Protein AF-A0A8W8JG01-F1 (afdb_monomer_lite)

Foldseek 3Di:
DVVVVVVLVVLLVVLVVVLVVLVVLVLCLFLVLKDWDQDDALDPVVLVVVFVVSVQLVSCVVSVRPPSVQWTWAWFAELLLATIIITTDGKDKAAQAGWHQYNLVSDTYGRPVGGDDPPAQDDDRIDIRSNSSNRCRRNVSNPVNPDDDDDDDDDDDDDVVVVVVVVVLVVLVVVVVVVLVCCVPPPVPPPPPPDDDDDDDDDDDPVVLSVSVVSDPDDRPCSPVVNDDDPQDDALVNLLVLLVVLQVCCCPVVVQHDDPDDVVLSSLLSVAPANDDSSVLSNLCRNDPQNVVVGSVCSNDVLVSLLVVLVVVCVVDPQNLSVLLLVLQLLVVVCVVVVDDDDDALQDPVVSLVSLCVQPVCVPVLVDDHDSHPSLVVLVVCDPPFWHADDDSDIHGPDVSNSLSSLQNCCQVRVLCCLATPDVVSVVSYDPPDDDPVSVVSNLQHVHHGPPCVVVSLVCQLPDADPQRDHSLLVLLQDPDAQVSSLSSLQVNLVVPRDQQGATPQRDGSLLSQLQHPHHNPSNNVSSVVRDPAQQGAGNQQDGSLLSNLPHPDFQVSSLSSLVVQLVDPRSLVNQCRATNQQAGSLLSQLQDAFFQNLSVNLSSLLSVDPQLAGATNQQDGSLLNNQQRLQDPDLLSLLSSLSSNLSSLLSPRQQCRAGPVRDGSLNSHHPPNPLSNVCSVPVPDVVSSLVSLVVSLVVLVVPDDDDDFDQDQDDDPRDDPSSRVSSRSSVRRRDRTD

Radius of gyration: 33.81 Å; chains: 1; bounding box: 79×60×102 Å

pLDDT: mean 76.89, std 18.15, range [22.67, 97.44]

Organism: Magallana gigas (NCBI:txid29159)

Secondary structure (DSSP, 8-state):
-HHHHHHHHHHHHHHHHHHHHHHHHHHHHHHHH-EEES----SHHHHHHHHHHH-HHHHHHTTT-TTGGGEEEEEEEETTSS-EEEEEEE--EEESEEEEEETTTTEEEEEEEEE--SSSS---SEEEGGGGGG-HHHHHGGGSTTS------------HHHHHHHHHHHHHHHHHHHHHHHHHHHTTT-SS-------------HHHHHHHHTT-SS--GGGSGGG----SS--HHHHHHHHHHHHHHHHHHS--------HHHHHHHHT---SS-HHHHHHHHHH-HHHHTT-THHHH-HHHHHHHHHHHHHHH-TTSHHHHHHHHHHHHHHHHHTT------TT-HHHHHHHHHHH-TTHHHHH-----TTHHHHHHHTBTTTEEEEETTEEEESSHHHHHHHHHHHHHHTHHHHHHHS-HHHHTTS---S--HHHHHHHH-GGG--TT-HHHHHHHHHT---TT---HHHHHHTSSS-HHHHHHHHHHHHHTT--TT---TT---HHHHHHH-SS--HHHHHHHHHH-S-S----TTS--HHHHHHHSSS-HHHHHHHHHHHHTSHHHHTTTT---TT---HHHHHHH--SB--HHHHHHHHHT----TT---TTS--HHHHHHHH---S-HHHHHHHHHHHHHHHHHT--TT---TTS--TTTTS-TT-HHHHHHHHSTT-HHHHHHHHHHHHHHHHTT----PPPPP----SSS-HHHHHHHHHHHHHS-SB-

Structure (mmCIF, N/CA/C/O backbone):
data_AF-A0A8W8JG01-F1
#
_entry.id   AF-A0A8W8JG01-F1
#
loop_
_atom_site.group_PDB
_atom_site.id
_atom_site.type_symbol
_atom_site.label_atom_id
_atom_site.label_alt_id
_atom_site.label_comp_id
_atom_site.label_asym_id
_atom_site.label_entity_id
_atom_site.label_seq_id
_atom_site.pdbx_PDB_ins_code
_atom_site.Cartn_x
_atom_site.Cartn_y
_atom_site.Cartn_z
_atom_site.occupancy
_atom_site.B_iso_or_equiv
_atom_site.auth_seq_id
_atom_site.auth_comp_id
_atom_site.auth_asym_id
_atom_site.auth_atom_id
_atom_site.pdbx_PDB_model_num
ATOM 1 N N . MET A 1 1 ? -24.648 -6.468 -6.083 1.00 28.36 1 MET A N 1
ATOM 2 C CA . MET A 1 1 ? -23.222 -6.233 -6.414 1.00 28.36 1 MET A CA 1
ATOM 3 C C . MET A 1 1 ? -22.451 -5.662 -5.222 1.00 28.36 1 MET A C 1
ATOM 5 O O . MET A 1 1 ? -21.633 -6.388 -4.678 1.00 28.36 1 MET A O 1
ATOM 9 N N . ILE A 1 2 ? -22.776 -4.449 -4.747 1.00 25.81 2 ILE A N 1
ATOM 10 C CA . ILE A 1 2 ? -22.109 -3.754 -3.616 1.00 25.81 2 ILE A CA 1
ATOM 11 C C . ILE A 1 2 ? -21.921 -4.642 -2.365 1.00 25.81 2 ILE A C 1
ATOM 13 O O . ILE A 1 2 ? -20.838 -4.673 -1.793 1.00 25.81 2 ILE A O 1
ATOM 17 N N . ILE A 1 3 ? -22.929 -5.446 -2.005 1.00 26.16 3 ILE A N 1
ATOM 18 C CA . ILE A 1 3 ? -22.902 -6.361 -0.844 1.00 26.16 3 ILE A CA 1
ATOM 19 C C . ILE A 1 3 ? -21.691 -7.323 -0.856 1.00 26.16 3 ILE A C 1
ATOM 21 O O . ILE A 1 3 ? -21.111 -7.571 0.196 1.00 26.16 3 ILE A O 1
ATOM 25 N N . ARG A 1 4 ? -21.244 -7.816 -2.026 1.00 28.05 4 ARG A N 1
ATOM 26 C CA . ARG A 1 4 ? -20.038 -8.669 -2.122 1.00 28.05 4 ARG A CA 1
ATOM 27 C C . ARG A 1 4 ? -18.738 -7.883 -1.917 1.00 28.05 4 ARG A C 1
ATOM 29 O O . ARG A 1 4 ? -17.809 -8.408 -1.324 1.00 28.05 4 ARG A O 1
ATOM 36 N N . VAL A 1 5 ? -18.680 -6.620 -2.342 1.00 30.48 5 VAL A N 1
ATOM 37 C CA . VAL A 1 5 ? -17.496 -5.765 -2.134 1.00 30.48 5 VAL A CA 1
ATOM 38 C C . VAL A 1 5 ? -17.319 -5.448 -0.647 1.00 30.48 5 VAL A C 1
ATOM 40 O O . VAL A 1 5 ? -16.207 -5.520 -0.132 1.00 30.48 5 VAL A O 1
ATOM 43 N N . HIS A 1 6 ? -18.415 -5.181 0.073 1.00 33.25 6 HIS A N 1
ATOM 44 C CA . HIS A 1 6 ? -18.365 -5.035 1.529 1.00 33.25 6 HIS A CA 1
ATOM 45 C C . HIS A 1 6 ? -18.040 -6.349 2.249 1.00 33.25 6 HIS A C 1
ATOM 47 O O . HIS A 1 6 ? -17.292 -6.304 3.217 1.00 33.25 6 HIS A O 1
ATOM 53 N N . PHE A 1 7 ? -18.513 -7.507 1.771 1.00 36.62 7 PHE A N 1
ATOM 54 C CA . PHE A 1 7 ? -18.133 -8.810 2.335 1.00 36.62 7 PHE A CA 1
ATOM 55 C C . PHE A 1 7 ? -16.622 -9.073 2.218 1.00 36.62 7 PHE A C 1
ATOM 57 O O . PHE A 1 7 ? -15.984 -9.414 3.209 1.00 36.62 7 PHE A O 1
ATOM 64 N N . ASN A 1 8 ? -16.024 -8.819 1.050 1.00 38.84 8 ASN A N 1
ATOM 65 C CA . ASN A 1 8 ? -14.583 -8.997 0.842 1.00 38.84 8 ASN A CA 1
ATOM 66 C C . ASN A 1 8 ? -13.755 -8.011 1.691 1.00 38.84 8 ASN A C 1
ATOM 68 O O . ASN A 1 8 ? -12.728 -8.389 2.253 1.00 38.84 8 ASN A O 1
ATOM 72 N N . LEU A 1 9 ? -14.222 -6.764 1.844 1.00 37.19 9 LEU A N 1
ATOM 73 C CA . LEU A 1 9 ? -13.595 -5.784 2.737 1.00 37.19 9 LEU A CA 1
ATOM 74 C C . LEU A 1 9 ? -13.734 -6.187 4.217 1.00 37.19 9 LEU A C 1
ATOM 76 O O . LEU A 1 9 ? -12.800 -5.993 4.988 1.00 37.19 9 LEU A O 1
ATOM 80 N N . LEU A 1 10 ? -14.866 -6.780 4.613 1.00 40.38 10 LEU A N 1
ATOM 81 C CA . LEU A 1 10 ? -15.092 -7.301 5.963 1.00 40.38 10 LEU A CA 1
ATOM 82 C C . LEU A 1 10 ? -14.171 -8.491 6.263 1.00 40.38 10 LEU A C 1
ATOM 84 O O . LEU A 1 10 ? -13.594 -8.550 7.343 1.00 40.38 10 LEU A O 1
ATOM 88 N N . LEU A 1 11 ? -13.991 -9.401 5.302 1.00 39.12 11 LEU A N 1
ATOM 89 C CA . LEU A 1 11 ? -13.117 -10.569 5.427 1.00 39.12 11 LEU A CA 1
ATOM 90 C C . LEU A 1 11 ? -11.643 -10.154 5.559 1.00 39.12 11 LEU A C 1
ATOM 92 O O . LEU A 1 11 ? -10.944 -10.642 6.446 1.00 39.12 11 LEU A O 1
ATOM 96 N N . ALA A 1 12 ? -11.205 -9.164 4.772 1.00 38.66 12 ALA A N 1
ATOM 97 C CA . ALA A 1 12 ? -9.918 -8.507 4.982 1.00 38.66 12 ALA A CA 1
ATOM 98 C C . ALA A 1 12 ? -9.841 -7.868 6.382 1.00 38.66 12 ALA A C 1
ATOM 100 O O . ALA A 1 12 ? -8.902 -8.135 7.121 1.00 38.66 12 ALA A O 1
ATOM 101 N N . VAL A 1 13 ? -10.844 -7.094 6.810 1.00 44.09 13 VAL A N 1
ATOM 102 C CA . VAL A 1 13 ? -10.876 -6.469 8.149 1.00 44.09 13 VAL A CA 1
ATOM 103 C C . VAL A 1 13 ? -10.849 -7.486 9.299 1.00 44.09 13 VAL A C 1
ATOM 105 O O . VAL A 1 13 ? -10.258 -7.192 10.337 1.00 44.09 13 VAL A O 1
ATOM 108 N N . LEU A 1 14 ? -11.408 -8.684 9.129 1.00 38.94 14 LEU A N 1
ATOM 109 C CA . LEU A 1 14 ? -11.319 -9.766 10.114 1.00 38.94 14 LEU A CA 1
ATOM 110 C C . LEU A 1 14 ? -9.897 -10.343 10.200 1.00 38.94 14 LEU A C 1
ATOM 112 O O . LEU A 1 14 ? -9.389 -10.511 11.307 1.00 38.94 14 LEU A O 1
ATOM 116 N N . LEU A 1 15 ? -9.213 -10.532 9.067 1.00 38.94 15 LEU A N 1
ATOM 117 C CA . LEU A 1 15 ? -7.792 -10.903 9.042 1.00 38.94 15 LEU A CA 1
ATOM 118 C C . LEU A 1 15 ? -6.915 -9.836 9.706 1.00 38.94 15 LEU A C 1
ATOM 120 O O . LEU A 1 15 ? -6.138 -10.153 10.599 1.00 38.94 15 LEU A O 1
ATOM 124 N N . ILE A 1 16 ? -7.131 -8.556 9.379 1.00 40.62 16 ILE A N 1
ATOM 125 C CA . ILE A 1 16 ? -6.461 -7.413 10.028 1.00 40.62 16 ILE A CA 1
ATOM 126 C C . ILE A 1 16 ? -6.646 -7.447 11.547 1.00 40.62 16 ILE A C 1
ATOM 128 O O . ILE A 1 16 ? -5.743 -7.078 12.295 1.00 40.62 16 ILE A O 1
ATOM 132 N N . GLN A 1 17 ? -7.827 -7.843 12.018 1.00 36.56 17 GLN A N 1
ATOM 133 C CA . GLN A 1 17 ? -8.135 -7.910 13.443 1.00 36.56 17 GLN A CA 1
ATOM 134 C C . GLN A 1 17 ? -7.482 -9.115 14.129 1.00 36.56 17 GLN A C 1
ATOM 136 O O . GLN A 1 17 ? -7.111 -8.987 15.295 1.00 36.56 17 GLN A O 1
ATOM 141 N N . TRP A 1 18 ? -7.263 -10.226 13.420 1.00 33.41 18 TRP A N 1
ATOM 142 C CA . TRP A 1 18 ? -6.470 -11.346 13.930 1.00 33.41 18 TRP A CA 1
ATOM 143 C C . TRP A 1 18 ? -4.976 -10.979 13.980 1.00 33.41 18 TRP A C 1
ATOM 145 O O . TRP A 1 18 ? -4.393 -11.039 15.065 1.00 33.41 18 TRP A O 1
ATOM 155 N N . CYS A 1 19 ? -4.413 -10.438 12.885 1.00 34.66 19 CYS A N 1
ATOM 156 C CA . CYS A 1 19 ? -3.054 -9.871 12.838 1.00 34.66 19 CYS A CA 1
ATOM 157 C C . CYS A 1 19 ? -2.821 -8.888 13.995 1.00 34.66 19 CYS A C 1
ATOM 159 O O . CYS A 1 19 ? -1.810 -8.961 14.684 1.00 34.66 19 CYS A O 1
ATOM 161 N N . LYS A 1 20 ? -3.775 -7.980 14.252 1.00 36.38 20 LYS A N 1
ATOM 162 C CA . LYS A 1 20 ? -3.702 -7.003 15.353 1.00 36.38 20 LYS A CA 1
ATOM 163 C C . LYS A 1 20 ? -3.761 -7.624 16.744 1.00 36.38 20 LYS A C 1
ATOM 165 O O . LYS A 1 20 ? -3.243 -7.008 17.669 1.00 36.38 20 LYS A O 1
ATOM 170 N N . ASN A 1 21 ? -4.387 -8.784 16.929 1.00 34.59 21 ASN A N 1
ATOM 171 C CA . ASN A 1 21 ? -4.484 -9.404 18.249 1.00 34.59 21 ASN A CA 1
ATOM 172 C C . ASN A 1 21 ? -3.168 -10.104 18.624 1.00 34.59 21 ASN A C 1
ATOM 174 O O . ASN A 1 21 ? -2.643 -9.878 19.711 1.00 34.59 21 ASN A O 1
ATOM 178 N N . GLU A 1 22 ? -2.586 -10.857 17.689 1.00 35.44 22 GLU A N 1
ATOM 179 C CA . GLU A 1 22 ? -1.250 -11.448 17.838 1.00 35.44 22 GLU A CA 1
ATOM 180 C C . GLU A 1 22 ? -0.160 -10.367 17.897 1.00 35.44 22 GLU A C 1
ATOM 182 O O . GLU A 1 22 ? 0.649 -10.344 18.826 1.00 35.44 22 GLU A O 1
ATOM 187 N N . SER A 1 23 ? -0.210 -9.389 16.984 1.00 43.53 23 SER A N 1
ATOM 188 C CA . SER A 1 23 ? 0.669 -8.217 17.010 1.00 43.53 23 SER A CA 1
ATOM 189 C C . SER A 1 23 ? 0.575 -7.469 18.337 1.00 43.53 23 SER A C 1
ATOM 191 O O . SER A 1 23 ? 1.620 -7.113 18.864 1.00 43.53 23 SER A O 1
ATOM 193 N N . LYS A 1 24 ? -0.613 -7.277 18.929 1.00 46.78 24 LYS A N 1
ATOM 194 C CA . LYS A 1 24 ? -0.744 -6.631 20.246 1.00 46.78 24 LYS A CA 1
ATOM 195 C C . LYS A 1 24 ? -0.094 -7.457 21.354 1.00 46.78 24 LYS A C 1
ATOM 197 O O . LYS A 1 24 ? 0.647 -6.898 22.154 1.00 46.78 24 LYS A O 1
ATOM 202 N N . ILE A 1 25 ? -0.337 -8.766 21.396 1.00 47.97 25 ILE A N 1
ATOM 203 C CA . ILE A 1 25 ? 0.234 -9.665 22.412 1.00 47.97 25 ILE A CA 1
ATOM 204 C C . ILE A 1 25 ? 1.772 -9.678 22.333 1.00 47.97 25 ILE A C 1
ATOM 206 O O . ILE A 1 25 ? 2.453 -9.561 23.356 1.00 47.97 25 ILE A O 1
ATOM 210 N N . CYS A 1 26 ? 2.335 -9.720 21.125 1.00 59.00 26 CYS A N 1
ATOM 211 C CA . CYS A 1 26 ? 3.783 -9.714 20.928 1.00 59.00 26 CYS A CA 1
ATOM 212 C C . CYS A 1 26 ? 4.412 -8.311 20.985 1.00 59.00 26 CYS A C 1
ATOM 214 O O . CYS A 1 26 ? 5.558 -8.185 21.405 1.00 59.00 26 CYS A O 1
ATOM 216 N N . GLN A 1 27 ? 3.678 -7.238 20.681 1.00 62.25 27 GLN A N 1
ATOM 217 C CA . GLN A 1 27 ? 4.107 -5.858 20.941 1.00 62.25 27 GLN A CA 1
ATOM 218 C C . GLN A 1 27 ? 4.100 -5.560 22.448 1.00 62.25 27 GLN A C 1
ATOM 220 O O . GLN A 1 27 ? 5.016 -4.907 22.937 1.00 62.25 27 GLN A O 1
ATOM 225 N N . GLU A 1 28 ? 3.158 -6.117 23.219 1.00 68.12 28 GLU A N 1
ATOM 226 C CA . GLU A 1 28 ? 3.231 -6.130 24.686 1.00 68.12 28 GLU A CA 1
ATOM 227 C C . GLU A 1 28 ? 4.463 -6.910 25.179 1.00 68.12 28 GLU A C 1
ATOM 229 O O . GLU A 1 28 ? 5.101 -6.473 26.138 1.00 68.12 28 GLU A O 1
ATOM 234 N N . ALA A 1 29 ? 4.859 -8.010 24.525 1.00 73.81 29 ALA A N 1
ATOM 235 C CA . ALA A 1 29 ? 6.110 -8.720 24.830 1.00 73.81 29 ALA A CA 1
ATOM 236 C C . ALA A 1 29 ? 7.358 -7.860 24.541 1.00 73.81 29 ALA A C 1
ATOM 238 O O . ALA A 1 29 ? 8.246 -7.772 25.389 1.00 73.81 29 ALA A O 1
ATOM 239 N N . ILE A 1 30 ? 7.400 -7.164 23.396 1.00 73.38 30 ILE A N 1
ATOM 240 C CA . ILE A 1 30 ? 8.474 -6.215 23.056 1.00 73.38 30 ILE A CA 1
ATOM 241 C C . ILE A 1 30 ? 8.534 -5.094 24.102 1.00 73.38 30 ILE A C 1
ATOM 243 O O . ILE A 1 30 ? 9.560 -4.932 24.762 1.00 73.38 30 ILE A O 1
ATOM 247 N N . VAL A 1 31 ? 7.436 -4.361 24.311 1.00 71.31 31 VAL A N 1
ATOM 248 C CA . VAL A 1 31 ? 7.378 -3.184 25.197 1.00 71.31 31 VAL A CA 1
ATOM 249 C C . VAL A 1 31 ? 7.659 -3.550 26.659 1.00 71.31 31 VAL A C 1
ATOM 251 O O . VAL A 1 31 ? 8.426 -2.854 27.317 1.00 71.31 31 VAL A O 1
ATOM 254 N N . SER A 1 32 ? 7.130 -4.670 27.168 1.00 81.94 32 SER A N 1
ATOM 255 C CA . SER A 1 32 ? 7.424 -5.117 28.545 1.00 81.94 32 SER A CA 1
ATOM 256 C C . SER A 1 32 ? 8.851 -5.645 28.746 1.00 81.94 32 SER A C 1
ATOM 258 O O . SER A 1 32 ? 9.296 -5.777 29.885 1.00 81.94 32 SER A O 1
ATOM 260 N N . SER A 1 33 ? 9.599 -5.897 27.666 1.00 88.31 33 SER A N 1
ATOM 261 C CA . SER A 1 33 ? 11.020 -6.262 27.730 1.00 88.31 33 SER A CA 1
ATOM 262 C C . SER A 1 33 ? 11.977 -5.061 27.759 1.00 88.31 33 SER A C 1
ATOM 264 O O . SER A 1 33 ? 13.169 -5.241 28.036 1.00 88.31 33 SER A O 1
ATOM 266 N N . VAL A 1 34 ? 11.489 -3.853 27.451 1.00 89.69 34 VAL A N 1
ATOM 267 C CA . VAL A 1 34 ? 12.304 -2.634 27.355 1.00 89.69 34 VAL A CA 1
ATOM 268 C C . VAL A 1 34 ? 12.881 -2.288 28.721 1.00 89.69 34 VAL A C 1
ATOM 270 O O . VAL A 1 34 ? 12.170 -2.221 29.722 1.00 89.69 34 VAL A O 1
ATOM 273 N N . LYS A 1 35 ? 14.191 -2.046 28.768 1.00 90.06 35 LYS A N 1
ATOM 274 C CA . LYS A 1 35 ? 14.876 -1.626 29.987 1.00 90.06 35 LYS A CA 1
ATOM 275 C C . LYS A 1 35 ? 15.989 -0.636 29.674 1.00 90.06 35 LYS A C 1
ATOM 277 O O . LYS A 1 35 ? 16.924 -0.981 28.959 1.00 90.06 35 LYS A O 1
ATOM 282 N N . SER A 1 36 ? 15.922 0.549 30.274 1.00 88.81 36 SER A N 1
ATOM 283 C CA . SER A 1 36 ? 17.027 1.509 30.248 1.00 88.81 36 SER A CA 1
ATOM 284 C C . SER A 1 36 ? 18.265 0.944 30.949 1.00 88.81 36 SER A C 1
ATOM 286 O O . SER A 1 36 ? 18.170 0.334 32.022 1.00 88.81 36 SER A O 1
ATOM 288 N N . VAL A 1 37 ? 19.427 1.110 30.318 1.00 85.31 37 VAL A N 1
ATOM 289 C CA . VAL A 1 37 ? 20.731 0.668 30.822 1.00 85.31 37 VAL A CA 1
ATOM 290 C C . VAL A 1 37 ? 21.772 1.782 30.684 1.00 85.31 37 VAL A C 1
ATOM 292 O O . VAL A 1 37 ? 21.741 2.518 29.698 1.00 85.31 37 VAL A O 1
ATOM 295 N N . PRO A 1 38 ? 22.749 1.894 31.609 1.00 81.88 38 PRO A N 1
ATOM 296 C CA . PRO A 1 38 ? 23.741 2.974 31.566 1.00 81.88 38 PRO A CA 1
ATOM 297 C C . PRO A 1 38 ? 24.638 2.986 30.319 1.00 81.88 38 PRO A C 1
ATOM 299 O O . PRO A 1 38 ? 25.215 4.023 30.003 1.00 81.88 38 PRO A O 1
ATOM 302 N N . LYS A 1 39 ? 24.816 1.834 29.654 1.00 87.94 39 LYS A N 1
ATOM 303 C CA . LYS A 1 39 ? 25.575 1.694 28.403 1.00 87.94 39 LYS A CA 1
ATOM 304 C C . LYS A 1 39 ? 25.302 0.340 27.742 1.00 87.94 39 LYS A C 1
ATOM 306 O O . LYS A 1 39 ? 25.269 -0.674 28.437 1.00 87.94 39 LYS A O 1
ATOM 311 N N . CYS A 1 40 ? 25.217 0.300 26.412 1.00 92.81 40 CYS A N 1
ATOM 312 C CA . CYS A 1 40 ? 25.177 -0.958 25.661 1.00 92.81 40 CYS A CA 1
ATOM 313 C C . CYS A 1 40 ? 26.538 -1.680 25.580 1.00 92.81 40 CYS A C 1
ATOM 315 O O . CYS A 1 40 ? 27.587 -1.024 25.540 1.00 92.81 40 CYS A O 1
ATOM 317 N N . PRO A 1 41 ? 26.554 -3.026 25.489 1.00 92.81 41 PRO A N 1
ATOM 318 C CA . PRO A 1 41 ? 27.764 -3.782 25.181 1.00 92.81 41 PRO A CA 1
ATOM 319 C C . PRO A 1 41 ? 28.330 -3.425 23.798 1.00 92.81 41 PRO A C 1
ATOM 321 O O . PRO A 1 41 ? 27.597 -3.371 22.815 1.00 92.81 41 PRO A O 1
ATOM 324 N N . THR A 1 42 ? 29.650 -3.244 23.711 1.00 91.31 42 THR A N 1
ATOM 325 C CA . THR A 1 42 ? 30.384 -2.962 22.455 1.00 91.31 42 THR A CA 1
ATOM 326 C C . THR A 1 42 ? 31.367 -4.079 22.078 1.00 91.31 42 THR A C 1
ATOM 328 O O . THR A 1 42 ? 32.276 -3.879 21.279 1.00 91.31 42 THR A O 1
ATOM 331 N N . LEU A 1 43 ? 31.238 -5.250 22.708 1.00 90.25 43 LEU A N 1
ATOM 332 C CA . LEU A 1 43 ? 32.047 -6.447 22.469 1.00 90.25 43 LEU A CA 1
ATOM 333 C C . LEU A 1 43 ? 31.112 -7.653 22.401 1.00 90.25 43 LEU A C 1
ATOM 335 O O . LEU A 1 43 ? 30.195 -7.761 23.218 1.00 90.25 43 LEU A O 1
ATOM 339 N N . LYS A 1 44 ? 31.370 -8.567 21.459 1.00 92.88 44 LYS A N 1
ATOM 340 C CA . LYS A 1 44 ? 30.501 -9.720 21.175 1.00 92.88 44 LYS A CA 1
ATOM 341 C C . LYS A 1 44 ? 30.274 -10.610 22.402 1.00 92.88 44 LYS A C 1
ATOM 343 O O . LYS A 1 44 ? 29.141 -10.971 22.684 1.00 92.88 44 LYS A O 1
ATOM 348 N N . GLU A 1 45 ? 31.320 -10.880 23.178 1.00 91.44 45 GLU A N 1
ATOM 349 C CA . GLU A 1 45 ? 31.233 -11.671 24.413 1.00 91.44 45 GLU A CA 1
ATOM 350 C C . GLU A 1 45 ? 30.280 -11.042 25.446 1.00 91.44 45 GLU A C 1
ATOM 352 O O . GLU A 1 45 ? 29.356 -11.699 25.923 1.00 91.44 45 GLU A O 1
ATOM 357 N N . ASN A 1 46 ? 30.424 -9.741 25.719 1.00 88.12 46 ASN A N 1
ATOM 358 C CA . ASN A 1 46 ? 29.543 -9.014 26.640 1.00 88.12 46 ASN A CA 1
ATOM 359 C C . ASN A 1 46 ? 28.100 -8.911 26.116 1.00 88.12 46 ASN A C 1
ATOM 361 O O . ASN A 1 46 ? 27.157 -8.975 26.904 1.00 88.12 46 ASN A O 1
ATOM 365 N N . TRP A 1 47 ? 27.918 -8.779 24.798 1.00 93.88 47 TRP A N 1
ATOM 366 C CA . TRP A 1 47 ? 26.602 -8.808 24.153 1.00 93.88 47 TRP A CA 1
ATOM 367 C C . TRP A 1 47 ? 25.935 -10.181 24.298 1.00 93.88 47 TRP A C 1
ATOM 369 O O . TRP A 1 47 ? 24.769 -10.256 24.669 1.00 93.88 47 TRP A O 1
ATOM 379 N N . ASP A 1 48 ? 26.674 -11.274 24.099 1.00 91.19 48 ASP A N 1
ATOM 380 C CA . ASP A 1 48 ? 26.139 -12.635 24.220 1.00 91.19 48 ASP A CA 1
ATOM 381 C C . ASP A 1 48 ? 25.874 -13.038 25.682 1.00 91.19 48 ASP A C 1
ATOM 383 O O . ASP A 1 48 ? 24.931 -13.787 25.953 1.00 91.19 48 ASP A O 1
ATOM 387 N N . ILE A 1 49 ? 26.639 -12.507 26.643 1.00 88.19 49 ILE A N 1
ATOM 388 C CA . ILE A 1 49 ? 26.337 -12.613 28.081 1.00 88.19 49 ILE A CA 1
ATOM 389 C C . ILE A 1 49 ? 25.032 -11.871 28.413 1.00 88.19 49 ILE A C 1
ATOM 391 O O . ILE A 1 49 ? 24.163 -12.430 29.087 1.00 88.19 49 ILE A O 1
ATOM 395 N N . ALA A 1 50 ? 24.857 -10.641 27.920 1.00 88.12 50 ALA A N 1
ATOM 396 C CA . ALA A 1 50 ? 23.635 -9.868 28.137 1.00 88.12 50 ALA A CA 1
ATOM 397 C C . ALA A 1 50 ? 22.411 -10.511 27.454 1.00 88.12 50 ALA A C 1
ATOM 399 O O . ALA A 1 50 ? 21.350 -10.623 28.070 1.00 88.12 50 ALA A O 1
ATOM 400 N N . ALA A 1 51 ? 22.579 -11.049 26.243 1.00 92.19 51 ALA A N 1
ATOM 401 C CA . ALA A 1 51 ? 21.548 -11.786 25.518 1.00 92.19 51 ALA A CA 1
ATOM 402 C C . ALA A 1 51 ? 21.075 -13.036 26.274 1.00 92.19 51 ALA A C 1
ATOM 404 O O . ALA A 1 51 ? 19.870 -13.219 26.465 1.00 92.19 51 ALA A O 1
ATOM 405 N N . LYS A 1 52 ? 22.013 -13.853 26.777 1.00 92.81 52 LYS A N 1
ATOM 406 C CA . LYS A 1 52 ? 21.706 -15.010 27.639 1.00 92.81 52 LYS A CA 1
ATOM 407 C C . LYS A 1 52 ? 20.981 -14.591 28.921 1.00 92.81 52 LYS A C 1
ATOM 409 O O . LYS A 1 52 ? 20.063 -15.280 29.348 1.00 92.81 52 LYS A O 1
ATOM 414 N N . LYS A 1 53 ? 21.358 -13.453 29.514 1.00 91.12 53 LYS A N 1
ATOM 415 C CA . LYS A 1 53 ? 20.744 -12.924 30.743 1.00 91.12 53 LYS A CA 1
ATOM 416 C C . LYS A 1 53 ? 19.328 -12.371 30.534 1.00 91.12 53 LYS A C 1
ATOM 418 O O . LYS A 1 53 ? 18.509 -12.486 31.440 1.00 91.12 53 LYS A O 1
ATOM 423 N N . LYS A 1 54 ? 19.040 -11.756 29.381 1.00 91.19 54 LYS A N 1
ATOM 424 C CA . LYS A 1 54 ? 17.710 -11.201 29.060 1.00 91.19 54 LYS A CA 1
ATOM 425 C C . LYS A 1 54 ? 16.724 -12.266 28.558 1.00 91.19 54 LYS A C 1
ATOM 427 O O . LYS A 1 54 ? 15.524 -12.050 28.653 1.00 91.19 54 LYS A O 1
ATOM 432 N N . ASN A 1 55 ? 17.241 -13.381 28.030 1.00 92.50 55 ASN A N 1
ATOM 433 C CA . ASN A 1 55 ? 16.514 -14.561 27.549 1.00 92.50 55 ASN A CA 1
ATOM 434 C C . ASN A 1 55 ? 15.210 -14.246 26.784 1.00 92.50 55 ASN A C 1
ATOM 436 O O . ASN A 1 55 ? 14.100 -14.555 27.215 1.00 92.50 55 ASN A O 1
ATOM 440 N N . CYS A 1 56 ? 15.357 -13.619 25.618 1.00 90.88 56 CYS A N 1
ATOM 441 C CA . CYS A 1 56 ? 14.225 -13.137 24.825 1.00 90.88 56 CYS A CA 1
ATOM 442 C C . CYS A 1 56 ? 13.274 -14.233 24.310 1.00 90.88 56 CYS A C 1
ATOM 444 O O . CYS A 1 56 ? 12.124 -13.920 24.005 1.00 90.88 56 CYS A O 1
ATOM 446 N N . PHE A 1 57 ? 13.718 -15.495 24.263 1.00 88.62 57 PHE A N 1
ATOM 447 C CA . PHE A 1 57 ? 12.855 -16.635 23.952 1.00 88.62 57 PHE A CA 1
ATOM 448 C C . PHE A 1 57 ? 11.794 -16.846 25.040 1.00 88.62 57 PHE A C 1
ATOM 450 O O . PHE A 1 57 ? 10.607 -16.931 24.730 1.00 88.62 57 PHE A O 1
ATOM 457 N N . ASP A 1 58 ? 12.195 -16.856 26.315 1.00 88.12 58 ASP A N 1
ATOM 458 C CA . ASP A 1 58 ? 11.263 -17.012 27.438 1.00 88.12 58 ASP A CA 1
ATOM 459 C C . ASP A 1 58 ? 10.304 -15.820 27.532 1.00 88.12 58 ASP A C 1
ATOM 461 O O . ASP A 1 58 ? 9.116 -16.013 27.777 1.00 88.12 58 ASP A O 1
ATOM 465 N N . VAL A 1 59 ? 10.788 -14.596 27.285 1.00 85.81 59 VAL A N 1
ATOM 466 C CA . VAL A 1 59 ? 9.961 -13.372 27.300 1.00 85.81 59 VAL A CA 1
ATOM 467 C C . VAL A 1 59 ? 8.821 -13.450 26.276 1.00 85.81 59 VAL A C 1
ATOM 469 O O . VAL A 1 59 ? 7.681 -13.116 26.598 1.00 85.81 59 VAL A O 1
ATOM 472 N N . ALA A 1 60 ? 9.104 -13.926 25.061 1.00 80.88 60 ALA A N 1
ATOM 473 C CA . ALA A 1 60 ? 8.092 -14.119 24.025 1.00 80.88 60 ALA A CA 1
ATOM 474 C C . ALA A 1 60 ? 7.206 -15.357 24.287 1.00 80.88 60 ALA A C 1
ATOM 476 O O . ALA A 1 60 ? 5.990 -15.301 24.098 1.00 80.88 60 ALA A O 1
ATOM 477 N N . SER A 1 61 ? 7.783 -16.448 24.804 1.00 82.25 61 SER A N 1
ATOM 478 C CA . SER A 1 61 ? 7.061 -17.690 25.129 1.00 82.25 61 SER A CA 1
ATOM 479 C C . SER A 1 61 ? 6.056 -17.506 26.273 1.00 82.25 61 SER A C 1
ATOM 481 O O . SER A 1 61 ? 4.920 -17.968 26.181 1.00 82.25 61 SER A O 1
ATOM 483 N N . GLN A 1 62 ? 6.421 -16.763 27.325 1.00 80.56 62 GLN A N 1
ATOM 484 C CA . GLN A 1 62 ? 5.520 -16.391 28.430 1.00 80.56 62 GLN A CA 1
ATOM 485 C C . GLN A 1 62 ? 4.337 -15.525 27.971 1.00 80.56 62 GLN A C 1
ATOM 487 O O . GLN A 1 62 ? 3.323 -15.439 28.664 1.00 80.56 62 GLN A O 1
ATOM 492 N N . LYS A 1 63 ? 4.460 -14.887 26.803 1.00 75.62 63 LYS A N 1
ATOM 493 C CA . LYS A 1 63 ? 3.411 -14.103 26.145 1.00 75.62 63 LYS A CA 1
ATOM 494 C C . LYS A 1 63 ? 2.701 -14.868 25.025 1.00 75.62 63 LYS A C 1
ATOM 496 O O . LYS A 1 63 ? 1.879 -14.276 24.347 1.00 75.62 63 LYS A O 1
ATOM 501 N N . GLN A 1 64 ? 2.959 -16.170 24.864 1.00 74.31 64 GLN A N 1
ATOM 502 C CA . GLN A 1 64 ? 2.324 -17.030 23.855 1.00 74.31 64 GLN A CA 1
ATOM 503 C C . GLN A 1 64 ? 2.548 -16.560 22.402 1.00 74.31 64 GLN A C 1
ATOM 505 O O . GLN A 1 64 ? 1.720 -16.815 21.531 1.00 74.31 64 GLN A O 1
ATOM 510 N N . CYS A 1 65 ? 3.675 -15.898 22.121 1.00 64.88 65 CYS A N 1
ATOM 511 C CA . CYS A 1 65 ? 4.052 -15.550 20.751 1.00 64.88 65 CYS A CA 1
ATOM 512 C C . CYS A 1 65 ? 4.379 -16.803 19.931 1.00 64.88 65 CYS A C 1
ATOM 514 O O . CYS A 1 65 ? 5.217 -17.610 20.337 1.00 64.88 65 CYS A O 1
ATOM 516 N N . SER A 1 66 ? 3.769 -16.913 18.750 1.00 58.47 66 SER A N 1
ATOM 517 C CA . SER A 1 66 ? 3.936 -18.017 17.788 1.00 58.47 66 SER A CA 1
ATOM 518 C C . SER A 1 66 ? 5.383 -18.261 17.346 1.00 58.47 66 SER A C 1
ATOM 520 O O . SER A 1 66 ? 5.733 -19.383 16.995 1.00 58.47 66 SER A O 1
ATOM 522 N N . MET A 1 67 ? 6.215 -17.215 17.377 1.00 65.25 67 MET A N 1
ATOM 523 C CA . MET A 1 67 ? 7.588 -17.198 16.860 1.00 65.25 67 MET A CA 1
ATOM 524 C C . MET A 1 67 ? 8.592 -16.701 17.906 1.00 65.25 67 MET A C 1
ATOM 526 O O . MET A 1 67 ? 9.436 -15.833 17.650 1.00 65.25 67 MET A O 1
ATOM 530 N N . ALA A 1 68 ? 8.479 -17.217 19.131 1.00 73.56 68 ALA A N 1
ATOM 531 C CA . ALA A 1 68 ? 9.346 -16.846 20.248 1.00 73.56 68 ALA A CA 1
ATOM 532 C C . ALA A 1 68 ? 10.847 -17.045 19.946 1.00 73.56 68 ALA A C 1
ATOM 534 O O . ALA A 1 68 ? 11.692 -16.303 20.446 1.00 73.56 68 ALA A O 1
ATOM 535 N N . GLU A 1 69 ? 11.202 -17.993 19.078 1.00 75.94 69 GLU A N 1
ATOM 536 C CA . GLU A 1 69 ? 12.568 -18.232 18.605 1.00 75.94 69 GLU A CA 1
ATOM 537 C C . GLU A 1 69 ? 13.115 -17.128 17.686 1.00 75.94 69 GLU A C 1
ATOM 539 O O . GLU A 1 69 ? 14.339 -16.966 17.609 1.00 75.94 69 GLU A O 1
ATOM 544 N N . LYS A 1 70 ? 12.261 -16.323 17.033 1.00 76.25 70 LYS A N 1
ATOM 545 C CA . LYS A 1 70 ? 12.693 -15.150 16.250 1.00 76.25 70 LYS A CA 1
ATOM 546 C C . LYS A 1 70 ? 13.052 -13.939 17.130 1.00 76.25 70 LYS A C 1
ATOM 548 O O . LYS A 1 70 ? 13.796 -13.076 16.659 1.00 76.25 70 LYS A O 1
ATOM 553 N N . PHE A 1 71 ? 12.605 -13.868 18.389 1.00 84.44 71 PHE A N 1
ATOM 554 C CA . PHE A 1 71 ? 12.928 -12.761 19.303 1.00 84.44 71 PHE A CA 1
ATOM 555 C C . PHE A 1 71 ? 14.405 -12.788 19.730 1.00 84.44 71 PHE A C 1
ATOM 557 O O . PHE A 1 71 ? 14.873 -13.728 20.375 1.00 84.44 71 PHE A O 1
ATOM 564 N N . LYS A 1 72 ? 15.154 -11.730 19.399 1.00 90.50 72 LYS A N 1
ATOM 565 C CA . LYS A 1 72 ? 16.578 -11.568 19.727 1.00 90.50 72 LYS A CA 1
ATOM 566 C C . LYS A 1 72 ? 16.806 -10.414 20.703 1.00 90.50 72 LYS A C 1
ATOM 568 O O . LYS A 1 72 ? 16.031 -9.458 20.773 1.00 90.50 72 LYS A O 1
ATOM 573 N N . TYR A 1 73 ? 17.905 -10.519 21.448 1.00 95.88 73 TYR A N 1
ATOM 574 C CA . TYR A 1 73 ? 18.420 -9.437 22.282 1.00 95.88 73 TYR A CA 1
ATOM 575 C C . TYR A 1 73 ? 18.960 -8.307 21.412 1.00 95.88 73 TYR A C 1
ATOM 577 O O . TYR A 1 73 ? 19.749 -8.542 20.494 1.00 95.88 73 TYR A O 1
ATOM 585 N N . HIS A 1 74 ? 18.580 -7.090 21.776 1.00 96.38 74 HIS A N 1
ATOM 586 C CA . HIS A 1 74 ? 19.110 -5.853 21.239 1.00 96.38 74 HIS A CA 1
ATOM 587 C C . HIS A 1 74 ? 19.475 -4.921 22.392 1.00 96.38 74 HIS A C 1
ATOM 589 O O . HIS A 1 74 ? 18.778 -4.877 23.407 1.00 96.38 74 HIS A O 1
ATOM 595 N N . CYS A 1 75 ? 20.529 -4.134 22.206 1.00 95.69 75 CYS A N 1
ATOM 596 C CA . CYS A 1 75 ? 20.772 -2.926 22.974 1.00 95.69 75 CYS A CA 1
ATOM 597 C C . CYS A 1 75 ? 21.083 -1.788 22.000 1.00 95.69 75 CYS A C 1
ATOM 599 O O . CYS A 1 75 ? 21.940 -1.944 21.132 1.00 95.69 75 CYS A O 1
ATOM 601 N N . VAL A 1 76 ? 20.338 -0.688 22.102 1.00 94.88 76 VAL A N 1
ATOM 602 C CA . VAL A 1 76 ? 20.271 0.395 21.105 1.00 94.88 76 VAL A CA 1
ATOM 603 C C . VAL A 1 76 ? 20.045 1.752 21.783 1.00 94.88 76 VAL A C 1
ATOM 605 O O . VAL A 1 76 ? 19.800 1.806 22.987 1.00 94.88 76 VAL A O 1
ATOM 608 N N . ILE A 1 77 ? 20.136 2.859 21.040 1.00 87.88 77 ILE A N 1
ATOM 609 C CA . ILE A 1 77 ? 19.736 4.190 21.542 1.00 87.88 77 ILE A CA 1
ATOM 610 C C . ILE A 1 77 ? 18.205 4.350 21.520 1.00 87.88 77 ILE A C 1
ATOM 612 O O . ILE A 1 77 ? 17.517 3.601 20.827 1.00 87.88 77 ILE A O 1
ATOM 616 N N . ASN A 1 78 ? 17.656 5.313 22.264 1.00 72.88 78 ASN A N 1
ATOM 617 C CA . ASN A 1 78 ? 16.253 5.726 22.114 1.00 72.88 78 ASN A CA 1
ATOM 618 C C . ASN A 1 78 ? 16.088 6.848 21.064 1.00 72.88 78 ASN A C 1
ATOM 620 O O . ASN A 1 78 ? 17.065 7.497 20.679 1.00 72.88 78 ASN A O 1
ATOM 624 N N . SER A 1 79 ? 14.849 7.124 20.641 1.00 76.25 79 SER A N 1
ATOM 625 C CA . SER A 1 79 ? 14.552 8.134 19.604 1.00 76.25 79 SER A CA 1
ATOM 626 C C . SER A 1 79 ? 14.890 9.580 19.976 1.00 76.25 79 SER A C 1
ATOM 628 O O . SER A 1 79 ? 14.999 10.430 19.098 1.00 76.25 79 SER A O 1
ATOM 630 N N . TYR A 1 80 ? 15.104 9.870 21.261 1.00 71.50 80 TYR A N 1
ATOM 631 C CA . TYR A 1 80 ? 15.557 11.183 21.729 1.00 71.50 80 TYR A CA 1
ATOM 632 C C . TYR A 1 80 ? 17.081 11.313 21.774 1.00 71.50 80 TYR A C 1
ATOM 634 O O . TYR A 1 80 ? 17.589 12.396 22.066 1.00 71.50 80 TYR A O 1
ATOM 642 N N . ARG A 1 81 ? 17.813 10.220 21.500 1.00 77.19 81 ARG A N 1
ATOM 643 C CA . ARG A 1 81 ? 19.273 10.127 21.623 1.00 77.19 81 ARG A CA 1
ATOM 644 C C . ARG A 1 81 ? 19.734 10.686 22.973 1.00 77.19 81 ARG A C 1
ATOM 646 O O . ARG A 1 81 ? 20.556 11.596 23.022 1.00 77.19 81 ARG A O 1
ATOM 653 N N . ASN A 1 82 ? 19.162 10.170 24.064 1.00 78.12 82 ASN A N 1
ATOM 654 C CA . ASN A 1 82 ? 19.528 10.563 25.431 1.00 78.12 82 ASN A CA 1
ATOM 655 C C . ASN A 1 82 ? 19.763 9.381 26.399 1.00 78.12 82 ASN A C 1
ATOM 657 O O . ASN A 1 82 ? 20.342 9.587 27.463 1.00 78.12 82 ASN A O 1
ATOM 661 N N . GLU A 1 83 ? 19.408 8.146 26.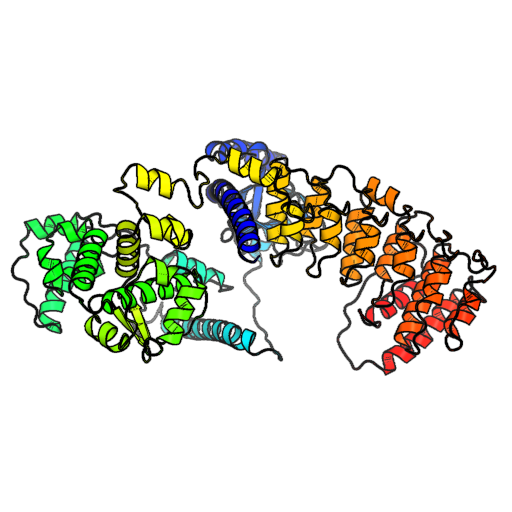024 1.00 84.81 83 GLU A N 1
ATOM 662 C CA . GLU A 1 83 ? 19.707 6.930 26.796 1.00 84.81 83 GLU A CA 1
ATOM 663 C C . GLU A 1 83 ? 19.972 5.711 25.890 1.00 84.81 83 GLU A C 1
ATOM 665 O O . GLU A 1 83 ? 19.685 5.734 24.688 1.00 84.81 83 GLU A O 1
ATOM 670 N N . THR A 1 84 ? 20.477 4.621 26.483 1.00 88.94 84 THR A N 1
ATOM 671 C CA . THR A 1 84 ? 20.522 3.291 25.854 1.00 88.94 84 THR A CA 1
ATOM 672 C C . THR A 1 84 ? 19.503 2.330 26.462 1.00 88.94 84 THR A C 1
ATOM 674 O O . THR A 1 84 ? 19.358 2.256 27.681 1.00 88.94 84 THR A O 1
ATOM 677 N N . LEU A 1 85 ? 18.838 1.546 25.613 1.00 92.81 85 LEU A N 1
ATOM 678 C CA . LEU A 1 85 ? 17.771 0.612 25.963 1.00 92.81 85 LEU A CA 1
ATOM 679 C C . LEU A 1 85 ? 18.142 -0.818 25.554 1.00 92.81 85 LEU A C 1
ATOM 681 O O . LEU A 1 85 ? 18.465 -1.064 24.394 1.00 92.81 85 LEU A O 1
ATOM 685 N N . GLU A 1 86 ? 18.011 -1.776 26.472 1.00 94.88 86 GLU A N 1
ATOM 686 C CA . GLU A 1 86 ? 17.941 -3.199 26.134 1.00 94.88 86 GLU A CA 1
ATOM 687 C C . GLU A 1 86 ? 16.498 -3.611 25.825 1.00 94.88 86 GLU A C 1
ATOM 689 O O . GLU A 1 86 ? 15.611 -3.426 26.663 1.00 94.88 86 GLU A O 1
ATOM 694 N N . VAL A 1 87 ? 16.269 -4.295 24.704 1.00 94.38 87 VAL A N 1
ATOM 695 C CA . VAL A 1 87 ? 14.943 -4.778 24.285 1.00 94.38 87 VAL A CA 1
ATOM 696 C C . VAL A 1 87 ? 15.020 -6.177 23.660 1.00 94.38 87 VAL A C 1
ATOM 698 O O . VAL A 1 87 ? 16.037 -6.571 23.089 1.00 94.38 87 VAL A O 1
ATOM 701 N N . CYS A 1 88 ? 13.952 -6.955 23.809 1.00 91.50 88 CYS A N 1
ATOM 702 C CA . CYS A 1 88 ? 13.718 -8.197 23.084 1.00 91.50 88 CYS A CA 1
ATOM 703 C C . CYS A 1 88 ? 12.784 -7.909 21.908 1.00 91.50 88 CYS A C 1
ATOM 705 O O . CYS A 1 88 ? 11.643 -7.503 22.108 1.00 91.50 88 CYS A O 1
ATOM 707 N N . ALA A 1 89 ? 13.274 -8.102 20.688 1.00 84.12 89 ALA A N 1
ATOM 708 C CA . ALA A 1 89 ? 12.554 -7.763 19.463 1.00 84.12 89 ALA A CA 1
ATOM 709 C C . ALA A 1 89 ? 12.988 -8.672 18.308 1.00 84.12 89 ALA A C 1
ATOM 711 O O . ALA A 1 89 ? 13.996 -9.377 18.400 1.00 84.12 89 ALA A O 1
ATOM 712 N N . HIS A 1 90 ? 12.250 -8.644 17.202 1.00 75.81 90 HIS A N 1
ATOM 713 C CA . HIS A 1 90 ? 12.697 -9.258 15.954 1.00 75.81 90 HIS A CA 1
ATOM 714 C C . HIS A 1 90 ? 13.988 -8.599 15.446 1.00 75.81 90 HIS A C 1
ATOM 716 O O . HIS A 1 90 ? 14.205 -7.405 15.642 1.00 75.81 90 HIS A O 1
ATOM 722 N N . ASN A 1 91 ? 14.856 -9.388 14.810 1.00 73.62 91 ASN A N 1
ATOM 723 C CA . ASN A 1 91 ? 16.040 -8.864 14.132 1.00 73.62 91 ASN A CA 1
ATOM 724 C C . ASN A 1 91 ? 15.644 -8.220 12.794 1.00 73.62 91 ASN A C 1
ATOM 726 O O . ASN A 1 91 ? 14.882 -8.812 12.031 1.00 73.62 91 ASN A O 1
ATOM 730 N N . LEU A 1 92 ? 16.198 -7.044 12.512 1.00 59.56 92 LEU A N 1
ATOM 731 C CA . LEU A 1 92 ? 15.929 -6.229 11.328 1.00 59.56 92 LEU A CA 1
ATOM 732 C C . LEU A 1 92 ? 17.221 -5.966 10.548 1.00 59.56 92 LEU A C 1
ATOM 734 O O . LEU A 1 92 ? 18.318 -6.081 11.095 1.00 59.56 92 LEU A O 1
ATOM 738 N N . LEU A 1 93 ? 17.088 -5.571 9.282 1.00 55.81 93 LEU A N 1
ATOM 739 C CA . LEU A 1 93 ? 18.164 -4.916 8.537 1.00 55.81 93 LEU A CA 1
ATOM 740 C C . LEU A 1 93 ? 17.970 -3.402 8.635 1.00 55.81 93 LEU A C 1
ATOM 742 O O . LEU A 1 93 ? 16.862 -2.904 8.443 1.00 55.81 93 LEU A O 1
ATOM 746 N N . ILE A 1 94 ? 19.045 -2.689 8.957 1.00 70.50 94 ILE A N 1
ATOM 747 C CA . ILE A 1 94 ? 19.066 -1.238 9.153 1.00 70.50 94 ILE A CA 1
ATOM 748 C C . ILE A 1 94 ? 19.921 -0.621 8.045 1.00 70.50 94 ILE A C 1
ATOM 750 O O . ILE A 1 94 ? 21.006 -1.127 7.759 1.00 70.50 94 ILE A O 1
ATOM 754 N N . PHE A 1 95 ? 19.413 0.442 7.417 1.00 62.44 95 PHE A N 1
ATOM 755 C CA . PHE A 1 95 ? 19.949 1.032 6.188 1.00 62.44 95 PHE A CA 1
ATOM 756 C C . PHE A 1 95 ? 20.423 2.470 6.432 1.00 62.44 95 PHE A C 1
ATOM 758 O O . PHE A 1 95 ? 19.634 3.302 6.868 1.00 62.44 95 PHE A O 1
ATOM 765 N N . ASP A 1 96 ? 21.701 2.743 6.159 1.00 70.94 96 ASP A N 1
ATOM 766 C CA . ASP A 1 96 ? 22.392 4.042 6.233 1.00 70.94 96 ASP A CA 1
ATOM 767 C C . ASP A 1 96 ? 22.173 4.860 7.538 1.00 70.94 96 ASP A C 1
ATOM 769 O O . ASP A 1 96 ? 22.498 6.043 7.577 1.00 70.94 96 ASP A O 1
ATOM 773 N N . VAL A 1 97 ? 21.698 4.261 8.644 1.00 79.00 97 VAL A N 1
ATOM 774 C CA . VAL A 1 97 ? 21.475 4.935 9.947 1.00 79.00 97 VAL A CA 1
ATOM 775 C C . VAL A 1 97 ? 21.825 4.069 11.167 1.00 79.00 97 VAL A C 1
ATOM 777 O O . VAL A 1 97 ? 21.872 2.840 11.098 1.00 79.00 97 VAL A O 1
ATOM 780 N N . CYS A 1 98 ? 22.021 4.694 12.330 1.00 83.50 98 CYS A N 1
ATOM 781 C CA . CYS A 1 98 ? 22.097 3.994 13.618 1.00 83.50 98 CYS A CA 1
ATOM 782 C C . CYS A 1 98 ? 20.770 3.308 14.001 1.00 83.50 98 CYS A C 1
ATOM 784 O O . CYS A 1 98 ? 19.691 3.841 13.751 1.00 83.50 98 CYS A O 1
ATOM 786 N N . THR A 1 99 ? 20.840 2.148 14.663 1.00 86.81 99 THR A N 1
ATOM 787 C CA . THR A 1 99 ? 19.655 1.442 15.183 1.00 86.81 99 THR A CA 1
ATOM 788 C C . THR A 1 99 ? 19.158 2.093 16.470 1.00 86.81 99 THR A C 1
ATOM 790 O O . THR A 1 99 ? 19.955 2.380 17.367 1.00 86.81 99 THR A O 1
ATOM 793 N N . GLU A 1 100 ? 17.844 2.229 16.605 1.00 87.00 100 GLU A N 1
ATOM 794 C CA . GLU A 1 100 ? 17.173 2.677 17.822 1.00 87.00 100 GLU A CA 1
ATOM 795 C C . GLU A 1 100 ? 16.030 1.753 18.252 1.00 87.00 100 GLU A C 1
ATOM 797 O O . GLU A 1 100 ? 15.560 0.901 17.492 1.00 87.00 100 GLU A O 1
ATOM 802 N N . PHE A 1 101 ? 15.534 1.981 19.467 1.00 79.25 101 PHE A N 1
ATOM 803 C CA . PHE A 1 101 ? 14.208 1.542 19.878 1.00 79.25 101 PHE A CA 1
ATOM 804 C C . PHE A 1 101 ? 13.316 2.752 20.175 1.00 79.25 101 PHE A C 1
ATOM 806 O O . PHE A 1 101 ? 13.581 3.544 21.084 1.00 79.25 101 PHE A O 1
ATOM 813 N N . ASN A 1 102 ? 12.228 2.859 19.420 1.00 71.31 102 ASN A N 1
ATOM 814 C CA . ASN A 1 102 ? 11.206 3.876 19.583 1.00 71.31 102 ASN A CA 1
ATOM 815 C C . ASN A 1 102 ? 10.206 3.435 20.654 1.00 71.31 102 ASN A C 1
ATOM 817 O O . ASN A 1 102 ? 9.318 2.618 20.405 1.00 71.31 102 ASN A O 1
ATOM 821 N N . VAL A 1 103 ? 10.351 4.004 21.852 1.00 61.41 103 VAL A N 1
ATOM 822 C CA . VAL A 1 103 ? 9.524 3.685 23.027 1.00 61.41 103 VAL A CA 1
ATOM 823 C C . VAL A 1 103 ? 8.048 4.034 22.809 1.00 61.41 103 VAL A C 1
ATOM 825 O O . VAL A 1 103 ? 7.182 3.304 23.281 1.00 61.41 103 VAL A O 1
ATOM 828 N N . ALA A 1 104 ? 7.749 5.101 22.060 1.00 48.03 104 ALA A N 1
ATOM 829 C CA . ALA A 1 104 ? 6.377 5.538 21.795 1.00 48.03 104 ALA A CA 1
ATOM 830 C C . ALA A 1 104 ? 5.661 4.658 20.752 1.00 48.03 104 ALA A C 1
ATOM 832 O O . ALA A 1 104 ? 4.467 4.395 20.885 1.00 48.03 104 ALA A O 1
ATOM 833 N N . GLY A 1 105 ? 6.386 4.175 19.737 1.00 45.78 105 GLY A N 1
ATOM 834 C CA . GLY A 1 105 ? 5.877 3.198 18.766 1.00 45.78 105 GLY A CA 1
ATOM 835 C C . GLY A 1 105 ? 5.926 1.746 19.262 1.00 45.78 105 GLY A C 1
ATOM 836 O O . GLY A 1 105 ? 5.198 0.891 18.758 1.00 45.78 105 GLY A O 1
ATOM 837 N N . GLY A 1 106 ? 6.779 1.448 20.244 1.00 58.44 106 GLY A N 1
ATOM 838 C CA . GLY A 1 106 ? 7.079 0.085 20.684 1.00 58.44 106 GLY A CA 1
ATOM 839 C C . GLY A 1 106 ? 7.867 -0.728 19.648 1.00 58.44 106 GLY A C 1
ATOM 840 O O . GLY A 1 106 ? 7.716 -1.948 19.603 1.00 58.44 106 GLY A O 1
ATOM 841 N N . VAL A 1 107 ? 8.664 -0.068 18.797 1.00 66.81 107 VAL A N 1
ATOM 842 C CA . VAL A 1 107 ? 9.335 -0.679 17.633 1.00 66.81 107 VAL A CA 1
ATOM 843 C C . VAL A 1 107 ? 10.848 -0.475 17.646 1.00 66.81 107 VAL A C 1
ATOM 845 O O . VAL A 1 107 ? 11.353 0.586 18.005 1.00 66.81 107 VAL A O 1
ATOM 848 N N . LEU A 1 108 ? 11.575 -1.502 17.209 1.00 69.62 108 LEU A N 1
ATOM 849 C CA . LEU A 1 108 ? 12.981 -1.398 16.828 1.00 69.62 108 LEU A CA 1
ATOM 850 C C . LEU A 1 108 ? 13.041 -0.827 15.403 1.00 69.62 108 LEU A C 1
ATOM 852 O O . LEU A 1 108 ? 12.299 -1.302 14.546 1.00 69.62 108 LEU A O 1
ATOM 856 N N . GLN A 1 109 ? 13.868 0.188 15.147 1.00 70.44 109 GLN A N 1
ATOM 857 C CA . GLN A 1 109 ? 13.925 0.855 13.839 1.00 70.44 109 GLN A CA 1
ATOM 858 C C . GLN A 1 109 ? 15.276 1.551 13.594 1.00 70.44 109 GLN A C 1
ATOM 860 O O . GLN A 1 109 ? 16.193 1.467 14.412 1.00 70.44 109 GLN A O 1
ATOM 865 N N . GLY A 1 110 ? 15.414 2.223 12.450 1.00 60.44 110 GLY A N 1
ATOM 866 C CA . GLY A 1 110 ? 16.512 3.152 12.189 1.00 60.44 110 GLY A CA 1
ATOM 867 C C . GLY A 1 110 ? 16.226 4.554 12.744 1.00 60.44 110 GLY A C 1
ATOM 868 O O . GLY A 1 110 ? 15.083 5.005 12.724 1.00 60.44 110 GLY A O 1
ATOM 869 N N . GLN A 1 111 ? 17.259 5.244 13.228 1.00 77.69 111 GLN A N 1
ATOM 870 C CA . GLN A 1 111 ? 17.192 6.635 13.687 1.00 77.69 111 GLN A CA 1
ATOM 871 C C . GLN A 1 111 ? 17.584 7.580 12.545 1.00 77.69 111 GLN A C 1
ATOM 873 O O . GLN A 1 111 ? 18.768 7.759 12.261 1.00 77.69 111 GLN A O 1
ATOM 878 N N . ASN A 1 112 ? 16.590 8.198 11.906 1.00 70.75 112 ASN A N 1
ATOM 879 C CA . ASN A 1 112 ? 16.765 9.038 10.715 1.00 70.75 112 ASN A CA 1
ATOM 880 C C . ASN A 1 112 ? 17.774 10.191 10.897 1.00 70.75 112 ASN A C 1
ATOM 882 O O . ASN A 1 112 ? 18.512 10.506 9.967 1.00 70.75 112 ASN A O 1
ATOM 886 N N . ASP A 1 113 ? 17.880 10.774 12.095 1.00 73.81 113 ASP A N 1
ATOM 887 C CA . ASP A 1 113 ? 18.833 11.854 12.386 1.00 73.81 113 ASP A CA 1
ATOM 888 C C . ASP A 1 113 ? 20.275 11.359 12.653 1.00 73.81 113 ASP A C 1
ATOM 890 O O . ASP A 1 113 ? 21.154 12.148 13.021 1.00 73.81 113 ASP A O 1
ATOM 894 N N . ALA A 1 114 ? 20.526 10.051 12.568 1.00 78.88 114 ALA A N 1
ATOM 895 C CA . ALA A 1 114 ? 21.794 9.401 12.902 1.00 78.88 114 ALA A CA 1
ATOM 896 C C . ALA A 1 114 ? 22.390 8.656 11.698 1.00 78.88 114 ALA A C 1
ATOM 898 O O . ALA A 1 114 ? 22.764 7.486 11.799 1.00 78.88 114 ALA A O 1
ATOM 899 N N . VAL A 1 115 ? 22.460 9.350 10.561 1.00 78.75 115 VAL A N 1
ATOM 900 C CA . VAL A 1 115 ? 22.950 8.824 9.279 1.00 78.75 115 VAL A CA 1
ATOM 901 C C . VAL A 1 115 ? 24.400 8.333 9.383 1.00 78.75 115 VAL A C 1
ATOM 903 O O . VAL A 1 115 ? 25.314 9.101 9.705 1.00 78.75 115 VAL A O 1
ATOM 906 N N . CYS A 1 116 ? 24.610 7.054 9.075 1.00 81.00 116 CYS A N 1
ATOM 907 C CA . CYS A 1 116 ? 25.915 6.407 9.015 1.00 81.00 116 CYS A CA 1
ATOM 908 C C . CYS A 1 116 ? 26.810 7.088 7.978 1.00 81.00 116 CYS A C 1
ATOM 910 O O . CYS A 1 116 ? 26.407 7.328 6.841 1.00 81.00 116 CYS A O 1
ATOM 912 N N . ASN A 1 117 ? 28.051 7.385 8.356 1.00 79.62 117 ASN A N 1
ATOM 913 C CA . ASN A 1 117 ? 29.048 7.923 7.434 1.00 79.62 117 ASN A CA 1
ATOM 914 C C . ASN A 1 117 ? 30.474 7.606 7.904 1.00 79.62 117 ASN A C 1
ATOM 916 O O . ASN A 1 117 ? 30.702 7.238 9.055 1.00 79.62 117 ASN A O 1
ATOM 920 N N . ASP A 1 118 ? 31.458 7.799 7.023 1.00 79.44 118 ASP A N 1
ATOM 921 C CA . ASP A 1 118 ? 32.862 7.442 7.282 1.00 79.44 118 ASP A CA 1
ATOM 922 C C . ASP A 1 118 ? 33.523 8.207 8.444 1.00 79.44 118 ASP A C 1
ATOM 924 O O . ASP A 1 118 ? 34.609 7.819 8.887 1.00 79.44 118 ASP A O 1
ATOM 928 N N . LYS A 1 119 ? 32.900 9.296 8.924 1.00 78.31 119 LYS A N 1
ATOM 929 C CA . LYS A 1 119 ? 33.433 10.175 9.974 1.00 78.31 119 LYS A CA 1
ATOM 930 C C . LYS A 1 119 ? 32.751 9.943 11.321 1.00 78.31 119 LYS A C 1
ATOM 932 O O . LYS A 1 119 ? 33.426 9.531 12.259 1.00 78.31 119 LYS A O 1
ATOM 937 N N . PHE A 1 120 ? 31.456 10.253 11.434 1.00 80.75 120 PHE A N 1
ATOM 938 C CA . PHE A 1 120 ? 30.669 10.099 12.664 1.00 80.75 120 PHE A CA 1
ATOM 939 C C . PHE A 1 120 ? 29.158 10.322 12.413 1.00 80.75 120 PHE A C 1
ATOM 941 O O . PHE A 1 120 ? 28.813 11.361 11.845 1.00 80.75 120 PHE A O 1
ATOM 948 N N . PRO A 1 121 ? 28.246 9.445 12.881 1.00 84.62 121 PRO A N 1
ATOM 949 C CA . PRO A 1 121 ? 28.509 8.150 13.505 1.00 84.62 121 PRO A CA 1
ATOM 950 C C . PRO A 1 121 ? 29.013 7.130 12.476 1.00 84.62 121 PRO A C 1
ATOM 952 O O . PRO A 1 121 ? 28.463 7.016 11.380 1.00 84.62 121 PRO A O 1
ATOM 955 N N . LYS A 1 122 ? 30.053 6.366 12.830 1.00 89.81 122 LYS A N 1
ATOM 956 C CA . LYS A 1 122 ? 30.571 5.319 11.949 1.00 89.81 122 LYS A CA 1
ATOM 957 C C . LYS A 1 122 ? 29.782 4.017 12.100 1.00 89.81 122 LYS A C 1
ATOM 959 O O . LYS A 1 122 ? 29.908 3.316 13.106 1.00 89.81 122 LYS A O 1
ATOM 964 N N . CYS A 1 123 ? 29.017 3.687 11.065 1.00 88.38 123 CYS A N 1
ATOM 965 C CA . CYS A 1 123 ? 28.340 2.407 10.887 1.00 88.38 123 CYS A CA 1
ATOM 966 C C . CYS A 1 123 ? 28.330 1.981 9.414 1.00 88.38 123 CYS A C 1
ATOM 968 O O . CYS A 1 123 ? 28.562 2.802 8.527 1.00 88.38 123 CYS A O 1
ATOM 970 N N . ASP A 1 124 ? 28.123 0.686 9.168 1.00 78.38 124 ASP A N 1
ATOM 971 C CA . ASP A 1 124 ? 28.031 0.145 7.810 1.00 78.38 124 ASP A CA 1
ATOM 972 C C . ASP A 1 124 ? 26.706 0.560 7.153 1.00 78.38 124 ASP A C 1
ATOM 974 O O . ASP A 1 124 ? 25.701 0.768 7.832 1.00 78.38 124 ASP A O 1
ATOM 978 N N . LYS A 1 125 ? 26.683 0.640 5.817 1.00 68.75 125 LYS A N 1
ATOM 979 C CA . LYS A 1 125 ? 25.494 1.063 5.058 1.00 68.75 125 LYS A CA 1
ATOM 980 C C . LYS A 1 125 ? 24.281 0.148 5.215 1.00 68.75 125 LYS A C 1
ATOM 982 O O . LYS A 1 125 ? 23.150 0.603 5.099 1.00 68.75 125 LYS A O 1
ATOM 987 N N . ILE A 1 126 ? 24.509 -1.145 5.428 1.00 66.31 126 ILE A N 1
ATOM 988 C CA . ILE A 1 126 ? 23.461 -2.128 5.710 1.00 66.31 126 ILE A CA 1
ATOM 989 C C . ILE A 1 126 ? 24.011 -3.091 6.756 1.00 66.31 126 ILE A C 1
ATOM 991 O O . ILE A 1 126 ? 25.056 -3.704 6.535 1.00 66.31 126 ILE A O 1
ATOM 995 N N . TYR A 1 127 ? 23.316 -3.246 7.882 1.00 68.00 127 TYR A N 1
ATOM 996 C CA . TYR A 1 127 ? 23.706 -4.189 8.932 1.00 68.00 127 TYR A CA 1
ATOM 997 C C . TYR A 1 127 ? 22.497 -4.751 9.687 1.00 68.00 127 TYR A C 1
ATOM 999 O O . TYR A 1 127 ? 21.392 -4.213 9.640 1.00 68.00 127 TYR A O 1
ATOM 1007 N N . SER A 1 128 ? 22.712 -5.870 10.378 1.00 76.50 128 SER A N 1
ATOM 1008 C CA . SER A 1 128 ? 21.695 -6.529 11.202 1.00 76.50 128 SER A CA 1
ATOM 1009 C C . SER A 1 128 ? 21.529 -5.791 12.532 1.00 76.50 128 SER A C 1
ATOM 1011 O O . SER A 1 128 ? 22.526 -5.470 13.173 1.00 76.50 128 SER A O 1
ATOM 1013 N N . SER A 1 129 ? 20.312 -5.584 13.028 1.00 83.44 129 SER A N 1
ATOM 1014 C CA . SER A 1 129 ? 20.103 -4.890 14.309 1.00 83.44 129 SER A CA 1
ATOM 1015 C C . SER A 1 129 ? 20.759 -5.616 15.496 1.00 83.44 129 SER A C 1
ATOM 1017 O O . SER A 1 129 ? 21.247 -4.970 16.424 1.00 83.44 129 SER A O 1
ATOM 1019 N N . THR A 1 130 ? 20.877 -6.951 15.451 1.00 88.38 130 THR A N 1
ATOM 1020 C CA . THR A 1 130 ? 21.653 -7.734 16.438 1.00 88.38 130 THR A CA 1
ATOM 1021 C C . THR A 1 130 ? 23.165 -7.476 16.419 1.00 88.38 130 THR A C 1
ATOM 1023 O O . THR A 1 130 ? 23.866 -7.916 17.329 1.00 88.38 130 THR A O 1
ATOM 1026 N N . ASP A 1 131 ? 23.678 -6.786 15.399 1.00 90.38 131 ASP A N 1
ATOM 1027 C CA . ASP A 1 131 ? 25.083 -6.401 15.254 1.00 90.38 131 ASP A CA 1
ATOM 1028 C C . ASP A 1 131 ? 25.373 -4.963 15.719 1.00 90.38 131 ASP A C 1
ATOM 1030 O O . ASP A 1 131 ? 26.517 -4.520 15.629 1.00 90.38 131 ASP A O 1
ATOM 1034 N N . ALA A 1 132 ? 24.391 -4.239 16.278 1.00 89.56 132 ALA A N 1
ATOM 1035 C CA . ALA A 1 132 ? 24.557 -2.852 16.734 1.00 89.56 132 ALA A CA 1
ATOM 1036 C C . ALA A 1 132 ? 25.756 -2.638 17.691 1.00 89.56 132 ALA A C 1
ATOM 1038 O O . ALA A 1 132 ? 26.339 -1.554 17.739 1.00 89.56 132 ALA A O 1
ATOM 1039 N N . TYR A 1 133 ? 26.196 -3.673 18.422 1.00 93.62 133 TYR A N 1
ATOM 1040 C CA . TYR A 1 133 ? 27.413 -3.643 19.250 1.00 93.62 133 TYR A CA 1
ATOM 1041 C C . TYR A 1 133 ? 28.695 -3.267 18.483 1.00 93.62 133 TYR A C 1
ATOM 1043 O O . TYR A 1 133 ? 29.640 -2.771 19.100 1.00 93.62 133 TYR A O 1
ATOM 1051 N N . LYS A 1 134 ? 28.741 -3.494 17.161 1.00 93.12 134 LYS A N 1
ATOM 1052 C CA . LYS A 1 134 ? 29.879 -3.174 16.282 1.00 93.12 134 LYS A CA 1
ATOM 1053 C C . LYS A 1 134 ? 30.065 -1.668 16.064 1.00 93.12 134 LYS A C 1
ATOM 1055 O O . LYS A 1 134 ? 31.152 -1.257 15.665 1.00 93.12 134 LYS A O 1
ATOM 1060 N N . TYR A 1 135 ? 29.046 -0.852 16.347 1.00 93.50 135 TYR A N 1
ATOM 1061 C CA . TYR A 1 135 ? 28.992 0.570 15.984 1.00 93.50 135 TYR A CA 1
ATOM 1062 C C . TYR A 1 135 ? 28.926 1.472 17.230 1.00 93.50 135 TYR A C 1
ATOM 1064 O O . TYR A 1 135 ? 27.920 2.141 17.480 1.00 93.50 135 TYR A O 1
ATOM 1072 N N . PRO A 1 136 ? 29.997 1.520 18.051 1.00 90.62 136 PRO A N 1
ATOM 1073 C CA . PRO A 1 136 ? 29.991 2.237 19.325 1.00 90.62 136 PRO A CA 1
ATOM 1074 C C . PRO A 1 136 ? 29.794 3.752 19.186 1.00 90.62 136 PRO A C 1
ATOM 1076 O O . PRO A 1 136 ? 29.463 4.409 20.170 1.00 90.62 136 PRO A O 1
ATOM 1079 N N . ASP A 1 137 ? 29.979 4.309 17.987 1.00 90.19 137 ASP A N 1
ATOM 1080 C CA . ASP A 1 137 ? 29.724 5.718 17.688 1.00 90.19 137 ASP A CA 1
ATOM 1081 C C . ASP A 1 137 ? 28.236 6.075 17.734 1.00 90.19 137 ASP A C 1
ATOM 1083 O O . ASP A 1 137 ? 27.899 7.170 18.180 1.00 90.19 137 ASP A O 1
ATOM 1087 N N . CYS A 1 138 ? 27.341 5.139 17.400 1.00 89.81 138 CYS A N 1
ATOM 1088 C CA . CYS A 1 138 ? 25.902 5.330 17.575 1.00 89.81 138 CYS A CA 1
ATOM 1089 C C . CYS A 1 138 ? 25.544 5.602 19.045 1.00 89.81 138 CYS A C 1
ATOM 1091 O O . CYS A 1 138 ? 24.753 6.495 19.337 1.00 89.81 138 CYS A O 1
ATOM 1093 N N . TYR A 1 139 ? 26.197 4.921 19.994 1.00 91.06 139 TYR A N 1
ATOM 1094 C CA . TYR A 1 139 ? 25.998 5.175 21.427 1.00 91.06 139 TYR A CA 1
ATOM 1095 C C . TYR A 1 139 ? 26.629 6.497 21.907 1.00 91.06 139 TYR A C 1
ATOM 1097 O O . TYR A 1 139 ? 26.253 6.996 22.964 1.00 91.06 139 TYR A O 1
ATOM 1105 N N . LYS A 1 140 ? 27.570 7.094 21.156 1.00 86.44 140 LYS A N 1
ATOM 1106 C CA . LYS A 1 140 ? 28.166 8.406 21.492 1.00 86.44 140 LYS A CA 1
ATOM 1107 C C . LYS A 1 140 ? 27.257 9.584 21.132 1.00 86.44 140 LYS A C 1
ATOM 1109 O O . LYS A 1 140 ? 27.446 10.664 21.688 1.00 86.44 140 LYS A O 1
ATOM 1114 N N . LEU A 1 141 ? 26.271 9.389 20.248 1.00 78.62 141 LEU A N 1
ATOM 1115 C CA . LEU A 1 141 ? 25.308 10.426 19.844 1.00 78.62 141 LEU A CA 1
ATOM 1116 C C . LEU A 1 141 ? 24.560 11.047 21.033 1.00 78.62 141 LEU A C 1
ATOM 1118 O O . LEU A 1 141 ? 24.206 12.220 20.974 1.00 78.62 141 LEU A O 1
ATOM 1122 N N . ILE A 1 142 ? 24.407 10.281 22.120 1.00 77.94 142 ILE A N 1
ATOM 1123 C CA . ILE A 1 142 ? 23.763 10.670 23.385 1.00 77.94 142 ILE A CA 1
ATOM 1124 C C . ILE A 1 142 ? 24.339 11.962 24.002 1.00 77.94 142 ILE A C 1
ATOM 1126 O O . ILE A 1 142 ? 23.658 12.640 24.768 1.00 77.94 142 ILE A O 1
ATOM 1130 N N . ASN A 1 143 ? 25.572 12.341 23.653 1.00 54.03 143 ASN A N 1
ATOM 1131 C CA . ASN A 1 143 ? 26.232 13.525 24.207 1.00 54.03 143 ASN A CA 1
ATOM 1132 C C . ASN A 1 143 ? 26.024 14.823 23.400 1.00 54.03 143 ASN A C 1
ATOM 1134 O O . ASN A 1 143 ? 26.316 15.895 23.929 1.00 54.03 143 ASN A O 1
ATOM 1138 N N . ASN A 1 144 ? 25.554 14.761 22.147 1.00 51.12 144 ASN A N 1
ATOM 1139 C CA . ASN A 1 144 ? 25.624 15.901 21.213 1.00 51.12 144 ASN A CA 1
ATOM 1140 C C . ASN A 1 144 ? 24.343 16.759 21.146 1.00 51.12 144 ASN A C 1
ATOM 1142 O O . ASN A 1 144 ? 24.332 17.809 20.509 1.00 51.12 144 ASN A O 1
ATOM 1146 N N . THR A 1 145 ? 23.251 16.332 21.780 1.00 44.06 145 THR A N 1
ATOM 1147 C CA . THR A 1 145 ? 21.885 16.839 21.536 1.00 44.06 145 THR A CA 1
ATOM 1148 C C . THR A 1 145 ? 21.546 18.179 22.222 1.00 44.06 145 THR A C 1
ATOM 1150 O O . THR A 1 145 ? 20.370 18.480 22.418 1.00 44.06 145 THR A O 1
ATOM 1153 N N . ARG A 1 146 ? 22.541 18.982 22.636 1.00 36.94 146 ARG A N 1
ATOM 1154 C CA . ARG A 1 146 ? 22.331 20.189 23.470 1.00 36.94 146 ARG A CA 1
ATOM 1155 C C . ARG A 1 146 ? 22.260 21.534 22.731 1.00 36.94 146 ARG A C 1
ATOM 1157 O O . ARG A 1 146 ? 21.598 22.430 23.245 1.00 36.94 146 ARG A O 1
ATOM 1164 N N . ASP A 1 147 ? 22.888 21.687 21.560 1.00 34.25 147 ASP A N 1
ATOM 1165 C CA . ASP A 1 147 ? 23.401 23.022 21.179 1.00 34.25 147 ASP A CA 1
ATOM 1166 C C . ASP A 1 147 ? 22.747 23.752 19.978 1.00 34.25 147 ASP A C 1
ATOM 1168 O O . ASP A 1 147 ? 23.033 24.933 19.799 1.00 34.25 147 ASP A O 1
ATOM 1172 N N . ASN A 1 148 ? 21.908 23.134 19.125 1.00 31.45 148 ASN A N 1
ATOM 1173 C CA . ASN A 1 148 ? 21.486 23.772 17.852 1.00 31.45 148 ASN A CA 1
ATOM 1174 C C . ASN A 1 148 ? 20.024 23.513 17.425 1.00 31.45 148 ASN A C 1
ATOM 1176 O O . ASN A 1 148 ? 19.695 22.380 17.089 1.00 31.45 148 ASN A O 1
ATOM 1180 N N . LEU A 1 149 ? 19.184 24.566 17.347 1.00 28.70 149 LEU A N 1
ATOM 1181 C CA . LEU A 1 149 ? 17.824 24.552 16.753 1.00 28.70 149 LEU A CA 1
ATOM 1182 C C . LEU A 1 149 ? 17.259 25.979 16.463 1.00 28.70 149 LEU A C 1
ATOM 1184 O O . LEU A 1 149 ? 16.517 26.506 17.285 1.00 28.70 149 LEU A O 1
ATOM 1188 N N . ILE A 1 150 ? 17.544 26.600 15.301 1.00 28.67 150 ILE A N 1
ATOM 1189 C CA . ILE A 1 150 ? 16.750 27.721 14.703 1.00 28.67 150 ILE A CA 1
ATOM 1190 C C . ILE A 1 150 ? 16.906 27.730 13.161 1.00 28.67 150 ILE A C 1
ATOM 1192 O O . ILE A 1 150 ? 18.036 27.615 12.692 1.00 28.67 150 ILE A O 1
ATOM 1196 N N . THR A 1 151 ? 15.814 27.956 12.397 1.00 25.30 151 THR A N 1
ATOM 1197 C CA . THR A 1 151 ? 15.673 28.684 11.081 1.00 25.30 151 THR A CA 1
ATOM 1198 C C . THR A 1 151 ? 14.568 28.066 10.186 1.00 25.30 151 THR A C 1
ATOM 1200 O O . THR A 1 151 ? 14.195 26.916 10.379 1.00 25.30 151 THR A O 1
ATOM 1203 N N . THR A 1 152 ? 13.957 28.841 9.271 1.00 26.38 152 THR A N 1
ATOM 1204 C CA . THR A 1 152 ? 12.524 28.716 8.888 1.00 26.38 152 THR A CA 1
ATOM 1205 C C . THR A 1 152 ? 12.176 28.517 7.391 1.00 26.38 152 THR A C 1
ATOM 1207 O O . THR A 1 152 ? 12.905 28.986 6.523 1.00 26.38 152 THR A O 1
ATOM 1210 N N . MET A 1 153 ? 10.998 27.905 7.141 1.00 27.56 153 MET A N 1
ATOM 1211 C CA . MET A 1 153 ? 9.908 28.180 6.143 1.00 27.56 153 MET A CA 1
ATOM 1212 C C . MET A 1 153 ? 10.126 29.243 5.024 1.00 27.56 153 MET A C 1
ATOM 1214 O O . MET A 1 153 ? 10.727 30.277 5.323 1.00 27.56 153 MET A O 1
ATOM 1218 N N . PRO A 1 154 ? 9.551 29.109 3.786 1.00 32.25 154 PRO A N 1
ATOM 1219 C CA . PRO A 1 154 ? 8.082 29.046 3.554 1.00 32.25 154 PRO A CA 1
ATOM 1220 C C . PRO A 1 154 ? 7.582 28.216 2.320 1.00 32.25 154 PRO A C 1
ATOM 1222 O O . PRO A 1 154 ? 8.265 27.307 1.858 1.00 32.25 154 PRO A O 1
ATOM 1225 N N . SER A 1 155 ? 6.354 28.483 1.826 1.00 27.42 155 SER A N 1
ATOM 1226 C CA . SER A 1 155 ? 5.458 27.548 1.096 1.00 27.42 155 SER A CA 1
ATOM 1227 C C . SER A 1 155 ? 4.670 28.136 -0.109 1.00 27.42 155 SER A C 1
ATOM 1229 O O . SER A 1 155 ? 4.738 29.337 -0.363 1.00 27.42 155 SER A O 1
ATOM 1231 N N . THR A 1 156 ? 3.934 27.282 -0.856 1.00 25.98 156 THR A N 1
ATOM 1232 C CA . THR A 1 156 ? 2.696 27.521 -1.680 1.00 25.98 156 THR A CA 1
ATOM 1233 C C . THR A 1 156 ? 2.380 26.260 -2.539 1.00 25.98 156 THR A C 1
ATOM 1235 O O . THR A 1 156 ? 3.313 25.552 -2.897 1.00 25.98 156 THR A O 1
ATOM 1238 N N . GLU A 1 157 ? 1.167 25.895 -2.999 1.00 25.77 157 GLU A N 1
ATOM 1239 C CA . GLU A 1 157 ? -0.220 25.992 -2.477 1.00 25.77 157 GLU A CA 1
ATOM 1240 C C . GLU A 1 157 ? -1.191 25.193 -3.408 1.00 25.77 157 GLU A C 1
ATOM 1242 O O . GLU A 1 157 ? -1.252 25.499 -4.598 1.00 25.77 157 GLU A O 1
ATOM 1247 N N . THR A 1 158 ? -1.963 24.181 -2.949 1.00 22.67 158 THR A N 1
ATOM 1248 C CA . THR A 1 158 ? -3.150 23.638 -3.688 1.00 22.67 158 THR A CA 1
ATOM 1249 C C . THR A 1 158 ? -4.103 22.779 -2.813 1.00 22.67 158 THR A C 1
ATOM 1251 O O . THR A 1 158 ? -3.666 22.043 -1.938 1.00 22.67 158 THR A O 1
ATOM 1254 N N . THR A 1 159 ? -5.403 22.770 -3.155 1.00 29.11 159 THR A N 1
ATOM 1255 C CA . THR A 1 159 ? -6.510 21.875 -2.703 1.00 29.11 159 THR A CA 1
ATOM 1256 C C . THR A 1 159 ? -7.206 22.150 -1.350 1.00 29.11 159 THR A C 1
ATOM 1258 O O . THR A 1 159 ? -6.730 21.825 -0.266 1.00 29.11 159 THR A O 1
ATOM 1261 N N . SER A 1 160 ? -8.451 22.639 -1.434 1.00 36.19 160 SER A N 1
ATOM 1262 C CA . SER A 1 160 ? -9.271 23.118 -0.304 1.00 36.19 160 SER A CA 1
ATOM 1263 C C . SER A 1 160 ? -9.727 22.063 0.716 1.00 36.19 160 SER A C 1
ATOM 1265 O O . SER A 1 160 ? -10.068 22.422 1.840 1.00 36.19 160 SER A O 1
ATOM 1267 N N . TYR A 1 161 ? -9.708 20.770 0.374 1.00 31.11 161 TYR A N 1
ATOM 1268 C CA . TYR A 1 161 ? -10.007 19.690 1.330 1.00 31.11 161 TYR A CA 1
ATOM 1269 C C . TYR A 1 161 ? -8.795 19.285 2.176 1.00 31.11 161 TYR A C 1
ATOM 1271 O O . TYR A 1 161 ? -8.971 18.860 3.317 1.00 31.11 161 TYR A O 1
ATOM 1279 N N . GLN A 1 162 ? -7.570 19.474 1.672 1.00 33.97 162 GLN A N 1
ATOM 1280 C CA . GLN A 1 162 ? -6.399 19.466 2.547 1.00 33.97 162 GLN A CA 1
ATOM 1281 C C . GLN A 1 162 ? -6.402 20.719 3.430 1.00 33.97 162 GLN A C 1
ATOM 1283 O O . GLN A 1 162 ? -6.071 20.616 4.605 1.00 33.97 162 GLN A O 1
ATOM 1288 N N . THR A 1 163 ? -6.859 21.871 2.921 1.00 29.41 163 THR A N 1
ATOM 1289 C CA . THR A 1 163 ? -6.866 23.139 3.669 1.00 29.41 163 THR A CA 1
ATOM 1290 C C . THR A 1 163 ? -7.628 23.092 5.000 1.00 29.41 163 THR A C 1
ATOM 1292 O O . THR A 1 163 ? -7.103 23.649 5.955 1.00 29.41 163 THR A O 1
ATOM 1295 N N . GLU A 1 164 ? -8.788 22.429 5.152 1.00 34.50 164 GLU A N 1
ATOM 1296 C CA . GLU A 1 164 ? -9.433 22.316 6.488 1.00 34.50 164 GLU A CA 1
ATOM 1297 C C . GLU A 1 164 ? -8.596 21.452 7.467 1.00 34.50 164 GLU A C 1
ATOM 1299 O O . GLU A 1 164 ? -8.455 21.825 8.633 1.00 34.50 164 GLU A O 1
ATOM 1304 N N . LYS A 1 165 ? -7.963 20.358 7.008 1.00 36.00 165 LYS A N 1
ATOM 1305 C CA . LYS A 1 165 ? -7.081 19.514 7.846 1.00 36.00 165 LYS A CA 1
ATOM 1306 C C . LYS A 1 165 ? -5.781 20.239 8.217 1.00 36.00 165 LYS A C 1
ATOM 1308 O O . LYS A 1 165 ? -5.440 20.313 9.393 1.00 36.00 165 LYS A O 1
ATOM 1313 N N . ILE A 1 166 ? -5.131 20.858 7.231 1.00 39.69 166 ILE A N 1
ATOM 1314 C CA . ILE A 1 166 ? -3.960 21.725 7.405 1.00 39.69 166 ILE A CA 1
ATOM 1315 C C . ILE A 1 166 ? -4.307 22.911 8.316 1.00 39.69 166 ILE A C 1
ATOM 1317 O O . ILE A 1 166 ? -3.499 23.288 9.149 1.00 39.69 166 ILE A O 1
ATOM 1321 N N . THR A 1 167 ? -5.521 23.469 8.243 1.00 41.81 167 THR A N 1
ATOM 1322 C CA . THR A 1 167 ? -5.964 24.533 9.162 1.00 41.81 167 THR A CA 1
ATOM 1323 C C . THR A 1 167 ? -6.107 24.023 10.595 1.00 41.81 167 THR A C 1
ATOM 1325 O O . THR A 1 167 ? -5.775 24.764 11.513 1.00 41.81 167 THR A O 1
ATOM 1328 N N . MET A 1 168 ? -6.552 22.780 10.818 1.00 44.62 168 MET A N 1
ATOM 1329 C CA . MET A 1 168 ? -6.528 22.171 12.155 1.00 44.62 168 MET A CA 1
ATOM 1330 C C . MET A 1 168 ? -5.101 21.932 12.658 1.00 44.62 168 MET A C 1
ATOM 1332 O O . MET A 1 168 ? -4.824 22.213 13.819 1.00 44.62 168 MET A O 1
ATOM 1336 N N . GLU A 1 169 ? -4.199 21.458 11.801 1.00 48.09 169 GLU A N 1
ATOM 1337 C CA . GLU A 1 169 ? -2.796 21.196 12.153 1.00 48.09 169 GLU A CA 1
ATOM 1338 C C . GLU A 1 169 ? -2.055 22.515 12.464 1.00 48.09 169 GLU A C 1
ATOM 1340 O O . GLU A 1 169 ? -1.489 22.651 13.545 1.00 48.09 169 GLU A O 1
ATOM 1345 N N . LEU A 1 170 ? -2.226 23.553 11.635 1.00 51.16 170 LEU A N 1
ATOM 1346 C CA . LEU A 1 170 ? -1.770 24.931 11.889 1.00 51.16 170 LEU A CA 1
ATOM 1347 C C . LEU A 1 170 ? -2.453 25.599 13.102 1.00 51.16 170 LEU A C 1
ATOM 1349 O O . LEU A 1 170 ? -1.908 26.547 13.667 1.00 51.16 170 LEU A O 1
ATOM 1353 N N . GLN A 1 171 ? -3.672 25.195 13.484 1.00 55.88 171 GLN A N 1
ATOM 1354 C CA . GLN A 1 171 ? -4.333 25.703 14.698 1.00 55.88 171 GLN A CA 1
ATOM 1355 C C . GLN A 1 171 ? -3.846 24.994 15.960 1.00 55.88 171 GLN A C 1
ATOM 1357 O O . GLN A 1 171 ? -3.767 25.649 16.996 1.00 55.88 171 GLN A O 1
ATOM 1362 N N . LEU A 1 172 ? -3.501 23.706 15.877 1.00 58.59 172 LEU A N 1
ATOM 1363 C CA . LEU A 1 172 ? -2.813 22.964 16.936 1.00 58.59 172 LEU A CA 1
ATOM 1364 C C . LEU A 1 172 ? -1.418 23.544 17.169 1.00 58.59 172 LEU A C 1
ATOM 1366 O O . LEU A 1 172 ? -1.118 23.922 18.294 1.00 58.59 172 LEU A O 1
ATOM 1370 N N . GLU A 1 173 ? -0.627 23.710 16.106 1.00 60.53 173 GLU A N 1
ATOM 1371 C CA . GLU A 1 173 ? 0.689 24.362 16.128 1.00 60.53 173 GLU A CA 1
ATOM 1372 C C . GLU A 1 173 ? 0.619 25.724 16.837 1.00 60.53 173 GLU A C 1
ATOM 1374 O O . GLU A 1 173 ? 1.272 25.913 17.858 1.00 60.53 173 GLU A O 1
ATOM 1379 N N . LYS A 1 174 ? -0.287 26.620 16.410 1.00 68.38 174 LYS A N 1
ATOM 1380 C CA . LYS A 1 174 ? -0.529 27.921 17.071 1.00 68.38 174 LYS A CA 1
ATOM 1381 C C . LYS A 1 174 ? -0.995 27.807 18.524 1.00 68.38 174 LYS A C 1
ATOM 1383 O O . LYS A 1 174 ? -0.701 28.695 19.321 1.00 68.38 174 LYS A O 1
ATOM 1388 N N . TRP A 1 175 ? -1.734 26.756 18.881 1.00 66.94 175 TRP A N 1
ATOM 1389 C CA . TRP A 1 175 ? -2.134 26.507 20.268 1.00 66.94 175 TRP A CA 1
ATOM 1390 C C . TRP A 1 175 ? -0.930 26.150 21.137 1.00 66.94 175 TRP A C 1
ATOM 1392 O O . TRP A 1 175 ? -0.818 26.669 22.246 1.00 66.94 175 TRP A O 1
ATOM 1402 N N . TRP A 1 176 ? -0.027 25.305 20.632 1.00 68.44 176 TRP A N 1
ATOM 1403 C CA . TRP A 1 176 ? 1.208 24.925 21.318 1.00 68.44 176 TRP A CA 1
ATOM 1404 C C . TRP A 1 176 ? 2.175 26.103 21.441 1.00 68.44 176 TRP A C 1
ATOM 1406 O O . TRP A 1 176 ? 2.697 26.336 22.526 1.00 68.44 176 TRP A O 1
ATOM 1416 N N . ASP A 1 177 ? 2.301 26.905 20.385 1.00 67.62 177 ASP A N 1
ATOM 1417 C CA . ASP A 1 177 ? 3.050 28.163 20.333 1.00 67.62 177 ASP A CA 1
ATOM 1418 C C . ASP A 1 177 ? 2.651 29.125 21.473 1.00 67.62 177 ASP A C 1
ATOM 1420 O O . ASP A 1 177 ? 3.491 29.634 22.218 1.00 67.62 177 ASP A O 1
ATOM 1424 N N . GLU A 1 178 ? 1.347 29.362 21.654 1.00 72.50 178 GLU A N 1
ATOM 1425 C CA . GLU A 1 178 ? 0.832 30.192 22.752 1.00 72.50 178 GLU A CA 1
ATOM 1426 C C . GLU A 1 178 ? 0.982 29.512 24.123 1.00 72.50 178 GLU A C 1
ATOM 1428 O O . GLU A 1 178 ? 1.233 30.187 25.124 1.00 72.50 178 GLU A O 1
ATOM 1433 N N . PHE A 1 179 ? 0.899 28.180 24.190 1.00 71.00 179 PHE A N 1
ATOM 1434 C CA . PHE A 1 179 ? 1.139 27.430 25.426 1.00 71.00 179 PHE A CA 1
ATOM 1435 C C . PHE A 1 179 ? 2.603 27.503 25.883 1.00 71.00 179 PHE A C 1
ATOM 1437 O O . PHE A 1 179 ? 2.865 27.671 27.076 1.00 71.00 179 PHE A O 1
ATOM 1444 N N . GLU A 1 180 ? 3.559 27.448 24.954 1.00 69.62 180 GLU A N 1
ATOM 1445 C CA . GLU A 1 180 ? 4.984 27.614 25.244 1.00 69.62 180 GLU A CA 1
ATOM 1446 C C . GLU A 1 180 ? 5.309 29.064 25.632 1.00 69.62 180 GLU A C 1
ATOM 1448 O O . GLU A 1 180 ? 6.033 29.282 26.603 1.00 69.62 180 GLU A O 1
ATOM 1453 N N . LYS A 1 181 ? 4.677 30.067 25.001 1.00 73.38 181 LYS A N 1
ATOM 1454 C CA . LYS A 1 181 ? 4.761 31.477 25.442 1.00 73.38 181 LYS A CA 1
ATOM 1455 C C . LYS A 1 181 ? 4.234 31.662 26.871 1.00 73.38 181 LYS A C 1
ATOM 1457 O O . LYS A 1 181 ? 4.844 32.389 27.657 1.00 73.38 181 LYS A O 1
ATOM 1462 N N . ILE A 1 182 ? 3.140 30.989 27.245 1.00 71.12 182 ILE A N 1
ATOM 1463 C CA . ILE A 1 182 ? 2.619 30.983 28.625 1.00 71.12 182 ILE A CA 1
ATOM 1464 C C . ILE A 1 182 ? 3.603 30.291 29.582 1.00 71.12 182 ILE A C 1
ATOM 1466 O O . ILE A 1 182 ? 3.878 30.828 30.658 1.00 71.12 182 ILE A O 1
ATOM 1470 N N . TYR A 1 183 ? 4.165 29.141 29.197 1.00 67.81 183 TYR A N 1
ATOM 1471 C CA . TYR A 1 183 ? 5.158 28.421 29.998 1.00 67.81 183 TYR A CA 1
ATOM 1472 C C . TYR A 1 183 ? 6.421 29.265 30.235 1.00 67.81 183 TYR A C 1
ATOM 1474 O O . TYR A 1 183 ? 6.789 29.521 31.384 1.00 67.81 183 TYR A O 1
ATOM 1482 N N . ALA A 1 184 ? 7.033 29.783 29.170 1.00 68.50 184 ALA A N 1
ATOM 1483 C CA . ALA A 1 184 ? 8.230 30.613 29.239 1.00 68.50 184 ALA A CA 1
ATOM 1484 C C . ALA A 1 184 ? 8.013 31.875 30.093 1.00 68.50 184 ALA A C 1
ATOM 1486 O O . ALA A 1 184 ? 8.848 32.214 30.927 1.00 68.50 184 ALA A O 1
ATOM 1487 N N . LYS A 1 185 ? 6.866 32.550 29.936 1.00 69.69 185 LYS A N 1
ATOM 1488 C CA . LYS A 1 185 ? 6.582 33.824 30.615 1.00 69.69 185 LYS A CA 1
ATOM 1489 C C . LYS A 1 185 ? 6.200 33.691 32.093 1.00 69.69 185 LYS A C 1
ATOM 1491 O O . LYS A 1 185 ? 6.466 34.616 32.857 1.00 69.69 185 LYS A O 1
ATOM 1496 N N . TYR A 1 186 ? 5.546 32.597 32.497 1.00 65.00 186 TYR A N 1
ATOM 1497 C CA . TYR A 1 186 ? 4.978 32.464 33.850 1.00 65.00 186 TYR A CA 1
ATOM 1498 C C . TYR A 1 186 ? 5.557 31.319 34.688 1.00 65.00 186 TYR A C 1
ATOM 1500 O O . TYR A 1 186 ? 5.414 31.356 35.910 1.00 65.00 186 TYR A O 1
ATOM 1508 N N . PHE A 1 187 ? 6.216 30.335 34.072 1.00 61.91 187 PHE A N 1
ATOM 1509 C CA . PHE A 1 187 ? 6.747 29.156 34.762 1.00 61.91 187 PHE A CA 1
ATOM 1510 C C . PHE A 1 187 ? 8.280 29.097 34.702 1.00 61.91 187 PHE A C 1
ATOM 1512 O O . PHE A 1 187 ? 8.904 28.930 35.744 1.00 61.91 187 PHE A O 1
ATOM 1519 N N . ALA A 1 188 ? 8.898 29.331 33.539 1.00 58.94 188 ALA A N 1
ATOM 1520 C CA . ALA A 1 188 ? 10.354 29.199 33.366 1.00 58.94 188 ALA A CA 1
ATOM 1521 C C . ALA A 1 188 ? 11.211 30.295 34.044 1.00 58.94 188 ALA A C 1
ATOM 1523 O O . ALA A 1 188 ? 12.423 30.142 34.144 1.00 58.94 188 ALA A O 1
ATOM 1524 N N . VAL A 1 189 ? 10.606 31.402 34.495 1.00 51.16 189 VAL A N 1
ATOM 1525 C CA . VAL A 1 189 ? 11.313 32.579 35.059 1.00 51.16 189 VAL A CA 1
ATOM 1526 C C . VAL A 1 189 ? 11.077 32.747 36.575 1.00 51.16 189 VAL A C 1
ATOM 1528 O O . VAL A 1 189 ? 11.698 33.587 37.219 1.00 51.16 189 VAL A O 1
ATOM 1531 N N . ASN A 1 190 ? 10.189 31.949 37.182 1.00 51.91 190 ASN A N 1
ATOM 1532 C CA . ASN A 1 190 ? 9.656 32.205 38.530 1.00 51.91 190 ASN A CA 1
ATOM 1533 C C . ASN A 1 190 ? 10.224 31.312 39.653 1.00 51.91 190 ASN A C 1
ATOM 1535 O O . ASN A 1 190 ? 9.624 31.251 40.727 1.00 51.91 190 ASN A O 1
ATOM 1539 N N . GLU A 1 191 ? 11.376 30.657 39.468 1.00 50.34 191 GLU A N 1
ATOM 1540 C CA . GLU A 1 191 ? 12.013 29.904 40.566 1.00 50.34 191 GLU A CA 1
ATOM 1541 C C . GLU A 1 191 ? 12.543 30.818 41.693 1.00 50.34 191 GLU A C 1
ATOM 1543 O O . GLU A 1 191 ? 12.555 30.401 42.850 1.00 50.34 191 GLU A O 1
ATOM 1548 N N . GLU A 1 192 ? 12.880 32.084 41.402 1.00 49.56 192 GLU A N 1
ATOM 1549 C CA . GLU A 1 192 ? 13.433 33.022 42.400 1.00 49.56 192 GLU A CA 1
ATOM 1550 C C . GLU A 1 192 ? 12.495 34.166 42.842 1.00 49.56 192 GLU A C 1
ATOM 1552 O O . GLU A 1 192 ? 12.739 34.767 43.890 1.00 49.56 192 GLU A O 1
ATOM 1557 N N . THR A 1 193 ? 11.398 34.480 42.126 1.00 50.91 193 THR A N 1
ATOM 1558 C CA . THR A 1 193 ? 10.460 35.546 42.561 1.00 50.91 193 THR A CA 1
ATOM 1559 C C . THR A 1 193 ? 9.001 35.090 42.659 1.00 50.91 193 THR A C 1
ATOM 1561 O O . THR A 1 193 ? 8.338 34.724 41.694 1.00 50.91 193 THR A O 1
ATOM 1564 N N . ASN A 1 194 ? 8.460 35.163 43.875 1.00 52.12 194 ASN A N 1
ATOM 1565 C CA . ASN A 1 194 ? 7.153 34.628 44.282 1.00 52.12 194 ASN A CA 1
ATOM 1566 C C . ASN A 1 194 ? 5.960 35.533 43.870 1.00 52.12 194 ASN A C 1
ATOM 1568 O O . ASN A 1 194 ? 5.019 35.712 44.645 1.00 52.12 194 ASN A O 1
ATOM 1572 N N . SER A 1 195 ? 6.024 36.171 42.694 1.00 54.47 195 SER A N 1
ATOM 1573 C CA . SER A 1 195 ? 5.205 37.348 42.347 1.00 54.47 195 SER A CA 1
ATOM 1574 C C . SER A 1 195 ? 3.864 37.044 41.655 1.00 54.47 195 SER A C 1
ATOM 1576 O O . SER A 1 195 ? 2.867 37.686 41.983 1.00 54.47 195 SER A O 1
ATOM 1578 N N . PHE A 1 196 ? 3.787 36.051 40.757 1.00 52.56 196 PHE A N 1
ATOM 1579 C CA . PHE A 1 196 ? 2.557 35.736 40.008 1.00 52.56 196 PHE A CA 1
ATOM 1580 C C . PHE A 1 196 ? 2.248 34.234 39.964 1.00 52.56 196 PHE A C 1
ATOM 1582 O O . PHE A 1 196 ? 2.883 33.461 39.253 1.00 52.56 196 PHE A O 1
ATOM 1589 N N . ARG A 1 197 ? 1.214 33.811 40.702 1.00 58.38 197 ARG A N 1
ATOM 1590 C CA . ARG A 1 197 ? 0.816 32.397 40.849 1.00 58.38 197 ARG A CA 1
ATOM 1591 C C . ARG A 1 197 ? -0.286 31.982 39.868 1.00 58.38 197 ARG A C 1
ATOM 1593 O O . ARG A 1 197 ? -1.393 31.641 40.286 1.00 58.38 197 ARG A O 1
ATOM 1600 N N . LEU A 1 198 ? 0.017 31.981 38.569 1.00 60.28 198 LEU A N 1
ATOM 1601 C CA . LEU A 1 198 ? -0.851 31.329 37.583 1.00 60.28 198 LEU A CA 1
ATOM 1602 C C . LEU A 1 198 ? -0.827 29.807 37.814 1.00 60.28 198 LEU A C 1
ATOM 1604 O O . LEU A 1 198 ? 0.239 29.206 37.913 1.00 60.28 198 LEU A O 1
ATOM 1608 N N . ARG A 1 199 ? -2.000 29.174 37.913 1.00 62.69 199 ARG A N 1
ATOM 1609 C CA . ARG A 1 199 ? -2.138 27.714 38.020 1.00 62.69 199 ARG A CA 1
ATOM 1610 C C . ARG A 1 199 ? -3.016 27.208 36.888 1.00 62.69 199 ARG A C 1
ATOM 1612 O O . ARG A 1 199 ? -4.173 27.603 36.789 1.00 62.69 199 ARG A O 1
ATOM 1619 N N . ILE A 1 200 ? -2.461 26.329 36.063 1.00 62.16 200 ILE A N 1
ATOM 1620 C CA . ILE A 1 200 ? -3.153 25.677 34.952 1.00 62.16 200 ILE A CA 1
ATOM 1621 C C . ILE A 1 200 ? -3.382 24.220 35.353 1.00 62.16 200 ILE A C 1
ATOM 1623 O O . ILE A 1 200 ? -2.472 23.568 35.858 1.00 62.16 200 ILE A O 1
ATOM 1627 N N . ILE A 1 201 ? -4.602 23.720 35.158 1.00 62.12 201 ILE A N 1
ATOM 1628 C CA . ILE A 1 201 ? -4.954 22.312 35.370 1.00 62.12 201 ILE A CA 1
ATOM 1629 C C . ILE A 1 201 ? -5.605 21.820 34.082 1.00 62.12 201 ILE A C 1
ATOM 1631 O O . ILE A 1 201 ? -6.686 22.279 33.713 1.00 62.12 201 ILE A O 1
ATOM 1635 N N . MET A 1 202 ? -4.942 20.891 33.400 1.00 62.91 202 MET A N 1
ATOM 1636 C CA . MET A 1 202 ? -5.487 20.196 32.236 1.00 62.91 202 MET A CA 1
ATOM 1637 C C . MET A 1 202 ? -6.029 18.836 32.677 1.00 62.91 202 MET A C 1
ATOM 1639 O O . MET A 1 202 ? -5.458 18.191 33.552 1.00 62.91 202 MET A O 1
ATOM 1643 N N . THR A 1 203 ? -7.132 18.390 32.077 1.00 63.16 203 THR A N 1
ATOM 1644 C CA . THR A 1 203 ? -7.662 17.036 32.290 1.00 63.16 203 THR A CA 1
ATOM 1645 C C . THR A 1 203 ? -7.996 16.408 30.945 1.00 63.16 203 THR A C 1
ATOM 1647 O O . THR A 1 203 ? -8.641 17.026 30.100 1.00 63.16 203 THR A O 1
ATOM 1650 N N . ALA A 1 204 ? -7.516 15.187 30.732 1.00 59.72 204 ALA A N 1
ATOM 1651 C CA . ALA A 1 204 ? -7.710 14.419 29.510 1.00 59.72 204 ALA A CA 1
ATOM 1652 C C . ALA A 1 204 ? -7.601 12.920 29.829 1.00 59.72 204 ALA A C 1
ATOM 1654 O O . ALA A 1 204 ? -7.014 12.530 30.837 1.00 59.72 204 ALA A O 1
ATOM 1655 N N . ARG A 1 205 ? -8.175 12.068 28.975 1.00 58.41 205 ARG A N 1
ATOM 1656 C CA . ARG A 1 205 ? -7.972 10.611 29.050 1.00 58.41 205 ARG A CA 1
ATOM 1657 C C . ARG A 1 205 ? -6.560 10.264 28.577 1.00 58.41 205 ARG A C 1
ATOM 1659 O O . ARG A 1 205 ? -6.081 10.894 27.638 1.00 58.41 205 ARG A O 1
ATOM 1666 N N . GLN A 1 206 ? -5.951 9.209 29.124 1.00 57.34 206 GLN A N 1
ATOM 1667 C CA . GLN A 1 206 ? -4.600 8.776 28.736 1.00 57.34 206 GLN A CA 1
ATOM 1668 C C . GLN A 1 206 ? -4.451 8.614 27.215 1.00 57.34 206 GLN A C 1
ATOM 1670 O O . GLN A 1 206 ? -3.544 9.180 26.622 1.00 57.34 206 GLN A O 1
ATOM 1675 N N . ASN A 1 207 ? -5.405 7.951 26.554 1.00 49.94 207 ASN A N 1
ATOM 1676 C CA . ASN A 1 207 ? -5.396 7.773 25.098 1.00 49.94 207 ASN A CA 1
ATOM 1677 C C . ASN A 1 207 ? -5.586 9.074 24.289 1.00 49.94 207 ASN A C 1
ATOM 1679 O O . ASN A 1 207 ? -5.223 9.109 23.115 1.00 49.94 207 ASN A O 1
ATOM 1683 N N . ALA A 1 208 ? -6.138 10.133 24.887 1.00 53.53 208 ALA A N 1
ATOM 1684 C CA . ALA A 1 208 ? -6.219 11.461 24.284 1.00 53.53 208 ALA A CA 1
ATOM 1685 C C . ALA A 1 208 ? -4.917 12.253 24.488 1.00 53.53 208 ALA A C 1
ATOM 1687 O O . ALA A 1 208 ? -4.496 12.939 23.563 1.00 53.53 208 ALA A O 1
ATOM 1688 N N . ILE A 1 209 ? -4.251 12.099 25.642 1.00 58.03 209 ILE A N 1
ATOM 1689 C CA . ILE A 1 209 ? -2.905 12.643 25.889 1.00 58.03 209 ILE A CA 1
ATOM 1690 C C . ILE A 1 209 ? -1.906 11.986 24.932 1.00 58.03 209 ILE A C 1
ATOM 1692 O O . ILE A 1 209 ? -1.277 12.687 24.151 1.00 58.03 209 ILE A O 1
ATOM 1696 N N . THR A 1 210 ? -1.836 10.650 24.889 1.00 55.81 210 THR A N 1
ATOM 1697 C CA . THR A 1 210 ? -0.957 9.914 23.963 1.00 55.81 210 THR A CA 1
ATOM 1698 C C . THR A 1 210 ? -1.212 10.297 22.503 1.00 55.81 210 THR A C 1
ATOM 1700 O O . THR A 1 210 ? -0.258 10.483 21.754 1.00 55.81 210 THR A O 1
ATOM 1703 N N . ARG A 1 211 ? -2.479 10.484 22.096 1.00 55.41 211 ARG A N 1
ATOM 1704 C CA . ARG A 1 211 ? -2.811 10.936 20.734 1.00 55.41 211 ARG A CA 1
ATOM 1705 C C . ARG A 1 211 ? -2.377 12.384 20.476 1.00 55.41 211 ARG A C 1
ATOM 1707 O O . ARG A 1 211 ? -1.864 12.661 19.399 1.00 55.41 211 ARG A O 1
ATOM 1714 N N . ALA A 1 212 ? -2.544 13.293 21.437 1.00 54.59 212 ALA A N 1
ATOM 1715 C CA . ALA A 1 212 ? -2.036 14.659 21.317 1.00 54.59 212 ALA A CA 1
ATOM 1716 C C . ALA A 1 212 ? -0.502 14.673 21.208 1.00 54.59 212 ALA A C 1
ATOM 1718 O O . ALA A 1 212 ? 0.031 15.307 20.305 1.00 54.59 212 ALA A O 1
ATOM 1719 N N . CYS A 1 213 ? 0.200 13.906 22.048 1.00 56.62 213 CYS A N 1
ATOM 1720 C CA . CYS A 1 213 ? 1.657 13.767 21.989 1.00 56.62 213 CYS A CA 1
ATOM 1721 C C . CYS A 1 213 ? 2.144 13.121 20.684 1.00 56.62 213 CYS A C 1
ATOM 1723 O O . CYS A 1 213 ? 3.191 13.511 20.188 1.00 56.62 213 CYS A O 1
ATOM 1725 N N . SER A 1 214 ? 1.373 12.222 20.058 1.00 55.06 214 SER A N 1
ATOM 1726 C CA . SER A 1 214 ? 1.704 11.696 18.719 1.00 55.06 214 SER A CA 1
ATOM 1727 C C . SER A 1 214 ? 1.571 12.714 17.572 1.00 55.06 214 SER A C 1
ATOM 1729 O O . SER A 1 214 ? 1.892 12.381 16.435 1.00 55.06 214 SER A O 1
ATOM 1731 N N . TYR A 1 215 ? 1.109 13.938 17.855 1.00 49.78 215 TYR A N 1
ATOM 1732 C CA . TYR A 1 215 ? 1.083 15.075 16.925 1.00 49.78 215 TYR A CA 1
ATOM 1733 C C . TYR A 1 215 ? 2.026 16.218 17.353 1.00 49.78 215 TYR A C 1
ATOM 1735 O O . TYR A 1 215 ? 1.853 17.346 16.895 1.00 49.78 215 TYR A O 1
ATOM 1743 N N . MET A 1 216 ? 2.978 15.968 18.260 1.00 51.91 216 MET A N 1
ATOM 1744 C CA . MET A 1 216 ? 3.932 16.974 18.740 1.00 51.91 216 MET A CA 1
ATOM 1745 C C . MET A 1 216 ? 5.366 16.447 18.638 1.00 51.91 216 MET A C 1
ATOM 1747 O O . MET A 1 216 ? 5.706 15.462 19.289 1.00 51.91 216 MET A O 1
ATOM 1751 N N . ASP A 1 217 ? 6.229 17.147 17.896 1.00 47.44 217 ASP A N 1
ATOM 1752 C CA . ASP A 1 217 ? 7.649 16.779 17.736 1.00 47.44 217 ASP A CA 1
ATOM 1753 C C . ASP A 1 217 ? 8.438 16.828 19.061 1.00 47.44 217 ASP A C 1
ATOM 1755 O O . ASP A 1 217 ? 9.500 16.219 19.203 1.00 47.44 217 ASP A O 1
ATOM 1759 N N . LYS A 1 218 ? 7.905 17.544 20.060 1.00 51.88 218 LYS A N 1
ATOM 1760 C CA . LYS A 1 218 ? 8.367 17.554 21.452 1.00 51.88 218 LYS A CA 1
ATOM 1761 C C . LYS A 1 218 ? 7.171 17.609 22.394 1.00 51.88 218 LYS A C 1
ATOM 1763 O O . LYS A 1 218 ? 6.277 18.427 22.200 1.00 51.88 218 LYS A O 1
ATOM 1768 N N . THR A 1 219 ? 7.187 16.817 23.464 1.00 54.28 219 THR A N 1
ATOM 1769 C CA . THR A 1 219 ? 6.223 16.963 24.566 1.00 54.28 219 THR A CA 1
ATOM 1770 C C . THR A 1 219 ? 6.422 18.329 25.243 1.00 54.28 219 THR A C 1
ATOM 1772 O O . THR A 1 219 ? 7.519 18.578 25.750 1.00 54.28 219 THR A O 1
ATOM 1775 N N . PRO A 1 220 ? 5.405 19.213 25.300 1.00 57.66 220 PRO A N 1
ATOM 1776 C CA . PRO A 1 220 ? 5.515 20.498 25.984 1.00 57.66 220 PRO A CA 1
ATOM 1777 C C . PRO A 1 220 ? 5.886 20.307 27.463 1.00 57.66 220 PRO A C 1
ATOM 1779 O O . PRO A 1 220 ? 5.357 19.383 28.086 1.00 57.66 220 PRO A O 1
ATOM 1782 N N . PRO A 1 221 ? 6.705 21.180 28.082 1.00 58.06 221 PRO A N 1
ATOM 1783 C CA . PRO A 1 221 ? 7.184 20.982 29.457 1.00 58.06 221 PRO A CA 1
ATOM 1784 C C . PRO A 1 221 ? 6.084 20.777 30.512 1.00 58.06 221 PRO A C 1
ATOM 1786 O O . PRO A 1 221 ? 6.291 20.075 31.493 1.00 58.06 221 PRO A O 1
ATOM 1789 N N . ILE A 1 222 ? 4.892 21.340 30.297 1.00 56.34 222 ILE A N 1
ATOM 1790 C CA . ILE A 1 222 ? 3.707 21.188 31.162 1.00 56.34 222 ILE A CA 1
ATOM 1791 C C . ILE A 1 222 ? 2.998 19.819 31.042 1.00 56.34 222 ILE A C 1
ATOM 1793 O O . ILE A 1 222 ? 2.177 19.477 31.889 1.00 56.34 222 ILE A O 1
ATOM 1797 N N . LEU A 1 223 ? 3.325 19.028 30.015 1.00 58.59 223 LEU A N 1
ATOM 1798 C CA . LEU A 1 223 ? 2.872 17.645 29.805 1.00 58.59 223 LEU A CA 1
ATOM 1799 C C . LEU A 1 223 ? 3.983 16.612 30.086 1.00 58.59 223 LEU A C 1
ATOM 1801 O O . LEU A 1 223 ? 3.800 15.429 29.818 1.00 58.59 223 LEU A O 1
ATOM 1805 N N . HIS A 1 224 ? 5.124 17.044 30.633 1.00 62.66 224 HIS A N 1
ATOM 1806 C CA . HIS A 1 224 ? 6.188 16.164 31.118 1.00 62.66 224 HIS A CA 1
ATOM 1807 C C . HIS A 1 224 ? 5.715 15.364 32.348 1.00 62.66 224 HIS A C 1
ATOM 1809 O O . HIS A 1 224 ? 5.083 15.931 33.240 1.00 62.66 224 HIS A O 1
ATOM 1815 N N . ASP A 1 225 ? 6.080 14.080 32.446 1.00 57.31 225 ASP A N 1
ATOM 1816 C CA . ASP A 1 225 ? 5.536 13.119 33.427 1.00 57.31 225 ASP A CA 1
ATOM 1817 C C . ASP A 1 225 ? 5.554 13.613 34.886 1.00 57.31 225 ASP A C 1
ATOM 1819 O O . ASP A 1 225 ? 4.574 13.449 35.607 1.00 57.31 225 ASP A O 1
ATOM 1823 N N . ASN A 1 226 ? 6.616 14.312 35.305 1.00 57.91 226 ASN A N 1
ATOM 1824 C CA . ASN A 1 226 ? 6.727 14.984 36.614 1.00 57.91 226 ASN A CA 1
ATOM 1825 C C . ASN A 1 226 ? 5.525 15.883 36.999 1.00 57.91 226 ASN A C 1
ATOM 1827 O O . ASN A 1 226 ? 5.295 16.106 38.188 1.00 57.91 226 ASN A O 1
ATOM 1831 N N . PHE A 1 227 ? 4.775 16.411 36.026 1.00 57.66 227 PHE A N 1
ATOM 1832 C CA . PHE A 1 227 ? 3.555 17.204 36.234 1.00 57.66 227 PHE A CA 1
ATOM 1833 C C . PHE A 1 227 ? 2.264 16.417 35.936 1.00 57.66 227 PHE A C 1
ATOM 1835 O O . PHE A 1 227 ? 1.177 16.832 36.349 1.00 57.66 227 PHE A O 1
ATOM 1842 N N . VAL A 1 228 ? 2.360 15.266 35.263 1.00 58.31 228 VAL A N 1
ATOM 1843 C CA . VAL A 1 228 ? 1.232 14.387 34.927 1.00 58.31 228 VAL A CA 1
ATOM 1844 C C . VAL A 1 228 ? 0.921 13.470 36.113 1.00 58.31 228 VAL A C 1
ATOM 1846 O O . VAL A 1 228 ? 1.398 12.342 36.219 1.00 58.31 228 VAL A O 1
ATOM 1849 N N . LYS A 1 229 ? 0.070 13.944 37.028 1.00 61.12 229 LYS A N 1
ATOM 1850 C CA . LYS A 1 229 ? -0.469 13.091 38.096 1.00 61.12 229 LYS A CA 1
ATOM 1851 C C . LYS A 1 229 ? -1.541 12.155 37.528 1.00 61.12 229 LYS A C 1
ATOM 1853 O O . LYS A 1 229 ? -2.615 12.626 37.155 1.00 61.12 229 LYS A O 1
ATOM 1858 N N . ASP A 1 230 ? -1.309 10.841 37.560 1.00 55.84 230 ASP A N 1
ATOM 1859 C CA . ASP A 1 230 ? -2.402 9.883 37.366 1.00 55.84 230 ASP A CA 1
ATOM 1860 C C . ASP A 1 230 ? -3.428 10.014 38.510 1.00 55.84 230 ASP A C 1
ATOM 1862 O O . ASP A 1 230 ? -3.105 9.923 39.697 1.00 55.84 230 ASP A O 1
ATOM 1866 N N . VAL A 1 231 ? -4.682 10.252 38.129 1.00 59.34 231 VAL A N 1
ATOM 1867 C CA . VAL A 1 231 ? -5.859 10.341 39.008 1.00 59.34 231 VAL A CA 1
ATOM 1868 C C . VAL A 1 231 ? -6.917 9.291 38.644 1.00 59.34 231 VAL A C 1
ATOM 1870 O O . VAL A 1 231 ? -8.088 9.430 38.996 1.00 59.34 231 VAL A O 1
ATOM 1873 N N . SER A 1 232 ? -6.503 8.199 37.987 1.00 55.09 232 SER A N 1
ATOM 1874 C CA . SER A 1 232 ? -7.329 7.020 37.684 1.00 55.09 232 SER A CA 1
ATOM 1875 C C . SER A 1 232 ? -8.026 6.415 38.910 1.00 55.09 232 SER A C 1
ATOM 1877 O O . SER A 1 232 ? -9.063 5.764 38.769 1.00 55.09 232 SER A O 1
ATOM 1879 N N . ARG A 1 233 ? -7.494 6.643 40.121 1.00 64.00 233 ARG A N 1
ATOM 1880 C CA . ARG A 1 233 ? -8.064 6.183 41.395 1.00 64.00 233 ARG A CA 1
ATOM 1881 C C . ARG A 1 233 ? -8.109 7.315 42.421 1.00 64.00 233 ARG A C 1
ATOM 1883 O O . ARG A 1 233 ? -7.079 7.743 42.928 1.00 64.00 233 ARG A O 1
ATOM 1890 N N . LEU A 1 234 ? -9.320 7.759 42.760 1.00 72.62 234 LEU A N 1
ATOM 1891 C CA . LEU A 1 234 ? -9.570 8.681 43.873 1.00 72.62 234 LEU A CA 1
ATOM 1892 C C . LEU A 1 234 ? -9.590 7.917 45.204 1.00 72.62 234 LEU A C 1
ATOM 1894 O O . LEU A 1 234 ? -10.268 6.892 45.322 1.00 72.62 234 LEU A O 1
ATOM 1898 N N . THR A 1 235 ? -8.905 8.442 46.217 1.00 83.50 235 THR A N 1
ATOM 1899 C CA . THR A 1 235 ? -8.934 7.904 47.587 1.00 83.50 235 THR A CA 1
ATOM 1900 C C . THR A 1 235 ? -10.307 8.079 48.250 1.00 83.50 235 THR A C 1
ATOM 1902 O O . THR A 1 235 ? -11.095 8.942 47.857 1.00 83.50 235 THR A O 1
ATOM 1905 N N . GLU A 1 236 ? -10.597 7.315 49.313 1.00 85.12 236 GLU A N 1
ATOM 1906 C CA . GLU A 1 236 ? -11.813 7.521 50.126 1.00 85.12 236 GLU A CA 1
ATOM 1907 C C . GLU A 1 236 ? -11.931 8.967 50.650 1.00 85.12 236 GLU A C 1
ATOM 1909 O O . GLU A 1 236 ? -13.032 9.512 50.711 1.00 85.12 236 GLU A O 1
ATOM 1914 N N . ALA A 1 237 ? -10.808 9.615 50.981 1.00 84.75 237 ALA A N 1
ATOM 1915 C CA . ALA A 1 237 ? -10.777 10.998 51.457 1.00 84.75 237 ALA A CA 1
ATOM 1916 C C . ALA A 1 237 ? -11.085 12.018 50.344 1.00 84.75 237 ALA A C 1
ATOM 1918 O O . ALA A 1 237 ? -11.867 12.946 50.558 1.00 84.75 237 ALA A O 1
ATOM 1919 N N . GLU A 1 238 ? -10.534 11.834 49.140 1.00 84.50 238 GLU A N 1
ATOM 1920 C CA . GLU A 1 238 ? -10.870 12.676 47.983 1.00 84.50 238 GLU A CA 1
ATOM 1921 C C . GLU A 1 238 ? -12.341 12.489 47.582 1.00 84.50 238 GLU A C 1
ATOM 1923 O O . GLU A 1 238 ? -13.043 13.480 47.382 1.00 84.50 238 GLU A O 1
ATOM 1928 N N . LYS A 1 239 ? -12.849 11.246 47.556 1.00 86.75 239 LYS A N 1
ATOM 1929 C CA . LYS A 1 239 ? -14.274 10.947 47.320 1.00 86.75 239 LYS A CA 1
ATOM 1930 C C . LYS A 1 239 ? -15.184 11.632 48.352 1.00 86.75 239 LYS A C 1
ATOM 1932 O O . LYS A 1 239 ? -16.178 12.252 47.970 1.00 86.75 239 LYS A O 1
ATOM 1937 N N . ASP A 1 240 ? -14.829 11.585 49.642 1.00 87.44 240 ASP A N 1
ATOM 1938 C CA . ASP A 1 240 ? -15.538 12.296 50.719 1.00 87.44 240 ASP A CA 1
ATOM 1939 C C . ASP A 1 240 ? -15.614 13.802 50.442 1.00 87.44 240 ASP A C 1
ATOM 1941 O O . ASP A 1 240 ? -16.700 14.391 50.467 1.00 87.44 240 ASP A O 1
ATOM 1945 N N . GLN A 1 241 ? -14.466 14.416 50.147 1.00 87.62 241 GLN A N 1
ATOM 1946 C CA . GLN A 1 241 ? -14.358 15.857 49.955 1.00 87.62 241 GLN A CA 1
ATOM 1947 C C . GLN A 1 241 ? -15.082 16.325 48.687 1.00 87.62 241 GLN A C 1
ATOM 1949 O O . GLN A 1 241 ? -15.800 17.323 48.724 1.00 87.62 241 GLN A O 1
ATOM 1954 N N . ILE A 1 242 ? -14.967 15.580 47.586 1.00 87.62 242 ILE A N 1
ATOM 1955 C CA . ILE A 1 242 ? -15.698 15.837 46.339 1.00 87.62 242 ILE A CA 1
ATOM 1956 C C . ILE A 1 242 ? -17.210 15.796 46.594 1.00 87.62 242 ILE A C 1
ATOM 1958 O O . ILE A 1 242 ? -17.923 16.712 46.184 1.00 87.62 242 ILE A O 1
ATOM 1962 N N . PHE A 1 243 ? -17.704 14.788 47.322 1.00 88.50 243 PHE A N 1
ATOM 1963 C CA . PHE A 1 243 ? -19.132 14.669 47.623 1.00 88.50 243 PHE A CA 1
ATOM 1964 C C . PHE A 1 243 ? -19.630 15.796 48.550 1.00 88.50 243 PHE A C 1
ATOM 1966 O O . PHE A 1 243 ? -20.689 16.365 48.293 1.00 88.50 243 PHE A O 1
ATOM 1973 N N . LYS A 1 244 ? -18.831 16.208 49.551 1.00 89.06 244 LYS A N 1
ATOM 1974 C CA . LYS A 1 244 ? -19.058 17.428 50.367 1.00 89.06 244 LYS A CA 1
ATOM 1975 C C . LYS A 1 244 ? -19.243 18.667 49.487 1.00 89.06 244 LYS A C 1
ATOM 1977 O O . LYS A 1 244 ? -20.262 19.347 49.583 1.00 89.06 244 LYS A O 1
ATOM 1982 N N . THR A 1 245 ? -18.280 18.930 48.606 1.00 88.62 245 THR A N 1
ATOM 1983 C CA . THR A 1 245 ? -18.274 20.123 47.751 1.00 88.62 245 THR A CA 1
ATOM 1984 C C . THR A 1 245 ? -19.447 20.131 46.768 1.00 88.62 245 THR A C 1
ATOM 1986 O O . THR A 1 245 ? -20.015 21.192 46.526 1.00 88.62 245 THR A O 1
ATOM 1989 N N . GLN A 1 246 ? -19.874 18.974 46.244 1.00 89.06 246 GLN A N 1
ATOM 1990 C CA . GLN A 1 246 ? -21.073 18.902 45.396 1.00 89.06 246 GLN A CA 1
ATOM 1991 C C . GLN A 1 246 ? -22.367 19.190 46.179 1.00 89.06 246 GLN A C 1
ATOM 1993 O O . GLN A 1 246 ? -23.228 19.899 45.662 1.00 89.06 246 GLN A O 1
ATOM 1998 N N . ILE A 1 247 ? -22.491 18.726 47.432 1.00 87.44 247 ILE A N 1
ATOM 1999 C CA . ILE A 1 247 ? -23.625 19.067 48.319 1.00 87.44 247 ILE A CA 1
ATOM 2000 C C . ILE A 1 247 ? -23.679 20.579 48.583 1.00 87.44 247 ILE A C 1
ATOM 2002 O O . ILE A 1 247 ? -24.743 21.189 48.460 1.00 87.44 247 ILE A O 1
ATOM 2006 N N . GLU A 1 248 ? -22.539 21.211 48.880 1.00 87.50 248 GLU A N 1
ATOM 2007 C CA . GLU A 1 248 ? -22.482 22.670 49.030 1.00 87.50 248 GLU A CA 1
ATOM 2008 C C . GLU A 1 248 ? -22.816 23.417 47.735 1.00 87.50 248 GLU A C 1
ATOM 2010 O O . GLU A 1 248 ? -23.574 24.386 47.776 1.00 87.50 248 GLU A O 1
ATOM 2015 N N . PHE A 1 249 ? -22.280 22.969 46.595 1.00 86.81 249 PHE A N 1
ATOM 2016 C CA . PHE A 1 249 ? -22.550 23.554 45.282 1.00 86.81 249 PHE A CA 1
ATOM 2017 C C . PHE A 1 249 ? -24.044 23.512 44.950 1.00 86.81 249 PHE A C 1
ATOM 2019 O O . PHE A 1 249 ? -24.615 24.531 44.575 1.00 86.81 249 PHE A O 1
ATOM 2026 N N . ALA A 1 250 ? -24.710 22.370 45.132 1.00 85.12 250 ALA A N 1
ATOM 2027 C CA . ALA A 1 250 ? -26.137 22.257 44.844 1.00 85.12 250 ALA A CA 1
ATOM 2028 C C . ALA A 1 250 ? -26.979 23.163 45.759 1.00 85.12 250 ALA A C 1
ATOM 2030 O O . ALA A 1 250 ? -27.918 23.810 45.288 1.00 85.12 250 ALA A O 1
ATOM 2031 N N . LYS A 1 251 ? -26.602 23.291 47.038 1.00 86.44 251 LYS A N 1
ATOM 2032 C CA . LYS A 1 251 ? -27.260 24.206 47.978 1.00 86.44 251 LYS A CA 1
ATOM 2033 C C . LYS A 1 251 ? -27.075 25.679 47.588 1.00 86.44 251 LYS A C 1
ATOM 2035 O O . LYS A 1 251 ? -28.043 26.429 47.644 1.00 86.44 251 LYS A O 1
ATOM 2040 N N . LYS A 1 252 ? -25.862 26.087 47.196 1.00 87.81 252 LYS A N 1
ATOM 2041 C CA . LYS A 1 252 ? -25.506 27.482 46.863 1.00 87.81 252 LYS A CA 1
ATOM 2042 C C . LYS A 1 252 ? -25.968 27.890 45.457 1.00 87.81 252 LYS A C 1
ATOM 2044 O O . LYS A 1 252 ? -26.729 28.837 45.311 1.00 87.81 252 LYS A O 1
ATOM 2049 N N . GLU A 1 253 ? -25.575 27.128 44.439 1.00 82.62 253 GLU A N 1
ATOM 2050 C CA . GLU A 1 253 ? -25.688 27.488 43.014 1.00 82.62 253 GLU A CA 1
ATOM 2051 C C . GLU A 1 253 ? -26.954 26.952 42.327 1.00 82.62 253 GLU A C 1
ATOM 2053 O O . GLU A 1 253 ? -27.272 27.343 41.201 1.00 82.62 253 GLU A O 1
ATOM 2058 N N . LYS A 1 254 ? -27.670 26.013 42.962 1.00 77.38 254 LYS A N 1
ATOM 2059 C CA . LYS A 1 254 ? -28.927 25.440 42.439 1.00 77.38 254 LYS A CA 1
ATOM 2060 C C . LYS A 1 254 ? -30.124 25.615 43.375 1.00 77.38 254 LYS A C 1
ATOM 2062 O O . LYS A 1 254 ? -31.232 25.265 42.981 1.00 77.38 254 LYS A O 1
ATOM 2067 N N . ASN A 1 255 ? -29.923 26.149 44.585 1.00 83.62 255 ASN A N 1
ATOM 2068 C CA . ASN A 1 255 ? -30.924 26.192 45.661 1.00 83.62 255 ASN A CA 1
ATOM 2069 C C . ASN A 1 255 ? -31.540 24.806 45.970 1.00 83.62 255 ASN A C 1
ATOM 2071 O O . ASN A 1 255 ? -32.717 24.674 46.306 1.00 83.62 255 ASN A O 1
ATOM 2075 N N . ILE A 1 256 ? -30.741 23.746 45.816 1.00 81.12 256 ILE A N 1
ATOM 2076 C CA . ILE A 1 256 ? -31.138 22.362 46.065 1.00 81.12 256 ILE A CA 1
ATOM 2077 C C . ILE A 1 256 ? -30.585 21.931 47.419 1.00 81.12 256 ILE A C 1
ATOM 2079 O O . ILE A 1 256 ? -29.410 21.590 47.553 1.00 81.12 256 ILE A O 1
ATOM 2083 N N . SER A 1 257 ? -31.458 21.879 48.420 1.00 79.00 257 SER A N 1
ATOM 2084 C CA . SER A 1 257 ? -31.162 21.160 49.655 1.00 79.00 257 SER A CA 1
ATOM 2085 C C . SER A 1 257 ? -31.212 19.644 49.437 1.00 79.00 257 SER A C 1
ATOM 2087 O O . SER A 1 257 ? -32.061 19.111 48.709 1.00 79.00 257 SER A O 1
ATOM 2089 N N . VAL A 1 258 ? -30.306 18.940 50.113 1.00 74.75 258 VAL A N 1
ATOM 2090 C CA . VAL A 1 258 ? -30.292 17.480 50.222 1.00 74.75 258 VAL A CA 1
ATOM 2091 C C . VAL A 1 258 ? -30.255 17.149 51.708 1.00 74.75 258 VAL A C 1
ATOM 2093 O O . VAL A 1 258 ? -29.306 17.532 52.388 1.00 74.75 258 VAL A O 1
ATOM 2096 N N . TYR A 1 259 ? -31.312 16.513 52.212 1.00 64.44 259 TYR A N 1
ATOM 2097 C CA . TYR A 1 259 ? -31.516 16.290 53.648 1.00 64.44 259 TYR A CA 1
ATOM 2098 C C . TYR A 1 259 ? -31.206 14.845 54.078 1.00 64.44 259 TYR A C 1
ATOM 2100 O O . TYR A 1 259 ? -31.053 14.574 55.263 1.00 64.44 259 TYR A O 1
ATOM 2108 N N . ASP A 1 260 ? -31.050 13.940 53.109 1.00 66.44 260 ASP A N 1
ATOM 2109 C CA . ASP A 1 260 ? -31.139 12.484 53.288 1.00 66.44 260 ASP A CA 1
ATOM 2110 C C . ASP A 1 260 ? -29.774 11.774 53.148 1.00 66.44 260 ASP A C 1
ATOM 2112 O O . ASP A 1 26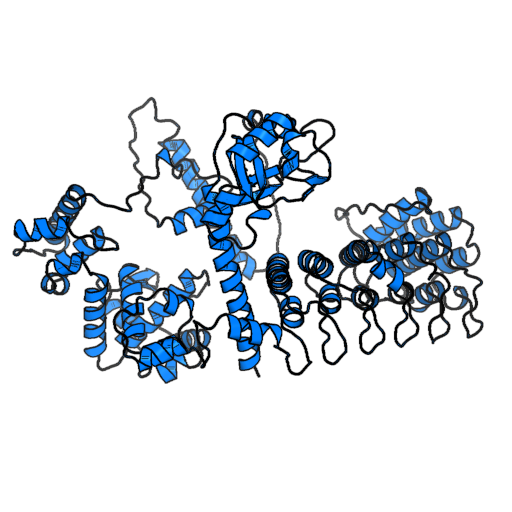0 ? -29.685 10.661 52.633 1.00 66.44 260 ASP A O 1
ATOM 2116 N N . ILE A 1 261 ? -28.681 12.440 53.542 1.00 77.00 261 ILE A N 1
ATOM 2117 C CA . ILE A 1 261 ? -27.312 11.893 53.491 1.00 77.00 261 ILE A CA 1
ATOM 2118 C C . ILE A 1 261 ? -26.772 11.777 54.918 1.00 77.00 261 ILE A C 1
ATOM 2120 O O . ILE A 1 261 ? -26.216 12.733 55.462 1.00 77.00 261 ILE A O 1
ATOM 2124 N N . ASP A 1 262 ? -26.926 10.594 55.511 1.00 80.94 262 ASP A N 1
ATOM 2125 C CA . ASP A 1 262 ? -26.314 10.246 56.794 1.00 80.94 262 ASP A CA 1
ATOM 2126 C C . ASP A 1 262 ? -24.846 9.794 56.638 1.00 80.94 262 ASP A C 1
ATOM 2128 O O . ASP A 1 262 ? -24.312 9.648 55.531 1.00 80.94 262 ASP A O 1
ATOM 2132 N N . GLU A 1 263 ? -24.155 9.580 57.760 1.00 81.75 263 GLU A N 1
ATOM 2133 C CA . GLU A 1 263 ? -22.750 9.164 57.744 1.00 81.75 263 GLU A CA 1
ATOM 2134 C C . GLU A 1 263 ? -22.548 7.715 57.256 1.00 81.75 263 GLU A C 1
ATOM 2136 O O . GLU A 1 263 ? -21.513 7.410 56.656 1.00 81.75 263 GLU A O 1
ATOM 2141 N N . ALA A 1 264 ? -23.542 6.836 57.416 1.00 84.25 264 ALA A N 1
ATOM 2142 C CA . ALA A 1 264 ? -23.472 5.443 56.976 1.00 84.25 264 ALA A CA 1
ATOM 2143 C C . ALA A 1 264 ? -23.548 5.327 55.443 1.00 84.25 264 ALA A C 1
ATOM 2145 O O . ALA A 1 264 ? -22.714 4.663 54.822 1.00 84.25 264 ALA A O 1
ATOM 2146 N N . PHE A 1 265 ? -24.487 6.034 54.814 1.00 85.75 265 PHE A N 1
ATOM 2147 C CA . PHE A 1 265 ? -24.573 6.236 53.370 1.00 85.75 265 PHE A CA 1
ATOM 2148 C C . PHE A 1 265 ? -23.265 6.823 52.835 1.00 85.75 265 PHE A C 1
ATOM 2150 O O . PHE A 1 265 ? -22.666 6.311 51.886 1.00 85.75 265 PHE A O 1
ATOM 2157 N N . ARG A 1 266 ? -22.766 7.866 53.502 1.00 84.69 266 ARG A N 1
ATOM 2158 C CA . ARG A 1 266 ? -21.538 8.571 53.126 1.00 84.69 266 ARG A CA 1
ATOM 2159 C C . ARG A 1 266 ? -20.289 7.687 53.242 1.00 84.69 266 ARG A C 1
ATOM 2161 O O . ARG A 1 266 ? -19.374 7.833 52.434 1.00 84.69 266 ARG A O 1
ATOM 2168 N N . ALA A 1 267 ? -20.259 6.732 54.174 1.00 84.88 267 ALA A N 1
ATOM 2169 C CA . ALA A 1 267 ? -19.235 5.687 54.254 1.00 84.88 267 ALA A CA 1
ATOM 2170 C C . ALA A 1 267 ? -19.308 4.685 53.086 1.00 84.88 267 ALA A C 1
ATOM 2172 O O . ALA A 1 267 ? -18.270 4.353 52.513 1.00 84.88 267 ALA A O 1
ATOM 2173 N N . LYS A 1 268 ? -20.509 4.257 52.672 1.00 85.62 268 LYS A N 1
ATOM 2174 C CA . LYS A 1 268 ? -20.684 3.387 51.491 1.00 85.62 268 LYS A CA 1
ATOM 2175 C C . LYS A 1 268 ? -20.241 4.079 50.196 1.00 85.62 268 LYS A C 1
ATOM 2177 O O . LYS A 1 268 ? -19.540 3.470 49.396 1.00 85.62 268 LYS A O 1
ATOM 2182 N N . VAL A 1 269 ? -20.581 5.360 50.020 1.00 86.38 269 VAL A N 1
ATOM 2183 C CA . VAL A 1 269 ? -20.198 6.157 48.836 1.00 86.38 269 VAL A CA 1
ATOM 2184 C C . VAL A 1 269 ? -18.676 6.320 48.708 1.00 86.38 269 VAL A C 1
ATOM 2186 O O . VAL A 1 269 ? -18.147 6.244 47.605 1.00 86.38 269 VAL A O 1
ATOM 2189 N N . LYS A 1 270 ? -17.928 6.474 49.809 1.00 86.44 270 LYS A N 1
ATOM 2190 C CA . LYS A 1 270 ? -16.448 6.461 49.766 1.00 86.44 270 LYS A CA 1
ATOM 2191 C C . LYS A 1 270 ? -15.900 5.132 49.228 1.00 86.44 270 LYS A C 1
ATOM 2193 O O . LYS A 1 270 ? -14.986 5.114 48.401 1.00 86.44 270 LYS A O 1
ATOM 2198 N N . LYS A 1 271 ? -16.501 4.026 49.667 1.00 83.62 271 LYS A N 1
ATOM 2199 C CA . LYS A 1 271 ? -16.105 2.648 49.344 1.00 83.62 271 LYS A CA 1
ATOM 2200 C C . LYS A 1 271 ? -16.646 2.125 48.012 1.00 83.62 271 LYS A C 1
ATOM 2202 O O . LYS A 1 271 ? -16.486 0.948 47.720 1.00 83.62 271 LYS A O 1
ATOM 2207 N N . SER A 1 272 ? -17.279 2.962 47.188 1.00 82.75 272 SER A N 1
ATOM 2208 C CA . SER A 1 272 ? -17.741 2.533 45.868 1.00 82.75 272 SER A CA 1
ATOM 2209 C C . SER A 1 272 ? -16.579 2.440 44.874 1.00 82.75 272 SER A C 1
ATOM 2211 O O . SER A 1 272 ? -15.944 3.458 44.571 1.00 82.75 272 SER A O 1
ATOM 2213 N N . ASP A 1 273 ? -16.367 1.260 44.298 1.00 67.56 273 ASP A N 1
ATOM 2214 C CA . ASP A 1 273 ? -15.403 1.001 43.213 1.00 67.56 273 ASP A CA 1
ATOM 2215 C C . ASP A 1 273 ? -15.965 1.331 41.814 1.00 67.56 273 ASP A C 1
ATOM 2217 O O . ASP A 1 273 ? -15.562 0.745 40.812 1.00 67.56 273 ASP A O 1
ATOM 2221 N N . GLY A 1 274 ? -16.929 2.259 41.742 1.00 59.97 274 GLY A N 1
ATOM 2222 C CA . GLY A 1 274 ? -17.646 2.619 40.517 1.00 59.97 274 GLY A CA 1
ATOM 2223 C C . GLY A 1 274 ? -16.702 2.940 39.355 1.00 59.97 274 GLY A C 1
ATOM 2224 O O . GLY A 1 274 ? -15.835 3.805 39.510 1.00 59.97 274 GLY A O 1
ATOM 2225 N N . PRO A 1 275 ? -16.866 2.296 38.185 1.00 50.94 275 PRO A N 1
ATOM 2226 C CA . PRO A 1 275 ? -15.787 2.169 37.205 1.00 50.94 275 PRO A CA 1
ATOM 2227 C C . PRO A 1 275 ? -15.385 3.479 36.515 1.00 50.94 275 PRO A C 1
ATOM 2229 O O . PRO A 1 275 ? -14.319 3.538 35.906 1.00 50.94 275 PRO A O 1
ATOM 2232 N N . ILE A 1 276 ? -16.227 4.521 36.555 1.00 56.03 276 ILE A N 1
ATOM 2233 C CA . ILE A 1 276 ? -16.022 5.752 35.782 1.00 56.03 276 ILE A CA 1
ATOM 2234 C C . ILE A 1 276 ? -16.506 6.985 36.560 1.00 56.03 276 ILE A C 1
ATOM 2236 O O . ILE A 1 276 ? -17.644 7.046 37.015 1.00 56.03 276 ILE A O 1
ATOM 2240 N N . GLY A 1 277 ? -15.663 8.022 36.626 1.00 69.44 277 GLY A N 1
ATOM 2241 C CA . GLY A 1 277 ? -16.123 9.407 36.788 1.00 69.44 277 GLY A CA 1
ATOM 2242 C C . GLY A 1 277 ? -16.844 9.746 38.098 1.00 69.44 277 GLY A C 1
ATOM 2243 O O . GLY A 1 277 ? -17.836 10.476 38.067 1.00 69.44 277 GLY A O 1
ATOM 2244 N N . PHE A 1 278 ? -16.347 9.284 39.252 1.00 78.75 278 PHE A N 1
ATOM 2245 C CA . PHE A 1 278 ? -16.932 9.594 40.571 1.00 78.75 278 PHE A CA 1
ATOM 2246 C C . PHE A 1 278 ? -17.314 11.082 40.791 1.00 78.75 278 PHE A C 1
ATOM 2248 O O . PHE A 1 278 ? -18.400 11.315 41.323 1.00 78.75 278 PHE A O 1
ATOM 2255 N N . PRO A 1 279 ? -16.532 12.107 40.370 1.00 81.25 279 PRO A N 1
ATOM 2256 C CA . PRO A 1 279 ? -16.927 13.509 40.554 1.00 81.25 279 PRO A CA 1
ATOM 2257 C C . PRO A 1 279 ? -18.218 13.889 39.820 1.00 81.25 279 PRO A C 1
ATOM 2259 O O . PRO A 1 279 ? -19.007 14.682 40.335 1.00 81.25 279 PRO A O 1
ATOM 2262 N N . LEU A 1 280 ? -18.467 13.293 38.650 1.00 76.25 280 LEU A N 1
ATOM 2263 C CA . LEU A 1 280 ? -19.728 13.459 37.937 1.00 76.25 280 LEU A CA 1
ATOM 2264 C C . LEU A 1 280 ? -20.851 12.671 38.611 1.00 76.25 280 LEU A C 1
ATOM 2266 O O . LEU A 1 280 ? -21.950 13.197 38.732 1.00 76.25 280 LEU A O 1
ATOM 2270 N N . CYS A 1 281 ? -20.588 11.451 39.087 1.00 80.75 281 CYS A N 1
ATOM 2271 C CA . CYS A 1 281 ? -21.588 10.682 39.834 1.00 80.75 281 CYS A CA 1
ATOM 2272 C C . CYS A 1 281 ? -22.044 11.457 41.084 1.00 80.75 281 CYS A C 1
ATOM 2274 O O . CYS A 1 281 ? -23.240 11.603 41.319 1.00 80.75 281 CYS A O 1
ATOM 2276 N N . ALA A 1 282 ? -21.109 12.065 41.820 1.00 85.62 282 ALA A N 1
ATOM 2277 C CA . ALA A 1 282 ? -21.406 12.986 42.914 1.00 85.62 282 ALA A CA 1
ATOM 2278 C C . ALA A 1 282 ? -22.256 14.188 42.456 1.00 85.62 282 ALA A C 1
ATOM 2280 O O . ALA A 1 282 ? -23.255 14.507 43.097 1.00 85.62 282 ALA A O 1
ATOM 2281 N N . HIS A 1 283 ? -21.905 14.833 41.339 1.00 82.88 283 HIS A N 1
ATOM 2282 C CA . HIS A 1 283 ? -22.659 15.971 40.806 1.00 82.88 283 HIS A CA 1
ATOM 2283 C C . HIS A 1 283 ? -24.096 15.601 40.397 1.00 82.88 283 HIS A C 1
ATOM 2285 O O . HIS A 1 283 ? -25.045 16.252 40.839 1.00 82.88 283 HIS A O 1
ATOM 2291 N N . LEU A 1 284 ? -24.260 14.542 39.595 1.00 78.75 284 LEU A N 1
ATOM 2292 C CA . LEU A 1 284 ? -25.554 14.032 39.133 1.00 78.75 284 LEU A CA 1
ATOM 2293 C C . LEU A 1 284 ? -26.432 13.613 40.316 1.00 78.75 284 LEU A C 1
ATOM 2295 O O . LEU A 1 284 ? -27.585 14.036 40.393 1.00 78.75 284 LEU A O 1
ATOM 2299 N N . PHE A 1 285 ? -25.872 12.860 41.271 1.00 83.38 285 PHE A N 1
ATOM 2300 C CA . PHE A 1 285 ? -26.590 12.411 42.463 1.00 83.38 285 PHE A CA 1
ATOM 2301 C C . PHE A 1 285 ? -27.130 13.573 43.295 1.00 83.38 285 PHE A C 1
ATOM 2303 O O . PHE A 1 285 ? -28.291 13.562 43.685 1.00 83.38 285 PHE A O 1
ATOM 2310 N N . VAL A 1 286 ? -26.324 14.599 43.567 1.00 84.50 286 VAL A N 1
ATOM 2311 C CA . VAL A 1 286 ? -26.781 15.721 44.399 1.00 84.50 286 VAL A CA 1
ATOM 2312 C C . VAL A 1 286 ? -27.764 16.616 43.623 1.00 84.50 286 VAL A C 1
ATOM 2314 O O . VAL A 1 286 ? -28.834 16.963 44.141 1.00 84.50 286 VAL A O 1
ATOM 2317 N N . CYS A 1 287 ? -27.441 16.971 42.374 1.00 79.69 287 CYS A N 1
ATOM 2318 C CA . CYS A 1 287 ? -28.220 17.937 41.593 1.00 79.69 287 CYS A CA 1
ATOM 2319 C C . CYS A 1 287 ? -29.537 17.366 41.037 1.00 79.69 287 CYS A C 1
ATOM 2321 O O . CYS A 1 287 ? -30.511 18.107 40.920 1.00 79.69 287 CYS A O 1
ATOM 2323 N N . GLY A 1 288 ? -29.611 16.073 40.710 1.00 77.25 288 GLY A N 1
ATOM 2324 C CA . GLY A 1 288 ? -30.822 15.450 40.169 1.00 77.25 288 GLY A CA 1
ATOM 2325 C C . GLY A 1 288 ? -31.628 14.690 41.223 1.00 77.25 288 GLY A C 1
ATOM 2326 O O . GLY A 1 288 ? -31.110 13.816 41.913 1.00 77.25 288 GLY A O 1
ATOM 2327 N N . ARG A 1 289 ? -32.935 14.975 41.326 1.00 73.06 289 ARG A N 1
ATOM 2328 C CA . ARG A 1 289 ? -33.845 14.227 42.221 1.00 73.06 289 ARG A CA 1
ATOM 2329 C C . ARG A 1 289 ? -33.951 12.743 41.847 1.00 73.06 289 ARG A C 1
ATOM 2331 O O . ARG A 1 289 ? -34.028 11.904 42.736 1.00 73.06 289 ARG A O 1
ATOM 2338 N N . GLU A 1 290 ? -33.876 12.423 40.558 1.00 69.44 290 GLU A N 1
ATOM 2339 C CA . GLU A 1 290 ? -34.001 11.052 40.045 1.00 69.44 290 GLU A CA 1
ATOM 2340 C C . GLU A 1 290 ? -32.798 10.170 40.402 1.00 69.44 290 GLU A C 1
ATOM 2342 O O . GLU A 1 290 ? -32.956 9.013 40.786 1.00 69.44 290 GLU A O 1
ATOM 2347 N N . TYR A 1 291 ? -31.589 10.736 40.397 1.00 73.94 291 TYR A N 1
ATOM 2348 C CA . TYR A 1 291 ? -30.395 10.025 40.852 1.00 73.94 291 TYR A CA 1
ATOM 2349 C C . TYR A 1 291 ? -30.430 9.740 42.364 1.00 73.94 291 TYR A C 1
ATOM 2351 O O . TYR A 1 291 ? -30.017 8.659 42.778 1.00 73.94 291 TYR A O 1
ATOM 2359 N N . ARG A 1 292 ? -31.009 10.626 43.195 1.00 79.88 292 ARG A N 1
ATOM 2360 C CA . ARG A 1 292 ? -31.163 10.364 44.645 1.00 79.88 292 ARG A CA 1
ATOM 2361 C C . ARG A 1 292 ? -32.030 9.151 44.960 1.00 79.88 292 ARG A C 1
ATOM 2363 O O . ARG A 1 292 ? -31.688 8.397 45.866 1.00 79.88 292 ARG A O 1
ATOM 2370 N N . LYS A 1 293 ? -33.088 8.909 44.175 1.00 76.88 293 LYS A N 1
ATOM 2371 C CA . LYS A 1 293 ? -33.942 7.709 44.301 1.00 76.88 293 LYS A CA 1
ATOM 2372 C C . LYS A 1 293 ? -33.157 6.396 44.148 1.00 76.88 293 LYS A C 1
ATOM 2374 O O . LYS A 1 293 ? -33.612 5.360 44.615 1.00 76.88 293 LYS A O 1
ATOM 2379 N N . SER A 1 294 ? -31.983 6.437 43.510 1.00 73.62 294 SER A N 1
ATOM 2380 C CA . SER A 1 294 ? -31.140 5.265 43.231 1.00 73.62 294 SER A CA 1
ATOM 2381 C C . SER A 1 294 ? -30.228 4.848 44.399 1.00 73.62 294 SER A C 1
ATOM 2383 O O . SER A 1 294 ? -29.608 3.784 44.339 1.00 73.62 294 SER A O 1
ATOM 2385 N N . GLY A 1 295 ? -30.143 5.655 45.465 1.00 80.94 295 GLY A N 1
ATOM 2386 C CA . GLY A 1 295 ? -29.355 5.349 46.664 1.00 80.94 295 GLY A CA 1
ATOM 2387 C C . GLY A 1 295 ? -27.845 5.211 46.416 1.00 80.94 295 GLY A C 1
ATOM 2388 O O . GLY A 1 295 ? -27.299 5.725 45.440 1.00 80.94 295 GLY A O 1
ATOM 2389 N N . GLU A 1 296 ? -27.145 4.499 47.303 1.00 80.00 296 GLU A N 1
ATOM 2390 C CA . GLU A 1 296 ? -25.687 4.331 47.230 1.00 80.00 296 GLU A CA 1
ATOM 2391 C C . GLU A 1 296 ? -25.260 3.485 46.023 1.00 80.00 296 GLU A C 1
ATOM 2393 O O . GLU A 1 296 ? -24.159 3.649 45.497 1.00 80.00 296 GLU A O 1
ATOM 2398 N N . ARG A 1 297 ? -26.159 2.616 45.542 1.00 78.62 297 ARG A N 1
ATOM 2399 C CA . ARG A 1 297 ? -25.932 1.701 44.413 1.00 78.62 297 ARG A CA 1
ATOM 2400 C C . ARG A 1 297 ? -25.616 2.439 43.112 1.00 78.62 297 ARG A C 1
ATOM 2402 O O . ARG A 1 297 ? -24.905 1.886 42.271 1.00 78.62 297 ARG A O 1
ATOM 2409 N N . PHE A 1 298 ? -26.082 3.684 42.974 1.00 80.75 298 PHE A N 1
ATOM 2410 C CA . PHE A 1 298 ? -25.728 4.566 41.861 1.00 80.75 298 PHE A CA 1
ATOM 2411 C C . PHE A 1 298 ? -24.212 4.738 41.710 1.00 80.75 298 PHE A C 1
ATOM 2413 O O . PHE A 1 298 ? -23.701 4.740 40.595 1.00 80.75 298 PHE A O 1
ATOM 2420 N N . PHE A 1 299 ? -23.480 4.824 42.822 1.00 79.19 299 PHE A N 1
ATOM 2421 C CA . PHE A 1 299 ? -22.031 5.016 42.809 1.00 79.19 299 PHE A CA 1
ATOM 2422 C C . PHE A 1 299 ? -21.259 3.733 42.482 1.00 79.19 299 PHE A C 1
ATOM 2424 O O . PHE A 1 299 ? -20.108 3.817 42.071 1.00 79.19 299 PHE A O 1
ATOM 2431 N N . THR A 1 300 ? -21.870 2.555 42.633 1.00 74.75 300 THR A N 1
ATOM 2432 C CA . THR A 1 300 ? -21.269 1.271 42.234 1.00 74.75 300 THR A CA 1
ATOM 2433 C C . THR A 1 300 ? -21.551 0.949 40.764 1.00 74.75 300 THR A C 1
ATOM 2435 O O . THR A 1 300 ? -20.648 0.528 40.049 1.00 74.75 300 THR A O 1
ATOM 2438 N N . HIS A 1 301 ? -22.782 1.185 40.290 1.00 73.94 301 HIS A N 1
ATOM 2439 C CA . HIS A 1 301 ? -23.238 0.788 38.949 1.00 73.94 301 HIS A CA 1
ATOM 2440 C C . HIS A 1 301 ? -23.859 1.955 38.144 1.00 73.94 301 HIS A C 1
ATOM 2442 O O . HIS A 1 301 ? -24.984 1.827 37.652 1.00 73.94 301 HIS A O 1
ATOM 2448 N N . PRO A 1 302 ? -23.168 3.102 37.968 1.00 75.75 302 PRO A N 1
ATOM 2449 C CA . PRO A 1 302 ? -23.770 4.320 37.411 1.00 75.75 302 PRO A CA 1
ATOM 2450 C C . PRO A 1 302 ? -24.359 4.127 36.005 1.00 75.75 302 PRO A C 1
ATOM 2452 O O . PRO A 1 302 ? -25.425 4.663 35.710 1.00 75.75 302 PRO A O 1
ATOM 2455 N N . ILE A 1 303 ? -23.723 3.303 35.163 1.00 74.88 303 ILE A N 1
ATOM 2456 C CA . ILE A 1 303 ? -24.197 2.969 33.808 1.00 74.88 303 ILE A CA 1
ATOM 2457 C C . ILE A 1 303 ? -25.567 2.273 33.834 1.00 74.88 303 ILE A C 1
ATOM 2459 O O . ILE A 1 303 ? -26.424 2.589 33.013 1.00 74.88 303 ILE A O 1
ATOM 2463 N N . GLN A 1 304 ? -25.820 1.373 34.793 1.00 76.00 304 GLN A N 1
ATOM 2464 C CA . GLN A 1 304 ? -27.100 0.657 34.888 1.00 76.00 304 GLN A CA 1
ATOM 2465 C C . GLN A 1 304 ? -28.254 1.603 35.248 1.00 76.00 304 GLN A C 1
ATOM 2467 O O . GLN A 1 304 ? -29.338 1.497 34.679 1.00 76.00 304 GLN A O 1
ATOM 2472 N N . TYR A 1 305 ? -28.012 2.563 36.142 1.00 77.88 305 TYR A N 1
ATOM 2473 C CA . TYR A 1 305 ? -29.006 3.565 36.535 1.00 77.88 305 TYR A CA 1
ATOM 2474 C C . TYR A 1 305 ? -29.221 4.646 35.469 1.00 77.88 305 TYR A C 1
ATOM 2476 O O . TYR A 1 305 ? -30.359 5.045 35.233 1.00 77.88 305 TYR A O 1
ATOM 2484 N N . LEU A 1 306 ? -28.161 5.070 34.771 1.00 79.50 306 LEU A N 1
ATOM 2485 C CA . LEU A 1 306 ? -28.279 5.936 33.593 1.00 79.50 306 LEU A CA 1
ATOM 2486 C C . LEU A 1 306 ? -29.112 5.258 32.496 1.00 79.50 306 LEU A C 1
ATOM 2488 O O . LEU A 1 306 ? -30.039 5.872 31.978 1.00 79.50 306 LEU A O 1
ATOM 2492 N N . LYS A 1 307 ? -28.840 3.979 32.196 1.00 85.00 307 LYS A N 1
ATOM 2493 C CA . LYS A 1 307 ? -29.604 3.158 31.240 1.00 85.00 307 LYS A CA 1
ATOM 2494 C C . LYS A 1 307 ? -31.096 3.093 31.591 1.00 85.00 307 LYS A C 1
ATOM 2496 O O . LYS A 1 307 ? -31.922 3.203 30.691 1.00 85.00 307 LYS A O 1
ATOM 2501 N N . LEU A 1 308 ? -31.444 2.955 32.875 1.00 80.62 308 LEU A N 1
ATOM 2502 C CA . LEU A 1 308 ? -32.842 2.986 33.327 1.00 80.62 308 LEU A CA 1
ATOM 2503 C C . LEU A 1 308 ? -33.496 4.357 33.087 1.00 80.62 308 LEU A C 1
ATOM 2505 O O . LEU A 1 308 ? -34.567 4.407 32.504 1.00 80.62 308 LEU A O 1
ATOM 2509 N N . GLN A 1 309 ? -32.837 5.469 33.421 1.00 81.81 309 GLN A N 1
ATOM 2510 C CA . GLN A 1 309 ? -33.409 6.803 33.170 1.00 81.81 309 GLN A CA 1
ATOM 2511 C C . GLN A 1 309 ? -33.514 7.145 31.672 1.00 81.81 309 GLN A C 1
ATOM 2513 O O . GLN A 1 309 ? -34.472 7.790 31.254 1.00 81.81 309 GLN A O 1
ATOM 2518 N N . ILE A 1 310 ? -32.560 6.690 30.850 1.00 89.25 310 ILE A N 1
ATOM 2519 C CA . ILE A 1 310 ? -32.625 6.795 29.381 1.00 89.25 310 ILE A CA 1
ATOM 2520 C C . ILE A 1 310 ? -33.832 6.012 28.849 1.00 89.25 310 ILE A C 1
ATOM 2522 O O . ILE A 1 310 ? -34.563 6.522 28.003 1.00 89.25 310 ILE A O 1
ATOM 2526 N N . LYS A 1 311 ? -34.065 4.801 29.373 1.00 90.12 311 LYS A N 1
ATOM 2527 C CA . LYS A 1 311 ? -35.252 3.998 29.065 1.00 90.12 311 LYS A CA 1
ATOM 2528 C C . LYS A 1 311 ? -36.537 4.732 29.460 1.00 90.12 311 LYS A C 1
ATOM 2530 O O . LYS A 1 311 ? -37.421 4.855 28.620 1.00 90.12 311 LYS A O 1
ATOM 2535 N N . ASP A 1 312 ? -36.626 5.244 30.686 1.00 87.56 312 ASP A N 1
ATOM 2536 C CA . ASP A 1 312 ? -37.828 5.911 31.204 1.00 87.56 312 ASP A CA 1
ATOM 2537 C C . ASP A 1 312 ? -38.192 7.169 30.387 1.00 87.56 312 ASP A C 1
ATOM 2539 O O . ASP A 1 312 ? -39.364 7.385 30.076 1.00 87.56 312 ASP A O 1
ATOM 2543 N N . GLU A 1 313 ? -37.205 7.978 29.981 1.00 92.44 313 GLU A N 1
ATOM 2544 C CA . GLU A 1 313 ? -37.406 9.137 29.090 1.00 92.44 313 GLU A CA 1
ATOM 2545 C C . GLU A 1 313 ? -37.826 8.719 27.668 1.00 92.44 313 GLU A C 1
ATOM 2547 O O . GLU A 1 313 ? -38.682 9.366 27.066 1.00 92.44 313 GLU A O 1
ATOM 2552 N N . ILE A 1 314 ? -37.272 7.622 27.135 1.00 93.38 314 ILE A N 1
ATOM 2553 C CA . ILE A 1 314 ? -37.642 7.079 25.816 1.00 93.38 314 ILE A CA 1
ATOM 2554 C C . ILE A 1 314 ? -39.058 6.483 25.820 1.00 93.38 314 ILE A C 1
ATOM 2556 O O . ILE A 1 314 ? -39.809 6.713 24.877 1.00 93.38 314 ILE A O 1
ATOM 2560 N N . GLU A 1 315 ? -39.445 5.743 26.862 1.00 90.88 315 GLU A N 1
ATOM 2561 C CA . GLU A 1 315 ? -40.769 5.108 26.969 1.00 90.88 315 GLU A CA 1
ATOM 2562 C C . GLU A 1 315 ? -41.874 6.096 27.389 1.00 90.88 315 GLU A C 1
ATOM 2564 O O . GLU A 1 315 ? -43.050 5.873 27.093 1.00 90.88 315 GLU A O 1
ATOM 2569 N N . SER A 1 316 ? -41.512 7.219 28.020 1.00 89.88 316 SER A N 1
ATOM 2570 C CA . SER A 1 316 ? -42.442 8.325 28.299 1.00 89.88 316 SER A CA 1
ATOM 2571 C C . SER A 1 316 ? -42.788 9.149 27.052 1.00 89.88 316 SER A C 1
ATOM 2573 O O . SER A 1 316 ? -43.868 9.749 26.989 1.00 89.88 316 SER A O 1
ATOM 2575 N N . ASP A 1 317 ? -41.901 9.191 26.053 1.00 92.56 317 ASP A N 1
ATOM 2576 C CA . ASP A 1 317 ? -42.102 9.948 24.819 1.00 92.56 317 ASP A CA 1
ATOM 2577 C C . ASP A 1 317 ? -42.940 9.186 23.780 1.00 92.56 317 ASP A C 1
ATOM 2579 O O . ASP A 1 317 ? -42.463 8.356 23.006 1.00 92.56 317 ASP A O 1
ATOM 2583 N N . LYS A 1 318 ? -44.211 9.579 23.677 1.00 90.50 318 LYS A N 1
ATOM 2584 C CA . LYS A 1 318 ? -45.167 9.039 22.697 1.00 90.50 318 LYS A CA 1
ATOM 2585 C C . LYS A 1 318 ? -44.869 9.423 21.239 1.00 90.50 318 LYS A C 1
ATOM 2587 O O . LYS A 1 318 ? -45.561 8.933 20.349 1.00 90.50 318 LYS A O 1
ATOM 2592 N N . THR A 1 319 ? -43.902 10.307 20.978 1.00 92.62 319 THR A N 1
ATOM 2593 C CA . THR A 1 319 ? -43.536 10.746 19.619 1.00 92.62 319 THR A CA 1
ATOM 2594 C C . THR A 1 319 ? -42.361 9.968 19.021 1.00 92.62 319 THR A C 1
ATOM 2596 O O . THR A 1 319 ? -42.243 9.917 17.799 1.00 92.62 319 THR A O 1
ATOM 2599 N N . ASN A 1 320 ? -41.554 9.281 19.842 1.00 93.19 320 ASN A N 1
ATOM 2600 C CA . ASN A 1 320 ? -40.276 8.637 19.483 1.00 93.19 320 ASN A CA 1
ATOM 2601 C C . ASN A 1 320 ? -39.146 9.621 19.111 1.00 93.19 320 ASN A C 1
ATOM 2603 O O . ASN A 1 320 ? -38.084 9.215 18.629 1.00 93.19 320 ASN A O 1
ATOM 2607 N N . ARG A 1 321 ? -39.335 10.913 19.363 1.00 94.56 321 ARG A N 1
ATOM 2608 C CA . ARG A 1 321 ? -38.363 11.989 19.157 1.00 94.56 321 ARG A CA 1
ATOM 2609 C C . ARG A 1 321 ? -37.190 11.898 20.127 1.00 94.56 321 ARG A C 1
ATOM 2611 O O . ARG A 1 321 ? -36.042 12.055 19.713 1.00 94.56 321 ARG A O 1
ATOM 2618 N N . THR A 1 322 ? -37.450 11.537 21.384 1.00 95.25 322 THR A N 1
ATOM 2619 C CA . THR A 1 322 ? -36.419 11.263 22.396 1.00 95.25 322 THR A CA 1
ATOM 2620 C C . THR A 1 322 ? -35.536 10.089 21.961 1.00 95.25 322 THR A C 1
ATOM 2622 O O . THR A 1 322 ? -34.311 10.219 21.914 1.00 95.25 322 THR A O 1
ATOM 2625 N N . LYS A 1 323 ? -36.146 8.975 21.525 1.00 95.88 323 LYS A N 1
ATOM 2626 C CA . LYS A 1 323 ? -35.449 7.811 20.940 1.00 95.88 323 LYS A CA 1
ATOM 2627 C C . LYS A 1 323 ? -34.582 8.211 19.742 1.00 95.88 323 LYS A C 1
ATOM 2629 O O . LYS A 1 323 ? -33.409 7.847 19.686 1.00 95.88 323 LYS A O 1
ATOM 2634 N N . SER A 1 324 ? -35.144 8.988 18.815 1.00 95.38 324 SER A N 1
ATOM 2635 C CA . SER A 1 324 ? -34.469 9.446 17.589 1.00 95.38 324 SER A CA 1
ATOM 2636 C C . SER A 1 324 ? -33.252 10.313 17.888 1.00 95.38 324 SER A C 1
ATOM 2638 O O . SER A 1 324 ? -32.180 10.090 17.325 1.00 95.38 324 SER A O 1
ATOM 2640 N N . LEU A 1 325 ? -33.390 11.250 18.829 1.00 95.50 325 LEU A N 1
ATOM 2641 C CA . LEU A 1 325 ? -32.307 12.113 19.282 1.00 95.50 325 LEU A CA 1
ATOM 2642 C C . LEU A 1 325 ? -31.175 11.313 19.942 1.00 95.50 325 LEU A C 1
ATOM 2644 O O . LEU A 1 325 ? -30.010 11.507 19.590 1.00 95.50 325 LEU A O 1
ATOM 2648 N N . PHE A 1 326 ? -31.500 10.406 20.871 1.00 96.19 326 PHE A N 1
ATOM 2649 C CA . PHE A 1 326 ? -30.507 9.552 21.531 1.00 96.19 326 PHE A CA 1
ATOM 2650 C C . PHE A 1 326 ? -29.762 8.660 20.529 1.00 96.19 326 PHE A C 1
ATOM 2652 O O . PHE A 1 326 ? -28.534 8.585 20.580 1.00 96.19 326 PHE A O 1
ATOM 2659 N N . PHE A 1 327 ? -30.480 8.032 19.594 1.00 95.06 327 PHE A N 1
ATOM 2660 C CA . PHE A 1 327 ? -29.911 7.155 18.567 1.00 95.06 327 PHE A CA 1
ATOM 2661 C C . PHE A 1 327 ? -29.009 7.927 17.591 1.00 95.06 327 PHE A C 1
ATOM 2663 O O . PHE A 1 327 ? -27.865 7.533 17.352 1.00 95.06 327 PHE A O 1
ATOM 2670 N N . TYR A 1 328 ? -29.474 9.077 17.087 1.00 94.19 328 TYR A N 1
ATOM 2671 C CA . TYR A 1 328 ? -28.688 9.942 16.205 1.00 94.19 328 TYR A CA 1
ATOM 2672 C C . TYR A 1 328 ? -27.418 10.466 16.892 1.00 94.19 328 TYR A C 1
ATOM 2674 O O . TYR A 1 328 ? -26.328 10.360 16.327 1.00 94.19 328 TYR A O 1
ATOM 2682 N N . LEU A 1 329 ? -27.523 10.996 18.118 1.00 93.50 329 LEU A N 1
ATOM 2683 C CA . LEU A 1 329 ? -26.366 11.544 18.835 1.00 93.50 329 LEU A CA 1
ATOM 2684 C C . LEU A 1 329 ? -25.369 10.465 19.269 1.00 93.50 329 LEU A C 1
ATOM 2686 O O . LEU A 1 329 ? -24.167 10.726 19.249 1.00 93.50 329 LEU A O 1
ATOM 2690 N N . PHE A 1 330 ? -25.829 9.253 19.594 1.00 93.38 330 PHE A N 1
ATOM 2691 C CA . PHE A 1 330 ? -24.953 8.104 19.836 1.00 93.38 330 PHE A CA 1
ATOM 2692 C C . PHE A 1 330 ? -24.084 7.799 18.610 1.00 93.38 330 PHE A C 1
ATOM 2694 O O . PHE A 1 330 ? -22.855 7.786 18.706 1.00 93.38 330 PHE A O 1
ATOM 2701 N N . PHE A 1 331 ? -24.701 7.655 17.435 1.00 88.62 331 PHE A N 1
ATOM 2702 C CA . PHE A 1 331 ? -23.970 7.397 16.196 1.00 88.62 331 PHE A CA 1
ATOM 2703 C C . PHE A 1 331 ? -23.100 8.574 15.739 1.00 88.62 331 PHE A C 1
ATOM 2705 O O . PHE A 1 331 ? -21.993 8.353 15.245 1.00 88.62 331 PHE A O 1
ATOM 2712 N N . PHE A 1 332 ? -23.540 9.817 15.947 1.00 88.06 332 PHE A N 1
ATOM 2713 C CA . PHE A 1 332 ? -22.742 11.011 15.661 1.00 88.06 332 PHE A CA 1
ATOM 2714 C C . PHE A 1 332 ? -21.493 11.105 16.553 1.00 88.06 332 PHE A C 1
ATOM 2716 O O . PHE A 1 332 ? -20.393 11.401 16.072 1.00 88.06 332 PHE A O 1
ATOM 2723 N N . GLU A 1 333 ? -21.627 10.822 17.851 1.00 85.25 333 GLU A N 1
ATOM 2724 C CA . GLU A 1 333 ? -20.489 10.850 18.770 1.00 85.25 333 GLU A CA 1
ATOM 2725 C C . GLU A 1 333 ? -19.545 9.652 18.556 1.00 85.25 333 GLU A C 1
ATOM 2727 O O . GLU A 1 333 ? -18.331 9.826 18.638 1.00 85.25 333 GLU A O 1
ATOM 2732 N N . TRP A 1 334 ? -20.052 8.474 18.168 1.00 80.81 334 TRP A N 1
ATOM 2733 C CA . TRP A 1 334 ? -19.210 7.364 17.697 1.00 80.81 334 TRP A CA 1
ATOM 2734 C C . TRP A 1 334 ? -18.410 7.746 16.441 1.00 80.81 334 TRP A C 1
ATOM 2736 O O . TRP A 1 334 ? -17.184 7.633 16.431 1.00 80.81 334 TRP A O 1
ATOM 2746 N N . TYR A 1 335 ? -19.081 8.259 15.404 1.00 74.62 335 TYR A N 1
ATOM 2747 C CA . TYR A 1 335 ? -18.459 8.617 14.122 1.00 74.62 335 TYR A CA 1
ATOM 2748 C C . TYR A 1 335 ? -17.346 9.665 14.301 1.00 74.62 335 TYR A C 1
ATOM 2750 O O . TYR A 1 335 ? -16.252 9.523 13.754 1.00 74.62 335 TYR A O 1
ATOM 2758 N N . THR A 1 336 ? -17.578 10.665 15.158 1.00 69.75 336 THR A N 1
ATOM 2759 C CA . THR A 1 336 ? -16.562 11.677 15.493 1.00 69.75 336 THR A CA 1
ATOM 2760 C C . THR A 1 336 ? -15.454 11.154 16.420 1.00 69.75 336 THR A C 1
ATOM 2762 O O . THR A 1 336 ? -14.301 11.554 16.254 1.00 69.75 336 THR A O 1
ATOM 2765 N N . LYS A 1 337 ? -15.726 10.202 17.331 1.00 65.12 337 LYS A N 1
ATOM 2766 C CA . LYS A 1 337 ? -14.685 9.506 18.126 1.00 65.12 337 LYS A CA 1
ATOM 2767 C C . LYS A 1 337 ? -13.744 8.653 17.262 1.00 65.12 337 LYS A C 1
ATOM 2769 O O . LYS A 1 337 ? -12.555 8.560 17.579 1.00 65.12 337 LYS A O 1
ATOM 2774 N N . MET A 1 338 ? -14.241 8.106 16.149 1.00 53.31 338 MET A N 1
ATOM 2775 C CA . MET A 1 338 ? -13.437 7.411 15.127 1.00 53.31 338 MET A CA 1
ATOM 2776 C C . MET A 1 338 ? -12.585 8.365 14.263 1.00 53.31 338 MET A C 1
ATOM 2778 O O . MET A 1 338 ? -11.790 7.903 13.449 1.00 53.31 338 MET A O 1
ATOM 2782 N N . GLY A 1 339 ? -12.696 9.687 14.455 1.00 48.12 339 GLY A N 1
ATOM 2783 C CA . GLY A 1 339 ? -11.896 10.699 13.756 1.00 48.12 339 GLY A CA 1
ATOM 2784 C C . GLY A 1 339 ? -12.509 11.223 12.454 1.00 48.12 339 GLY A C 1
ATOM 2785 O O . GLY A 1 339 ? -11.884 12.042 11.782 1.00 48.12 339 GLY A O 1
ATOM 2786 N N . TYR A 1 340 ? -13.723 10.799 12.095 1.00 54.56 340 TYR A N 1
ATOM 2787 C CA . TYR A 1 340 ? -14.418 11.323 10.922 1.00 54.56 340 TYR A CA 1
ATOM 2788 C C . TYR A 1 340 ? -15.062 12.683 11.221 1.00 54.56 340 TYR A C 1
ATOM 2790 O O . TYR A 1 340 ? -15.720 12.870 12.247 1.00 54.56 340 TYR A O 1
ATOM 2798 N N . LEU A 1 341 ? -14.897 13.636 10.303 1.00 54.28 341 LEU A N 1
ATOM 2799 C CA . LEU A 1 341 ? -15.491 14.968 10.405 1.00 54.28 341 LEU A CA 1
ATOM 2800 C C . LEU A 1 341 ? -16.898 14.973 9.791 1.00 54.28 341 LEU A C 1
ATOM 2802 O O . LEU A 1 341 ? -17.079 14.625 8.628 1.00 54.28 341 LEU A O 1
ATOM 2806 N N . GLU A 1 342 ? -17.887 15.400 10.575 1.00 68.94 342 GLU A N 1
ATOM 2807 C CA . GLU A 1 342 ? -19.278 15.591 10.155 1.00 68.94 342 GLU A CA 1
ATOM 2808 C C . GLU A 1 342 ? -19.833 16.858 10.820 1.00 68.94 342 GLU A C 1
ATOM 2810 O O . GLU A 1 342 ? -19.516 17.147 11.979 1.00 68.94 342 GLU A O 1
ATOM 2815 N N . LYS A 1 343 ? -20.660 17.632 10.107 1.00 72.75 343 LYS A N 1
ATOM 2816 C CA . LYS A 1 343 ? -21.259 18.868 10.639 1.00 72.75 343 LYS A CA 1
ATOM 2817 C C . LYS A 1 343 ? -22.645 18.537 11.210 1.00 72.75 343 LYS A C 1
ATOM 2819 O O . LYS A 1 343 ? -23.553 18.176 10.471 1.00 72.75 343 LYS A O 1
ATOM 2824 N N . ILE A 1 344 ? -22.800 18.630 12.535 1.00 77.69 344 ILE A N 1
ATOM 2825 C CA . ILE A 1 344 ? -24.080 18.370 13.215 1.00 77.69 344 ILE A CA 1
ATOM 2826 C C . ILE A 1 344 ? -25.124 19.437 12.863 1.00 77.69 344 ILE A C 1
ATOM 2828 O O . ILE A 1 344 ? -24.897 20.627 13.073 1.00 77.69 344 ILE A O 1
ATOM 2832 N N . ASP A 1 345 ? -26.291 18.996 12.395 1.00 79.62 345 ASP A N 1
ATOM 2833 C CA . ASP A 1 345 ? -27.469 19.840 12.197 1.00 79.62 345 ASP A CA 1
ATOM 2834 C C . ASP A 1 345 ? -28.742 19.083 12.603 1.00 79.62 345 ASP A C 1
ATOM 2836 O O . ASP A 1 345 ? -29.279 18.287 11.838 1.00 79.62 345 ASP A O 1
ATOM 2840 N N . LEU A 1 346 ? -29.235 19.341 13.820 1.00 83.62 346 LEU A N 1
ATOM 2841 C CA . LEU A 1 346 ? -30.469 18.739 14.346 1.00 83.62 346 LEU A CA 1
ATOM 2842 C C . LEU A 1 346 ? -31.756 19.344 13.750 1.00 83.62 346 LEU A C 1
ATOM 2844 O O . LEU A 1 346 ? -32.848 18.959 14.165 1.00 83.62 346 LEU A O 1
ATOM 2848 N N . ARG A 1 347 ? -31.664 20.307 12.818 1.00 82.44 347 ARG A N 1
ATOM 2849 C CA . ARG A 1 347 ? -32.835 20.924 12.166 1.00 82.44 347 ARG A CA 1
ATOM 2850 C C . ARG A 1 347 ? -33.211 20.262 10.843 1.00 82.44 347 ARG A C 1
ATOM 2852 O O . ARG A 1 347 ? -34.295 20.524 10.330 1.00 82.44 347 ARG A O 1
ATOM 2859 N N . ASN A 1 348 ? -32.332 19.438 10.275 1.00 84.88 348 ASN A N 1
ATOM 2860 C CA . ASN A 1 348 ? -32.503 18.880 8.938 1.00 84.88 348 ASN A CA 1
ATOM 2861 C C . ASN A 1 348 ? -32.720 17.360 8.990 1.00 84.88 348 ASN A C 1
ATOM 2863 O O . ASN A 1 348 ? -31.782 16.574 8.852 1.00 84.88 348 ASN A O 1
ATOM 2867 N N . GLU A 1 349 ? -33.986 16.956 9.143 1.00 88.31 349 GLU A N 1
ATOM 2868 C CA . GLU A 1 349 ? -34.447 15.557 9.120 1.00 88.31 349 GLU A CA 1
ATOM 2869 C C . GLU A 1 349 ? -33.836 14.750 7.955 1.00 88.31 349 GLU A C 1
ATOM 2871 O O . GLU A 1 349 ? -33.344 13.637 8.152 1.00 88.31 349 GLU A O 1
ATOM 2876 N N . SER A 1 350 ? -33.787 15.336 6.754 1.00 85.94 350 SER A N 1
ATOM 2877 C CA . SER A 1 350 ? -33.244 14.701 5.545 1.00 85.94 350 SER A CA 1
ATOM 2878 C C . SER A 1 350 ? -31.723 14.520 5.561 1.00 85.94 350 SER A C 1
ATOM 2880 O O . SER A 1 350 ? -31.204 13.724 4.774 1.00 85.94 350 SER A O 1
ATOM 2882 N N . ASN A 1 351 ? -30.988 15.240 6.412 1.00 85.00 351 ASN A N 1
ATOM 2883 C CA . ASN A 1 351 ? -29.570 14.985 6.678 1.00 85.00 351 ASN A CA 1
ATOM 2884 C C . ASN A 1 351 ? -29.404 13.944 7.796 1.00 85.00 351 ASN A C 1
ATOM 2886 O O . ASN A 1 351 ? -28.584 13.040 7.651 1.00 85.00 351 ASN A O 1
ATOM 2890 N N . CYS A 1 352 ? -30.208 14.012 8.864 1.00 86.56 352 CYS A N 1
ATOM 2891 C CA . CYS A 1 352 ? -30.144 13.061 9.980 1.00 86.56 352 CYS A CA 1
ATOM 2892 C C . CYS A 1 352 ? -30.442 11.615 9.549 1.00 86.56 352 CYS A C 1
ATOM 2894 O O . CYS A 1 352 ? -29.711 10.703 9.938 1.00 86.56 352 CYS A O 1
ATOM 2896 N N . LYS A 1 353 ? -31.450 11.408 8.689 1.00 89.44 353 LYS A N 1
ATOM 2897 C CA . LYS A 1 353 ? -31.752 10.091 8.099 1.00 89.44 353 LYS A CA 1
ATOM 2898 C C . LYS A 1 353 ? -30.598 9.579 7.234 1.00 89.44 353 LYS A C 1
ATOM 2900 O O . LYS A 1 353 ? -30.059 8.509 7.502 1.00 89.44 353 LYS A O 1
ATOM 2905 N N . ARG A 1 354 ? -30.127 10.404 6.291 1.00 85.50 354 ARG A N 1
ATOM 2906 C CA . ARG A 1 354 ? -29.015 10.081 5.375 1.00 85.50 354 ARG A CA 1
ATOM 2907 C C . ARG A 1 354 ? -27.701 9.772 6.099 1.00 85.50 354 ARG A C 1
ATOM 2909 O O . ARG A 1 354 ? -26.915 8.955 5.631 1.00 85.50 354 ARG A O 1
ATOM 2916 N N . PHE A 1 355 ? -27.456 10.413 7.242 1.00 86.38 355 PHE A N 1
ATOM 2917 C CA . PHE A 1 355 ? -26.315 10.117 8.107 1.00 86.38 355 PHE A CA 1
ATOM 2918 C C . PHE A 1 355 ? -26.389 8.694 8.685 1.00 86.38 355 PHE A C 1
ATOM 2920 O O . PHE A 1 355 ? -25.398 7.967 8.623 1.00 86.38 355 PHE A O 1
ATOM 2927 N N . LEU A 1 356 ? -27.555 8.277 9.190 1.00 86.00 356 LEU A N 1
ATOM 2928 C CA . LEU A 1 356 ? -27.765 6.931 9.737 1.00 86.00 356 LEU A CA 1
ATOM 2929 C C . LEU A 1 356 ? -27.744 5.857 8.635 1.00 86.00 356 LEU A C 1
ATOM 2931 O O . LEU A 1 356 ? -27.057 4.848 8.783 1.00 86.00 356 LEU A O 1
ATOM 2935 N N . GLU A 1 357 ? -28.388 6.111 7.493 1.00 84.56 357 GLU A N 1
ATOM 2936 C CA . GLU A 1 357 ? -28.336 5.247 6.299 1.00 84.56 357 GLU A CA 1
ATOM 2937 C C . GLU A 1 357 ? -26.894 5.001 5.817 1.00 84.56 357 GLU A C 1
ATOM 2939 O O . GLU A 1 357 ? -26.544 3.889 5.422 1.00 84.56 357 GLU A O 1
ATOM 2944 N N . ARG A 1 358 ? -26.027 6.023 5.893 1.00 80.81 358 ARG A N 1
ATOM 2945 C CA . ARG A 1 358 ? -24.603 5.929 5.526 1.00 80.81 358 ARG A CA 1
ATOM 2946 C C . ARG A 1 358 ? -23.778 5.077 6.501 1.00 80.81 358 ARG A C 1
ATOM 2948 O O . ARG A 1 358 ? -22.722 4.587 6.110 1.00 80.81 358 ARG A O 1
ATOM 2955 N N . ILE A 1 359 ? -24.223 4.904 7.748 1.00 69.81 359 ILE A N 1
ATOM 2956 C CA . ILE A 1 359 ? -23.568 4.014 8.725 1.00 69.81 359 ILE A CA 1
ATOM 2957 C C . ILE A 1 359 ? -23.974 2.562 8.465 1.00 69.81 359 ILE A C 1
ATOM 2959 O O . ILE A 1 359 ? -23.119 1.679 8.439 1.00 69.81 359 ILE A O 1
ATOM 2963 N N . SER A 1 360 ? -25.266 2.314 8.244 1.00 72.62 360 SER A N 1
ATOM 2964 C CA . SER A 1 360 ? -25.789 1.029 7.780 1.00 72.62 360 SER A CA 1
ATOM 2965 C C . SER A 1 360 ? -27.204 1.237 7.236 1.00 72.62 360 SER A C 1
ATOM 2967 O O . SER A 1 360 ? -28.088 1.723 7.941 1.00 72.62 360 SER A O 1
ATOM 2969 N N . GLY A 1 361 ? -27.418 0.873 5.966 1.00 71.81 361 GLY A N 1
ATOM 2970 C CA . GLY A 1 361 ? -28.604 1.266 5.188 1.00 71.81 361 GLY A CA 1
ATOM 2971 C C . GLY A 1 361 ? -29.952 0.797 5.743 1.00 71.81 361 GLY A C 1
ATOM 2972 O O . GLY A 1 361 ? -30.982 1.354 5.379 1.00 71.81 361 GLY A O 1
ATOM 2973 N N . ASN A 1 362 ? -29.949 -0.177 6.656 1.00 78.38 362 ASN A N 1
ATOM 2974 C CA . ASN A 1 362 ? -31.158 -0.730 7.265 1.00 78.38 362 ASN A CA 1
ATOM 2975 C C . ASN A 1 362 ? -31.392 -0.218 8.705 1.00 78.38 362 ASN A C 1
ATOM 2977 O O . ASN A 1 362 ? -32.347 -0.648 9.344 1.00 78.38 362 ASN A O 1
ATOM 2981 N N . LEU A 1 363 ? -30.551 0.680 9.245 1.00 81.56 363 LEU A N 1
ATOM 2982 C CA . LEU A 1 363 ? -30.683 1.149 10.636 1.00 81.56 363 LEU A CA 1
ATOM 2983 C C . LEU A 1 363 ? -32.022 1.836 10.918 1.00 81.56 363 LEU A C 1
ATOM 2985 O O . LEU A 1 363 ? -32.565 1.645 11.999 1.00 81.56 363 LEU A O 1
ATOM 2989 N N . LEU A 1 364 ? -32.566 2.604 9.970 1.00 86.88 364 LEU A N 1
ATOM 2990 C CA . LEU A 1 364 ? -33.876 3.238 10.147 1.00 86.88 364 LEU A CA 1
ATOM 2991 C C . LEU A 1 364 ? -34.984 2.173 10.192 1.00 86.88 364 LEU A C 1
ATOM 2993 O O . LEU A 1 364 ? -35.631 2.002 11.218 1.00 86.88 364 LEU A O 1
ATOM 2997 N N . GLU A 1 365 ? -35.092 1.369 9.131 1.00 88.12 365 GLU A N 1
ATOM 2998 C CA . GLU A 1 365 ? -36.113 0.323 8.959 1.00 88.12 365 GLU A CA 1
ATOM 2999 C C . GLU A 1 365 ? -36.152 -0.712 10.103 1.00 88.12 365 GLU A C 1
ATOM 3001 O O . GLU A 1 365 ? -37.202 -1.272 10.408 1.00 88.12 365 GLU A O 1
ATOM 3006 N N . LYS A 1 366 ? -35.002 -1.010 10.726 1.00 87.50 366 LYS A N 1
ATOM 3007 C CA . LYS A 1 366 ? -34.873 -2.067 11.748 1.00 87.50 366 LYS A CA 1
ATOM 3008 C C . LYS A 1 366 ? -34.882 -1.562 13.189 1.00 87.50 366 LYS A C 1
ATOM 3010 O O . LYS A 1 366 ? -34.972 -2.380 14.098 1.00 87.50 366 LYS A O 1
ATOM 3015 N N . PHE A 1 367 ? -34.817 -0.247 13.397 1.00 90.12 367 PHE A N 1
ATOM 3016 C CA . PHE A 1 367 ? -34.942 0.383 14.716 1.00 90.12 367 PHE A CA 1
ATOM 3017 C C . PHE A 1 367 ? -36.102 1.383 14.784 1.00 90.12 367 PHE A C 1
ATOM 3019 O O . PHE A 1 367 ? -36.220 2.102 15.775 1.00 90.12 367 PHE A O 1
ATOM 3026 N N . ASP A 1 368 ? -36.977 1.419 13.777 1.00 86.25 368 ASP A N 1
ATOM 3027 C CA . ASP A 1 368 ? -38.219 2.194 13.774 1.00 86.25 368 ASP A CA 1
ATOM 3028 C C . ASP A 1 368 ? -39.119 1.880 14.999 1.00 86.25 368 ASP A C 1
ATOM 3030 O O . ASP A 1 368 ? -38.929 0.874 15.692 1.00 86.25 368 ASP A O 1
ATOM 3034 N N . PRO A 1 369 ? -40.095 2.742 15.339 1.00 92.56 369 PRO A N 1
ATOM 3035 C CA . PRO A 1 369 ? -40.354 4.060 14.755 1.00 92.56 369 PRO A CA 1
ATOM 3036 C C . PRO A 1 369 ? -39.337 5.128 15.193 1.00 92.56 369 PRO A C 1
ATOM 3038 O O . PRO A 1 369 ? -38.788 5.054 16.300 1.00 92.56 369 PRO A O 1
ATOM 3041 N N . PHE A 1 370 ? -39.165 6.148 14.348 1.00 92.88 370 PHE A N 1
ATOM 3042 C CA . PHE A 1 370 ? -38.410 7.379 14.611 1.00 92.88 370 PHE A CA 1
ATOM 3043 C C . PHE A 1 370 ? -39.205 8.653 14.228 1.00 92.88 370 PHE A C 1
ATOM 3045 O O . PHE A 1 370 ? -39.912 8.674 13.221 1.00 92.88 370 PHE A O 1
ATOM 3052 N N . ASP A 1 371 ? -39.019 9.746 14.978 1.00 93.62 371 ASP A N 1
ATOM 3053 C CA . ASP A 1 371 ? -39.418 11.120 14.624 1.00 93.62 371 ASP A CA 1
ATOM 3054 C C . ASP A 1 371 ? -38.208 12.061 14.735 1.00 93.62 371 ASP A C 1
ATOM 3056 O O . ASP A 1 371 ? -37.667 12.284 15.816 1.00 93.62 371 ASP A O 1
ATOM 3060 N N . PHE A 1 372 ? -37.787 12.641 13.611 1.00 92.06 372 PHE A N 1
ATOM 3061 C CA . PHE A 1 372 ? -36.636 13.551 13.545 1.00 92.06 372 PHE A CA 1
ATOM 3062 C C . PHE A 1 372 ? -37.036 15.038 13.585 1.00 92.06 372 PHE A C 1
ATOM 3064 O O . PHE A 1 372 ? -36.179 15.910 13.414 1.00 92.06 372 PHE A O 1
ATOM 3071 N N . LYS A 1 373 ? -38.319 15.353 13.802 1.00 90.19 373 LYS A N 1
ATOM 3072 C CA . LYS A 1 373 ? -38.811 16.736 13.902 1.00 90.19 373 LYS A CA 1
ATOM 3073 C C . LYS A 1 373 ? -38.438 17.356 15.243 1.00 90.19 373 LYS A C 1
ATOM 3075 O O . LYS A 1 373 ? -38.340 16.676 16.257 1.00 90.19 373 LYS A O 1
ATOM 3080 N N . ASP A 1 374 ? -38.215 18.668 15.237 1.00 88.44 374 ASP A N 1
ATOM 3081 C CA . ASP A 1 374 ? -37.898 19.500 16.408 1.00 88.44 374 ASP A CA 1
ATOM 3082 C C . ASP A 1 374 ? -36.788 18.959 17.340 1.00 88.44 374 ASP A C 1
ATOM 3084 O O . ASP A 1 374 ? -36.745 19.312 18.521 1.00 88.44 374 ASP A O 1
ATOM 3088 N N . MET A 1 375 ? -35.857 18.133 16.840 1.00 90.50 375 MET A N 1
ATOM 3089 C CA . MET A 1 375 ? -34.822 17.497 17.671 1.00 90.50 375 MET A CA 1
ATOM 3090 C C . MET A 1 375 ? -33.943 18.495 18.440 1.00 90.50 375 MET A C 1
ATOM 3092 O O . MET A 1 375 ? -33.441 18.153 19.506 1.00 90.50 375 MET A O 1
ATOM 3096 N N . GLU A 1 376 ? -33.768 19.736 17.963 1.00 90.00 376 GLU A N 1
ATOM 3097 C CA . GLU A 1 376 ? -33.078 20.775 18.746 1.00 90.00 376 GLU A CA 1
ATOM 3098 C C . GLU A 1 376 ? -33.866 21.181 20.007 1.00 90.00 376 GLU A C 1
ATOM 3100 O O . GLU A 1 376 ? -33.265 21.393 21.060 1.00 90.00 376 GLU A O 1
ATOM 3105 N N . ALA A 1 377 ? -35.198 21.266 19.928 1.00 90.56 377 ALA A N 1
ATOM 3106 C CA . ALA A 1 377 ? -36.043 21.594 21.076 1.00 90.56 377 ALA A CA 1
ATOM 3107 C C . ALA A 1 377 ? -36.039 20.454 22.106 1.00 90.56 377 ALA A C 1
ATOM 3109 O O . ALA A 1 377 ? -35.937 20.705 23.306 1.00 90.56 377 ALA A O 1
ATOM 3110 N N . GLU A 1 378 ? -36.045 19.204 21.640 1.00 93.62 378 GLU A N 1
ATOM 3111 C CA . GLU A 1 378 ? -35.928 18.025 22.503 1.00 93.62 378 GLU A CA 1
ATOM 3112 C C . GLU A 1 378 ? -34.525 17.908 23.134 1.00 93.62 378 GLU A C 1
ATOM 3114 O O . GLU A 1 378 ? -34.386 17.672 24.336 1.00 93.62 378 GLU A O 1
ATOM 3119 N N . ALA A 1 379 ? -33.465 18.215 22.378 1.00 91.19 379 ALA A N 1
ATOM 3120 C CA . ALA A 1 379 ? -32.106 18.318 22.914 1.00 91.19 379 ALA A CA 1
ATOM 3121 C C . ALA A 1 379 ? -31.950 19.470 23.919 1.00 91.19 379 ALA A C 1
ATOM 3123 O O . ALA A 1 379 ? -31.128 19.390 24.834 1.00 91.19 379 ALA A O 1
ATOM 3124 N N . GLN A 1 380 ? -32.748 20.534 23.781 1.00 90.38 380 GLN A N 1
ATOM 3125 C CA . GLN A 1 380 ? -32.841 21.611 24.762 1.00 90.38 380 GLN A CA 1
ATOM 3126 C C . GLN A 1 380 ? -33.632 21.193 26.014 1.00 90.38 380 GLN A C 1
ATOM 3128 O O . GLN A 1 380 ? -33.204 21.557 27.109 1.00 90.38 380 GLN A O 1
ATOM 3133 N N . ARG A 1 381 ? -34.706 20.393 25.892 1.00 91.19 381 ARG A N 1
ATOM 3134 C CA . ARG A 1 381 ? -35.443 19.807 27.033 1.00 91.19 381 ARG A CA 1
ATOM 3135 C C . ARG A 1 381 ? -34.533 18.935 27.902 1.00 91.19 381 ARG A C 1
ATOM 3137 O O . ARG A 1 381 ? -34.530 19.073 29.120 1.00 91.19 381 ARG A O 1
ATOM 3144 N N . LEU A 1 382 ? -33.735 18.078 27.266 1.00 89.12 382 LEU A N 1
ATOM 3145 C CA . LEU A 1 382 ? -32.831 17.118 27.917 1.00 89.12 382 LEU A CA 1
ATOM 3146 C C . LEU A 1 382 ? -31.427 17.692 28.224 1.00 89.12 382 LEU A C 1
ATOM 3148 O O . LEU A 1 382 ? -30.514 16.969 28.651 1.00 89.12 382 LEU A O 1
ATOM 3152 N N . SER A 1 383 ? -31.237 19.002 28.024 1.00 85.38 383 SER A N 1
ATOM 3153 C CA . SER A 1 383 ? -29.979 19.706 28.285 1.00 85.38 383 SER A CA 1
ATOM 3154 C C . SER A 1 383 ? -29.697 19.821 29.787 1.00 85.38 383 SER A C 1
ATOM 3156 O O . SER A 1 383 ? -30.541 20.244 30.569 1.00 85.38 383 SER A O 1
ATOM 3158 N N . GLY A 1 384 ? -28.475 19.485 30.198 1.00 73.75 384 GLY A N 1
ATOM 3159 C CA . GLY A 1 384 ? -28.034 19.451 31.595 1.00 73.75 384 GLY A CA 1
ATOM 3160 C C . GLY A 1 384 ? -28.284 18.114 32.303 1.00 73.75 384 GLY A C 1
ATOM 3161 O O . GLY A 1 384 ? -27.559 17.807 33.244 1.00 73.75 384 GLY A O 1
ATOM 3162 N N . ALA A 1 385 ? -29.235 17.302 31.827 1.00 76.62 385 ALA A N 1
ATOM 3163 C CA . ALA A 1 385 ? -29.442 15.930 32.296 1.00 76.62 385 ALA A CA 1
ATOM 3164 C C . ALA A 1 385 ? -28.603 14.926 31.488 1.00 76.62 385 ALA A C 1
ATOM 3166 O O . ALA A 1 385 ? -27.766 14.225 32.053 1.00 76.62 385 ALA A O 1
ATOM 3167 N N . PHE A 1 386 ? -28.781 14.910 30.161 1.00 84.25 386 PHE A N 1
ATOM 3168 C CA . PHE A 1 386 ? -28.114 13.958 29.260 1.00 84.25 386 PHE A CA 1
ATOM 3169 C C . PHE A 1 386 ? -27.246 14.643 28.202 1.00 84.25 386 PHE A C 1
ATOM 3171 O O . PHE A 1 386 ? -26.202 14.103 27.830 1.00 84.25 386 PHE A O 1
ATOM 3178 N N . PHE A 1 387 ? -27.614 15.853 27.765 1.00 88.44 387 PHE A N 1
ATOM 3179 C CA . PHE A 1 387 ? -26.887 16.600 26.732 1.00 88.44 387 PHE A CA 1
ATOM 3180 C C . PHE A 1 387 ? -26.296 17.923 27.229 1.00 88.44 387 PHE A C 1
ATOM 3182 O O . PHE A 1 387 ? -26.780 18.529 28.183 1.00 88.44 387 PHE A O 1
ATOM 3189 N N . LYS A 1 388 ? -25.265 18.412 26.537 1.00 85.69 388 LYS A N 1
ATOM 3190 C CA . LYS A 1 388 ? -24.724 19.771 26.666 1.00 85.69 388 LYS A CA 1
ATOM 3191 C C . LYS A 1 388 ? -24.627 20.432 25.293 1.00 85.69 388 LYS A C 1
ATOM 3193 O O . LYS A 1 388 ? -24.188 19.807 24.324 1.00 85.69 388 LYS A O 1
ATOM 3198 N N . LYS A 1 389 ? -25.017 21.707 25.214 1.00 84.44 389 LYS A N 1
ATOM 3199 C CA . LYS A 1 389 ? -24.848 22.539 24.016 1.00 84.44 389 LYS A CA 1
ATOM 3200 C C . LYS A 1 389 ? -23.372 22.928 23.891 1.00 84.44 389 LYS A C 1
ATOM 3202 O O . LYS A 1 389 ? -22.802 23.449 24.844 1.00 84.44 389 LYS A O 1
ATOM 3207 N N . PHE A 1 390 ? -22.754 22.655 22.742 1.00 77.50 390 PHE A N 1
ATOM 3208 C CA . PHE A 1 390 ? -21.330 22.937 22.483 1.00 77.50 390 PHE A CA 1
ATOM 3209 C C . PHE A 1 390 ? -21.098 23.879 21.289 1.00 77.50 390 PHE A C 1
ATOM 3211 O O . PHE A 1 390 ? -19.960 24.205 20.966 1.00 77.50 390 PHE A O 1
ATOM 3218 N N . GLY A 1 391 ? -22.170 24.339 20.640 1.00 70.56 391 GLY A N 1
ATOM 3219 C CA . GLY A 1 391 ? -22.115 25.297 19.540 1.00 70.56 391 GLY A CA 1
ATOM 3220 C C . GLY A 1 391 ? -23.505 25.750 19.094 1.00 70.56 391 GLY A C 1
ATOM 3221 O O . GLY A 1 391 ? -24.524 25.393 19.696 1.00 70.56 391 GLY A O 1
ATOM 3222 N N . LYS A 1 392 ? -23.561 26.533 18.012 1.00 66.50 392 LYS A N 1
ATOM 3223 C CA . LYS A 1 392 ? -24.824 26.947 17.385 1.00 66.50 392 LYS A CA 1
ATOM 3224 C C . LYS A 1 392 ? -25.543 25.699 16.855 1.00 66.50 392 LYS A C 1
ATOM 3226 O O . LYS A 1 392 ? -25.005 25.001 16.007 1.00 66.50 392 LYS A O 1
ATOM 3231 N N . ASN A 1 393 ? -26.726 25.415 17.402 1.00 68.25 393 ASN A N 1
ATOM 3232 C CA . ASN A 1 393 ? -27.561 24.241 17.105 1.00 68.25 393 ASN A CA 1
ATOM 3233 C C . ASN A 1 393 ? -26.899 22.867 17.393 1.00 68.25 393 ASN A C 1
ATOM 3235 O O . ASN A 1 393 ? -27.383 21.840 16.923 1.00 68.25 393 ASN A O 1
ATOM 3239 N N . ALA A 1 394 ? -25.804 22.831 18.165 1.00 78.38 394 ALA A N 1
ATOM 3240 C CA . ALA A 1 394 ? -24.930 21.662 18.290 1.00 78.38 394 ALA A CA 1
ATOM 3241 C C . ALA A 1 394 ? -24.889 21.104 19.726 1.00 78.38 394 ALA A C 1
ATOM 3243 O O . ALA A 1 394 ? -24.568 21.830 20.673 1.00 78.38 394 ALA A O 1
ATOM 3244 N N . TYR A 1 395 ? -25.183 19.808 19.878 1.00 88.00 395 TYR A N 1
ATOM 3245 C CA . TYR A 1 395 ? -25.326 19.102 21.160 1.00 88.00 395 TYR A CA 1
ATOM 3246 C C . TYR A 1 395 ? -24.456 17.832 21.196 1.00 88.00 395 TYR A C 1
ATOM 3248 O O . TYR A 1 395 ? -24.254 17.186 20.171 1.00 88.00 395 TYR A O 1
ATOM 3256 N N . ARG A 1 396 ? -23.929 17.493 22.377 1.00 88.50 396 ARG A N 1
ATOM 3257 C CA . ARG A 1 396 ? -23.182 16.253 22.695 1.00 88.50 396 ARG A CA 1
ATOM 3258 C C . ARG A 1 396 ? -23.657 15.705 24.034 1.00 88.50 396 ARG A C 1
ATOM 3260 O O . ARG A 1 396 ? -24.322 16.430 24.776 1.00 88.50 396 ARG A O 1
ATOM 3267 N N . PHE A 1 397 ? -23.283 14.478 24.386 1.00 86.94 397 PHE A N 1
ATOM 3268 C CA . PHE A 1 397 ? -23.561 13.954 25.724 1.00 86.94 397 PHE A CA 1
ATOM 3269 C C . PHE A 1 397 ? -22.856 14.784 26.810 1.00 86.94 397 PHE A C 1
ATOM 3271 O O . PHE A 1 397 ? -21.765 15.324 26.594 1.00 86.94 397 PHE A O 1
ATOM 3278 N N . VAL A 1 398 ? -23.460 14.904 28.001 1.00 81.19 398 VAL A N 1
ATOM 3279 C CA . VAL A 1 398 ? -22.816 15.600 29.135 1.00 81.19 398 VAL A CA 1
ATOM 3280 C C . VAL A 1 398 ? -21.474 14.956 29.487 1.00 81.19 398 VAL A C 1
ATOM 3282 O O . VAL A 1 398 ? -20.511 15.672 29.773 1.00 81.19 398 VAL A O 1
ATOM 3285 N N . HIS A 1 399 ? -21.386 13.630 29.378 1.00 78.06 399 HIS A N 1
ATOM 3286 C CA . HIS A 1 399 ? -20.202 12.824 29.651 1.00 78.06 399 HIS A CA 1
ATOM 3287 C C . HIS A 1 399 ? -20.268 11.482 28.915 1.00 78.06 399 HIS A C 1
ATOM 3289 O O . HIS A 1 399 ? -21.360 10.983 28.640 1.00 78.06 399 HIS A O 1
ATOM 3295 N N . ASP A 1 400 ? -19.111 10.866 28.680 1.00 73.38 400 ASP A N 1
ATOM 3296 C CA . ASP A 1 400 ? -18.999 9.559 28.033 1.00 73.38 400 ASP A CA 1
ATOM 3297 C C . ASP A 1 400 ? -19.801 8.451 28.725 1.00 73.38 400 ASP A C 1
ATOM 3299 O O . ASP A 1 400 ? -20.368 7.623 28.032 1.00 73.38 400 ASP A O 1
ATOM 3303 N N . SER A 1 401 ? -19.964 8.481 30.050 1.00 74.81 401 SER A N 1
ATOM 3304 C CA . SER A 1 401 ? -20.813 7.512 30.772 1.00 74.81 401 SER A CA 1
ATOM 3305 C C . SER A 1 401 ? -22.285 7.539 30.345 1.00 74.81 401 SER A C 1
ATOM 3307 O O . SER A 1 401 ? -22.984 6.542 30.492 1.00 74.81 401 SER A O 1
ATOM 3309 N N . VAL A 1 402 ? -22.768 8.666 29.807 1.00 82.06 402 VAL A N 1
ATOM 3310 C CA . VAL A 1 402 ? -24.114 8.751 29.221 1.00 82.06 402 VAL A CA 1
ATOM 3311 C C . VAL A 1 402 ? -24.107 8.176 27.805 1.00 82.06 402 VAL A C 1
ATOM 3313 O O . VAL A 1 402 ? -24.965 7.364 27.490 1.00 82.06 402 VAL A O 1
ATOM 3316 N N . TYR A 1 403 ? -23.109 8.513 26.982 1.00 84.94 403 TYR A N 1
ATOM 3317 C CA . TYR A 1 403 ? -22.893 7.895 25.663 1.00 84.94 403 TYR A CA 1
ATOM 3318 C C . TYR A 1 403 ? -22.784 6.357 25.754 1.00 84.94 403 TYR A C 1
ATOM 3320 O O . TYR A 1 403 ? -23.405 5.639 24.973 1.00 84.94 403 TYR A O 1
ATOM 3328 N N . GLU A 1 404 ? -22.041 5.855 26.742 1.00 80.19 404 GLU A N 1
ATOM 3329 C CA . GLU A 1 404 ? -21.878 4.435 27.054 1.00 80.19 404 GLU A CA 1
ATOM 3330 C C . GLU A 1 404 ? -23.222 3.817 27.452 1.00 80.19 404 GLU A C 1
ATOM 3332 O O . GLU A 1 404 ? -23.641 2.861 26.808 1.00 80.19 404 GLU A O 1
ATOM 3337 N N . ALA A 1 405 ? -23.945 4.408 28.414 1.00 82.88 405 ALA A N 1
ATOM 3338 C CA . ALA A 1 405 ? -25.258 3.923 28.853 1.00 82.88 405 ALA A CA 1
ATOM 3339 C C . ALA A 1 405 ? -26.329 3.932 27.744 1.00 82.88 405 ALA A C 1
ATOM 3341 O O . ALA A 1 405 ? -27.182 3.045 27.726 1.00 82.88 405 ALA A O 1
ATOM 3342 N N . VAL A 1 406 ? -26.278 4.882 26.803 1.00 89.62 406 VAL A N 1
ATOM 3343 C CA . VAL A 1 406 ? -27.133 4.900 25.599 1.00 89.62 406 VAL A CA 1
ATOM 3344 C C . VAL A 1 406 ? -26.760 3.759 24.649 1.00 89.62 406 VAL A C 1
ATOM 3346 O O . VAL A 1 406 ? -27.643 3.064 24.147 1.00 89.62 406 VAL A O 1
ATOM 3349 N N . GLY A 1 407 ? -25.462 3.516 24.442 1.00 83.88 407 GLY A N 1
ATOM 3350 C CA . GLY A 1 407 ? -24.979 2.366 23.676 1.00 83.88 407 GLY A CA 1
ATOM 3351 C C . GLY A 1 407 ? -25.422 1.036 24.288 1.00 83.88 407 GLY A C 1
ATOM 3352 O O . GLY A 1 407 ? -25.954 0.185 23.576 1.00 83.88 407 GLY A O 1
ATOM 3353 N N . THR A 1 408 ? -25.285 0.889 25.609 1.00 81.06 408 THR A N 1
ATOM 3354 C CA . THR A 1 408 ? -25.748 -0.284 26.362 1.00 81.06 408 THR A CA 1
ATOM 3355 C C . THR A 1 408 ? -27.265 -0.440 26.267 1.00 81.06 408 THR A C 1
ATOM 3357 O O . THR A 1 408 ? -27.740 -1.534 25.978 1.00 81.06 408 THR A O 1
ATOM 3360 N N . TYR A 1 409 ? -28.034 0.646 26.432 1.00 87.88 409 TYR A N 1
ATOM 3361 C CA . TYR A 1 409 ? -29.494 0.634 26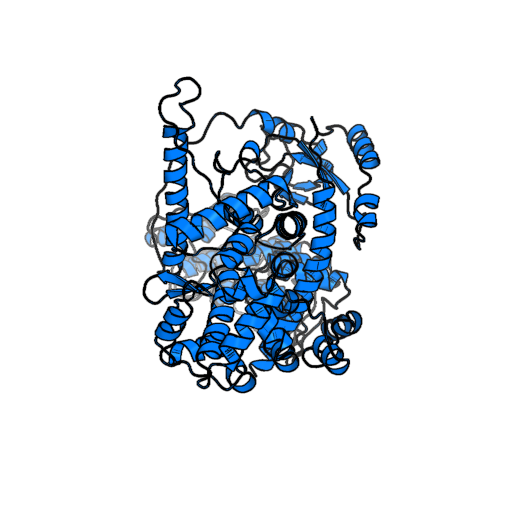.292 1.00 87.88 409 TYR A CA 1
ATOM 3362 C C . TYR A 1 409 ? -29.935 0.070 24.936 1.00 87.88 409 TYR A C 1
ATOM 3364 O O . TYR A 1 409 ? -30.733 -0.868 24.897 1.00 87.88 409 TYR A O 1
ATOM 3372 N N . PHE A 1 410 ? -29.403 0.593 23.825 1.00 88.62 410 PHE A N 1
ATOM 3373 C CA . PHE A 1 410 ? -29.793 0.111 22.499 1.00 88.62 410 PHE A CA 1
ATOM 3374 C C . PHE A 1 410 ? -29.298 -1.317 22.224 1.00 88.62 410 PHE A C 1
ATOM 3376 O O . PHE A 1 410 ? -30.045 -2.104 21.646 1.00 88.62 410 PHE A O 1
ATOM 3383 N N . CYS A 1 411 ? -28.092 -1.682 22.674 1.00 77.06 411 CYS A N 1
ATOM 3384 C CA . CYS A 1 411 ? -27.553 -3.032 22.476 1.00 77.06 411 CYS A CA 1
ATOM 3385 C C . CYS A 1 411 ? -28.279 -4.106 23.305 1.00 77.06 411 CYS A C 1
ATOM 3387 O O . CYS A 1 411 ? -28.407 -5.229 22.830 1.00 77.06 411 CYS A O 1
ATOM 3389 N N . GLU A 1 412 ? -28.776 -3.786 24.504 1.00 79.50 412 GLU A N 1
ATOM 3390 C CA . GLU A 1 412 ? -29.595 -4.704 25.312 1.00 79.50 412 GLU A CA 1
ATOM 3391 C C . GLU A 1 412 ? -31.064 -4.749 24.870 1.00 79.50 412 GLU A C 1
ATOM 3393 O O . GLU A 1 412 ? -31.681 -5.811 24.899 1.00 79.50 412 GLU A O 1
ATOM 3398 N N . THR A 1 413 ? -31.645 -3.615 24.467 1.00 84.75 413 THR A N 1
ATOM 3399 C CA . THR A 1 413 ? -33.073 -3.547 24.099 1.00 84.75 413 THR A CA 1
ATOM 3400 C C . THR A 1 413 ? -33.336 -4.185 22.733 1.00 84.75 413 THR A C 1
ATOM 3402 O O . THR A 1 413 ? -34.354 -4.844 22.544 1.00 84.75 413 THR A O 1
ATOM 3405 N N . TYR A 1 414 ? -32.398 -4.036 21.794 1.00 82.00 414 TYR A N 1
ATOM 3406 C CA . TYR A 1 414 ? -32.519 -4.486 20.405 1.00 82.00 414 TYR A CA 1
ATOM 3407 C C . TYR A 1 414 ? -31.401 -5.483 20.055 1.00 82.00 414 TYR A C 1
ATOM 3409 O O . TYR A 1 414 ? -30.725 -5.327 19.042 1.00 82.00 414 TYR A O 1
ATOM 3417 N N . VAL A 1 415 ? -31.138 -6.480 20.916 1.00 69.94 415 VAL A N 1
ATOM 3418 C CA . VAL A 1 415 ? -29.950 -7.365 20.819 1.00 69.94 415 VAL A CA 1
ATOM 3419 C C . VAL A 1 415 ? -29.744 -7.952 19.419 1.00 69.94 415 VAL A C 1
ATOM 3421 O O . VAL A 1 415 ? -28.627 -7.956 18.903 1.00 69.94 415 VAL A O 1
ATOM 3424 N N . THR A 1 416 ? -30.817 -8.436 18.792 1.00 68.62 416 THR A N 1
ATOM 3425 C CA . THR A 1 416 ? -30.772 -9.107 17.487 1.00 68.62 416 THR A CA 1
ATOM 3426 C C . THR A 1 416 ? -30.444 -8.134 16.354 1.00 68.62 416 THR A C 1
ATOM 3428 O O . THR A 1 416 ? -29.698 -8.475 15.435 1.00 68.62 416 THR A O 1
ATOM 3431 N N . GLU A 1 417 ? -30.986 -6.924 16.414 1.00 75.75 417 GLU A N 1
ATOM 3432 C CA . GLU A 1 417 ? -30.858 -5.881 15.402 1.00 75.75 417 GLU A CA 1
ATOM 3433 C C . GLU A 1 417 ? -29.522 -5.148 15.576 1.00 75.75 417 GLU A C 1
ATOM 3435 O O . GLU A 1 417 ? -28.816 -4.907 14.599 1.00 75.75 417 GLU A O 1
ATOM 3440 N N . ALA A 1 418 ? -29.110 -4.886 16.819 1.00 70.50 418 ALA A N 1
ATOM 3441 C CA . ALA A 1 418 ? -27.801 -4.336 17.154 1.00 70.50 418 ALA A CA 1
ATOM 3442 C C . ALA A 1 418 ? -26.688 -5.282 16.690 1.00 70.50 418 ALA A C 1
ATOM 3444 O O . ALA A 1 418 ? -25.803 -4.853 15.955 1.00 70.50 418 ALA A O 1
ATOM 3445 N N . ALA A 1 419 ? -26.781 -6.583 16.996 1.00 61.78 419 ALA A N 1
ATOM 3446 C CA . ALA A 1 419 ? -25.819 -7.588 16.536 1.00 61.78 419 ALA A CA 1
ATOM 3447 C C . ALA A 1 419 ? -25.678 -7.666 15.000 1.00 61.78 419 ALA A C 1
ATOM 3449 O O . ALA A 1 419 ? -24.621 -8.054 14.505 1.00 61.78 419 ALA A O 1
ATOM 3450 N N . LYS A 1 420 ? -26.729 -7.311 14.245 1.00 64.19 420 LYS A N 1
ATOM 3451 C CA . LYS A 1 420 ? -26.765 -7.387 12.772 1.00 64.19 420 LYS A CA 1
ATOM 3452 C C . LYS A 1 420 ? -26.411 -6.079 12.064 1.00 64.19 420 LYS A C 1
ATOM 3454 O O . LYS A 1 420 ? -25.880 -6.131 10.957 1.00 64.19 420 LYS A O 1
ATOM 3459 N N . TYR A 1 421 ? -26.741 -4.929 12.653 1.00 72.50 421 TYR A N 1
ATOM 3460 C CA . TYR A 1 421 ? -26.720 -3.637 11.958 1.00 72.50 421 TYR A CA 1
ATOM 3461 C C . TYR A 1 421 ? -25.848 -2.566 12.622 1.00 72.50 421 TYR A C 1
ATOM 3463 O O . TYR A 1 421 ? -25.568 -1.559 11.969 1.00 72.50 421 TYR A O 1
ATOM 3471 N N . PHE A 1 422 ? -25.395 -2.750 13.870 1.00 70.94 422 PHE A N 1
ATOM 3472 C CA . PHE A 1 422 ? -24.435 -1.831 14.488 1.00 70.94 422 PHE A CA 1
ATOM 3473 C C . PHE A 1 422 ? -22.995 -2.142 14.025 1.00 70.94 422 PHE A C 1
ATOM 3475 O O . PHE A 1 422 ? -22.645 -3.303 13.809 1.00 70.94 422 PHE A O 1
ATOM 3482 N N . PRO A 1 423 ? -22.116 -1.127 13.917 1.00 62.00 423 PRO A N 1
ATOM 3483 C CA . PRO A 1 423 ? -20.681 -1.320 13.729 1.00 62.00 423 PRO A CA 1
ATOM 3484 C C . PRO A 1 423 ? -20.068 -2.249 14.789 1.00 62.00 423 PRO A C 1
ATOM 3486 O O . PRO A 1 423 ? -20.334 -2.110 15.985 1.00 62.00 423 PRO A O 1
ATOM 3489 N N . LEU A 1 424 ? -19.181 -3.155 14.363 1.00 53.66 424 LEU A N 1
ATOM 3490 C CA . LEU A 1 424 ? -18.537 -4.139 15.247 1.00 53.66 424 LEU A CA 1
ATOM 3491 C C . LEU A 1 424 ? -17.768 -3.497 16.413 1.00 53.66 424 LEU A C 1
ATOM 3493 O O . LEU A 1 424 ? -17.709 -4.083 17.492 1.00 53.66 424 LEU A O 1
ATOM 3497 N N . ASP A 1 425 ? -17.223 -2.293 16.231 1.00 54.62 425 ASP A N 1
ATOM 3498 C CA . ASP A 1 425 ? -16.517 -1.556 17.287 1.00 54.62 425 ASP A CA 1
ATOM 3499 C C . ASP A 1 425 ? -17.459 -0.997 18.366 1.00 54.62 425 ASP A C 1
ATOM 3501 O O . ASP A 1 425 ? -17.023 -0.765 19.488 1.00 54.62 425 ASP A O 1
ATOM 3505 N N . ILE A 1 426 ? -18.753 -0.823 18.079 1.00 60.56 426 ILE A N 1
ATOM 3506 C CA . ILE A 1 426 ? -19.756 -0.570 19.124 1.00 60.56 426 ILE A CA 1
ATOM 3507 C C . ILE A 1 426 ? -20.039 -1.879 19.867 1.00 60.56 426 ILE A C 1
ATOM 3509 O O . ILE A 1 426 ? -19.903 -1.924 21.086 1.00 60.56 426 ILE A O 1
ATOM 3513 N N . ILE A 1 427 ? -20.342 -2.959 19.138 1.00 57.53 427 ILE A N 1
ATOM 3514 C CA . ILE A 1 427 ? -20.704 -4.269 19.712 1.00 57.53 427 ILE A CA 1
ATOM 3515 C C . ILE A 1 427 ? -19.575 -4.834 20.598 1.00 57.53 427 ILE A C 1
ATOM 3517 O O . ILE A 1 427 ? -19.842 -5.450 21.624 1.00 57.53 427 ILE A O 1
ATOM 3521 N N . ARG A 1 428 ? -18.302 -4.626 20.240 1.00 52.03 428 ARG A N 1
ATOM 3522 C CA . ARG A 1 428 ? -17.143 -5.081 21.035 1.00 52.03 428 ARG A CA 1
ATOM 3523 C C . ARG A 1 428 ? -16.908 -4.306 22.331 1.00 52.03 428 ARG A C 1
ATOM 3525 O O . ARG A 1 428 ? -16.227 -4.830 23.203 1.00 52.03 428 ARG A O 1
ATOM 3532 N N . ASN A 1 429 ? -17.442 -3.093 22.455 1.00 49.19 429 ASN A N 1
ATOM 3533 C CA . ASN A 1 429 ? -17.267 -2.230 23.628 1.00 49.19 429 ASN A CA 1
ATOM 3534 C C . ASN A 1 429 ? -18.486 -2.268 24.575 1.00 49.19 429 ASN A C 1
ATOM 3536 O O . ASN A 1 429 ? -18.682 -1.343 25.360 1.00 49.19 429 ASN A O 1
ATOM 3540 N N . GLN A 1 430 ? -19.325 -3.307 24.486 1.00 54.22 430 GLN A N 1
ATOM 3541 C CA . GLN A 1 430 ? -20.522 -3.481 25.313 1.00 54.22 430 GLN A CA 1
ATOM 3542 C C . GLN A 1 430 ? -20.485 -4.817 26.062 1.00 54.22 430 GLN A C 1
ATOM 3544 O O . GLN A 1 430 ? -20.233 -5.869 25.472 1.00 54.22 430 GLN A O 1
ATOM 3549 N N . ASN A 1 431 ? -20.782 -4.771 27.360 1.00 48.84 431 ASN A N 1
ATOM 3550 C CA . ASN A 1 431 ? -20.968 -5.958 28.187 1.00 48.84 431 ASN A CA 1
ATOM 3551 C C . ASN A 1 431 ? -22.385 -6.508 27.987 1.00 48.84 431 ASN A C 1
ATOM 3553 O O . ASN A 1 431 ? -23.365 -5.900 28.412 1.00 48.84 431 ASN A O 1
ATOM 3557 N N . PHE A 1 432 ? -22.496 -7.681 27.368 1.00 53.38 432 PHE A N 1
ATOM 3558 C CA . PHE A 1 432 ? -23.764 -8.391 27.206 1.00 53.38 432 PHE A CA 1
ATOM 3559 C C . PHE A 1 432 ? -23.994 -9.372 28.369 1.00 53.38 432 PHE A C 1
ATOM 3561 O O . PHE A 1 432 ? -24.039 -10.588 28.178 1.00 53.38 432 PHE A O 1
ATOM 3568 N N . ASP A 1 433 ? -24.116 -8.843 29.588 1.00 40.12 433 ASP A N 1
ATOM 3569 C CA . ASP A 1 433 ? -24.119 -9.649 30.822 1.00 40.12 433 ASP A CA 1
ATOM 3570 C C . ASP A 1 433 ? -25.351 -10.577 30.958 1.00 40.12 433 ASP A C 1
ATOM 3572 O O . ASP A 1 433 ? -25.303 -11.577 31.677 1.00 40.12 433 ASP A O 1
ATOM 3576 N N . PHE A 1 434 ? -26.448 -10.294 30.240 1.00 46.41 434 PHE A N 1
ATOM 3577 C CA . PHE A 1 434 ? -27.725 -11.018 30.342 1.00 46.41 434 PHE A CA 1
ATOM 3578 C C . PHE A 1 434 ? -28.305 -11.394 28.967 1.00 46.41 434 PHE A C 1
ATOM 3580 O O . PHE A 1 434 ? -29.226 -10.758 28.463 1.00 46.41 434 PHE A O 1
ATOM 3587 N N . LEU A 1 435 ? -27.773 -12.460 28.362 1.00 51.62 435 LEU A N 1
ATOM 3588 C CA . LEU A 1 435 ? -28.246 -13.002 27.080 1.00 51.62 435 LEU A CA 1
ATOM 3589 C C . LEU A 1 435 ? -29.023 -14.314 27.244 1.00 51.62 435 LEU A C 1
ATOM 3591 O O . LEU A 1 435 ? -28.543 -15.251 27.891 1.00 51.62 435 LEU A O 1
ATOM 3595 N N . THR A 1 436 ? -30.166 -14.430 26.562 1.00 53.66 436 THR A N 1
ATOM 3596 C CA . THR A 1 436 ? -30.820 -15.730 26.322 1.00 53.66 436 THR A CA 1
ATOM 3597 C C . THR A 1 436 ? -29.977 -16.605 25.388 1.00 53.66 436 THR A C 1
ATOM 3599 O O . THR A 1 436 ? -29.136 -16.102 24.644 1.00 53.66 436 THR A O 1
ATOM 3602 N N . GLN A 1 437 ? -30.208 -17.922 25.385 1.00 50.97 437 GLN A N 1
ATOM 3603 C CA . GLN A 1 437 ? -29.433 -18.858 24.559 1.00 50.97 437 GLN A CA 1
ATOM 3604 C C . GLN A 1 437 ? -29.485 -18.512 23.056 1.00 50.97 437 GLN A C 1
ATOM 3606 O O . GLN A 1 437 ? -28.439 -18.409 22.422 1.00 50.97 437 GLN A O 1
ATOM 3611 N N . GLY A 1 438 ? -30.668 -18.198 22.517 1.00 52.50 438 GLY A N 1
ATOM 3612 C CA . GLY A 1 438 ? -30.807 -17.761 21.122 1.00 52.50 438 GLY A CA 1
ATOM 3613 C C . GLY A 1 438 ? -30.112 -16.423 20.825 1.00 52.50 438 GLY A C 1
ATOM 3614 O O . GLY A 1 438 ? -29.561 -16.242 19.745 1.00 52.50 438 GLY A O 1
ATOM 3615 N N . GLN A 1 439 ? -30.053 -15.494 21.787 1.00 51.28 439 GLN A N 1
ATOM 3616 C CA . GLN A 1 439 ? -29.279 -14.255 21.625 1.00 51.28 439 GLN A CA 1
ATOM 3617 C C . GLN A 1 439 ? -27.763 -14.499 21.687 1.00 51.28 439 GLN A C 1
ATOM 3619 O O . GLN A 1 439 ? -27.025 -13.827 20.970 1.00 51.28 439 GLN A O 1
ATOM 3624 N N . LYS A 1 440 ? -27.288 -15.472 22.481 1.00 50.72 440 LYS A N 1
ATOM 3625 C CA . LYS A 1 440 ? -25.880 -15.917 22.456 1.00 50.72 440 LYS A CA 1
ATOM 3626 C C . LYS A 1 440 ? -25.522 -16.527 21.105 1.00 50.72 440 LYS A C 1
ATOM 3628 O O . LYS A 1 440 ? -24.471 -16.203 20.568 1.00 50.72 440 LYS A O 1
ATOM 3633 N N . GLU A 1 441 ? -26.409 -17.341 20.539 1.00 49.66 441 GLU A N 1
ATOM 3634 C CA . GLU A 1 441 ? -26.245 -17.921 19.201 1.00 49.66 441 GLU A CA 1
ATOM 3635 C C . GLU A 1 441 ? -26.257 -16.847 18.101 1.00 49.66 441 GLU A C 1
ATOM 3637 O O . GLU A 1 441 ? -25.445 -16.908 17.184 1.00 49.66 441 GLU A O 1
ATOM 3642 N N . ILE A 1 442 ? -27.082 -15.800 18.211 1.00 51.62 442 ILE A N 1
ATOM 3643 C CA . ILE A 1 442 ? -27.071 -14.660 17.271 1.00 51.62 442 ILE A CA 1
ATOM 3644 C C . ILE A 1 442 ? -25.799 -13.802 17.418 1.00 51.62 442 ILE A C 1
ATOM 3646 O O . ILE A 1 442 ? -25.223 -13.391 16.413 1.00 51.62 442 ILE A O 1
ATOM 3650 N N . LEU A 1 443 ? -25.328 -13.544 18.644 1.00 44.47 443 LEU A N 1
ATOM 3651 C CA . LEU A 1 443 ? -24.110 -12.754 18.893 1.00 44.47 443 LEU A CA 1
ATOM 3652 C C . LEU A 1 443 ? -22.810 -13.517 18.602 1.00 44.47 443 LEU A C 1
ATOM 3654 O O . LEU A 1 443 ? -21.795 -12.883 18.293 1.00 44.47 443 LEU A O 1
ATOM 3658 N N . SER A 1 444 ? -22.830 -14.852 18.655 1.00 42.25 444 SER A N 1
ATOM 3659 C CA . SER A 1 444 ? -21.752 -15.671 18.103 1.00 42.25 444 SER A CA 1
ATOM 3660 C C . SER A 1 444 ? -21.841 -15.782 16.578 1.00 42.25 444 SER A C 1
ATOM 3662 O O . SER A 1 444 ? -20.792 -15.925 15.961 1.00 42.25 444 SER A O 1
ATOM 3664 N N . THR A 1 445 ? -23.021 -15.639 15.951 1.00 41.56 445 THR A N 1
ATOM 3665 C CA . THR A 1 445 ? -23.218 -15.791 14.491 1.00 41.56 445 THR A CA 1
ATOM 3666 C C . THR A 1 445 ? -23.600 -14.509 13.733 1.00 41.56 445 THR A C 1
ATOM 3668 O O . THR A 1 445 ? -24.619 -14.434 13.039 1.00 41.56 445 THR A O 1
ATOM 3671 N N . THR A 1 446 ? -22.723 -13.500 13.739 1.00 38.28 446 THR A N 1
ATOM 3672 C CA . THR A 1 446 ? -22.834 -12.369 12.794 1.00 38.28 446 THR A CA 1
ATOM 3673 C C . THR A 1 446 ? -22.851 -12.881 11.345 1.00 38.28 446 THR A C 1
ATOM 3675 O O . THR A 1 446 ? -21.880 -13.480 10.886 1.00 38.28 446 THR A O 1
ATOM 3678 N N . ASN A 1 447 ? -23.967 -12.678 10.631 1.00 37.72 447 ASN A N 1
ATOM 3679 C CA . ASN A 1 447 ? -24.252 -13.255 9.304 1.00 37.72 447 ASN A CA 1
ATOM 3680 C C . ASN A 1 447 ? -24.095 -14.792 9.199 1.00 37.72 447 ASN A C 1
ATOM 3682 O O . ASN A 1 447 ? -23.809 -15.311 8.122 1.00 37.72 447 ASN A O 1
ATOM 3686 N N . GLY A 1 448 ? -24.312 -15.538 10.288 1.00 39.81 448 GLY A N 1
ATOM 3687 C CA . GLY A 1 448 ? -24.282 -17.007 10.263 1.00 39.81 448 GLY A CA 1
ATOM 3688 C C . GLY A 1 448 ? -22.888 -17.641 10.373 1.00 39.81 448 GLY A C 1
ATOM 3689 O O . GLY A 1 448 ? -22.786 -18.865 10.324 1.00 39.81 448 GLY A O 1
ATOM 3690 N N . MET A 1 449 ? -21.820 -16.853 10.553 1.00 35.41 449 MET A N 1
ATOM 3691 C CA . MET A 1 449 ? -20.472 -17.366 10.835 1.00 35.41 449 MET A CA 1
ATOM 3692 C C . MET A 1 449 ? -20.109 -17.183 12.310 1.00 35.41 449 MET A C 1
ATOM 3694 O O . MET A 1 449 ? -20.232 -16.086 12.848 1.00 35.41 449 MET A O 1
ATOM 3698 N N . PHE A 1 450 ? -19.651 -18.264 12.946 1.00 40.50 450 PHE A N 1
ATOM 3699 C CA . PHE A 1 450 ? -19.277 -18.298 14.362 1.00 40.50 450 PHE A CA 1
ATOM 3700 C C . PHE A 1 450 ? -18.018 -17.468 14.659 1.00 40.50 450 PHE A C 1
ATOM 3702 O O . PHE A 1 450 ? -16.972 -17.715 14.060 1.00 40.50 450 PHE A O 1
ATOM 3709 N N . ARG A 1 451 ? -18.081 -16.587 15.670 1.00 40.88 451 ARG A N 1
ATOM 3710 C CA . ARG A 1 451 ? -16.906 -15.938 16.292 1.00 40.88 451 ARG A CA 1
ATOM 3711 C C . ARG A 1 451 ? -15.841 -16.947 16.729 1.00 40.88 451 ARG A C 1
ATOM 3713 O O . ARG A 1 451 ? -14.654 -16.666 16.622 1.00 40.88 451 ARG A O 1
ATOM 3720 N N . ASP A 1 452 ? -16.283 -18.105 17.209 1.00 37.69 452 ASP A N 1
ATOM 3721 C CA . ASP A 1 452 ? -15.451 -19.067 17.939 1.00 37.69 452 ASP A CA 1
ATOM 3722 C C . ASP A 1 452 ? -14.894 -20.188 17.041 1.00 37.69 452 ASP A C 1
ATOM 3724 O O . ASP A 1 452 ? -14.437 -21.218 17.530 1.00 37.69 452 ASP A O 1
ATOM 3728 N N . ASN A 1 453 ? -14.948 -20.020 15.714 1.00 47.62 453 ASN A N 1
ATOM 3729 C CA . ASN A 1 453 ? -14.433 -21.000 14.756 1.00 47.62 453 ASN A CA 1
ATOM 3730 C C . ASN A 1 453 ? -13.391 -20.371 13.816 1.00 47.62 453 ASN A C 1
ATOM 3732 O O . ASN A 1 453 ? -13.584 -20.293 12.602 1.00 47.62 453 ASN A O 1
ATOM 3736 N N . TYR A 1 454 ? -12.289 -19.909 14.421 1.00 44.41 454 TYR A N 1
ATOM 3737 C CA . TYR A 1 454 ? -11.121 -19.329 13.743 1.00 44.41 454 TYR A CA 1
ATOM 3738 C C . TYR A 1 454 ? -10.630 -20.223 12.585 1.00 44.41 454 TYR A C 1
ATOM 3740 O O . TYR A 1 454 ? -10.474 -19.720 11.477 1.00 44.41 454 TYR A O 1
ATOM 3748 N N . GLU A 1 455 ? -10.538 -21.547 12.773 1.00 52.25 455 GLU A N 1
ATOM 3749 C CA . GLU A 1 455 ? -10.156 -22.482 11.698 1.00 52.25 455 GLU A CA 1
ATOM 3750 C C . GLU A 1 455 ? -11.100 -22.418 10.485 1.00 52.25 455 GLU A C 1
ATOM 3752 O O . GLU A 1 455 ? -10.634 -22.233 9.369 1.00 52.25 455 GLU A O 1
ATOM 3757 N N . LYS A 1 456 ? -12.431 -22.430 10.661 1.00 51.94 456 LYS A N 1
ATOM 3758 C CA . LYS A 1 456 ? -13.357 -22.264 9.517 1.00 51.94 456 LYS A CA 1
ATOM 3759 C C . LYS A 1 456 ? -13.271 -20.889 8.853 1.00 51.94 456 LYS A C 1
ATOM 3761 O O . LYS A 1 456 ? -13.612 -20.763 7.678 1.00 51.94 456 LYS A O 1
ATOM 3766 N N . ILE A 1 457 ? -12.852 -19.852 9.580 1.00 51.78 457 ILE A N 1
ATOM 3767 C CA . ILE A 1 457 ? -12.583 -18.531 8.994 1.00 51.78 457 ILE A CA 1
ATOM 3768 C C . ILE A 1 457 ? -11.289 -18.589 8.168 1.00 51.78 457 ILE A C 1
ATOM 3770 O O . ILE A 1 457 ? -11.276 -18.069 7.054 1.00 51.78 457 ILE A O 1
ATOM 3774 N N . LYS A 1 458 ? -10.249 -19.277 8.656 1.00 57.59 458 LYS A N 1
ATOM 3775 C CA . LYS A 1 458 ? -8.992 -19.547 7.938 1.00 57.59 458 LYS A CA 1
ATOM 3776 C C . LYS A 1 458 ? -9.221 -20.369 6.676 1.00 57.59 458 LYS A C 1
ATOM 3778 O O . LYS A 1 458 ? -8.824 -19.929 5.603 1.00 57.59 458 LYS A O 1
ATOM 3783 N N . ASP A 1 459 ? -9.947 -21.480 6.781 1.00 65.31 459 ASP A N 1
ATOM 3784 C CA . ASP A 1 459 ? -10.373 -22.311 5.654 1.00 65.31 459 ASP A CA 1
ATOM 3785 C C . ASP A 1 459 ? -11.101 -21.462 4.608 1.00 65.31 459 ASP A C 1
ATOM 3787 O O . ASP A 1 459 ? -10.770 -21.505 3.422 1.00 65.31 459 ASP A O 1
ATOM 3791 N N . HIS A 1 460 ? -12.077 -20.648 5.032 1.00 62.38 460 HIS A N 1
ATOM 3792 C CA . HIS A 1 460 ? -12.844 -19.810 4.110 1.00 62.38 460 HIS A CA 1
ATOM 3793 C C . HIS A 1 460 ? -11.993 -18.707 3.468 1.00 62.38 460 HIS A C 1
ATOM 3795 O O . HIS A 1 460 ? -12.199 -18.396 2.301 1.00 62.38 460 HIS A O 1
ATOM 3801 N N . VAL A 1 461 ? -11.014 -18.154 4.188 1.00 64.81 461 VAL A N 1
ATOM 3802 C CA . VAL A 1 461 ? -10.024 -17.198 3.667 1.00 64.81 461 VAL A CA 1
ATOM 3803 C C . VAL A 1 461 ? -9.106 -17.851 2.633 1.00 64.81 461 VAL A C 1
ATOM 3805 O O . VAL A 1 461 ? -8.950 -17.332 1.529 1.00 64.81 461 VAL A O 1
ATOM 3808 N N . GLN A 1 462 ? -8.516 -18.999 2.964 1.00 70.75 462 GLN A N 1
ATOM 3809 C CA . GLN A 1 462 ? -7.538 -19.679 2.114 1.00 70.75 462 GLN A CA 1
ATOM 3810 C C . GLN A 1 462 ? -8.185 -20.305 0.870 1.00 70.75 462 GLN A C 1
ATOM 3812 O O . GLN A 1 462 ? -7.544 -20.374 -0.177 1.00 70.75 462 GLN A O 1
ATOM 3817 N N . SER A 1 463 ? -9.460 -20.702 0.961 1.00 77.56 463 SER A N 1
ATOM 3818 C CA . SER A 1 463 ? -10.266 -21.203 -0.164 1.00 77.56 463 SER A CA 1
ATOM 3819 C C . SER A 1 463 ? -11.065 -20.125 -0.910 1.00 77.56 463 SER A C 1
ATOM 3821 O O . SER A 1 463 ? -11.729 -20.446 -1.899 1.00 77.56 463 SER A O 1
ATOM 3823 N N . PHE A 1 464 ? -11.025 -18.856 -0.482 1.00 78.69 464 PHE A N 1
ATOM 3824 C CA . PHE A 1 464 ? -11.786 -17.796 -1.142 1.00 78.69 464 PHE A CA 1
ATOM 3825 C C . PHE A 1 464 ? -11.279 -17.546 -2.566 1.00 78.69 464 PHE A C 1
ATOM 3827 O O . PHE A 1 464 ? -10.116 -17.193 -2.774 1.00 78.69 464 PHE A O 1
ATOM 3834 N N . VAL A 1 465 ? -12.206 -17.599 -3.523 1.00 81.69 465 VAL A N 1
ATOM 3835 C CA . VAL A 1 465 ? -12.055 -17.052 -4.875 1.00 81.69 465 VAL A CA 1
ATOM 3836 C C . VAL A 1 465 ? -13.304 -16.260 -5.265 1.00 81.69 465 VAL A C 1
ATOM 3838 O O . VAL A 1 465 ? -14.427 -16.641 -4.922 1.00 81.69 465 VAL A O 1
ATOM 3841 N N . ASP A 1 466 ? -13.128 -15.148 -5.981 1.00 76.12 466 ASP A N 1
ATOM 3842 C CA . ASP A 1 466 ? -14.245 -14.407 -6.576 1.00 76.12 466 ASP A CA 1
ATOM 3843 C C . ASP A 1 466 ? -14.672 -14.978 -7.948 1.00 76.12 466 ASP A C 1
ATOM 3845 O O . ASP A 1 466 ? -14.247 -16.052 -8.372 1.00 76.12 466 ASP A O 1
ATOM 3849 N N . LYS A 1 467 ? -15.559 -14.265 -8.657 1.00 80.25 467 LYS A N 1
ATOM 3850 C CA . LYS A 1 467 ? -16.070 -14.682 -9.978 1.00 80.25 467 LYS A CA 1
ATOM 3851 C C . LYS A 1 467 ? -15.029 -14.580 -11.110 1.00 80.25 467 LYS A C 1
ATOM 3853 O O . LYS A 1 467 ? -15.196 -15.235 -12.134 1.00 80.25 467 LYS A O 1
ATOM 3858 N N . GLU A 1 468 ? -13.968 -13.800 -10.918 1.00 82.12 468 GLU A N 1
ATOM 3859 C CA . GLU A 1 468 ? -12.784 -13.732 -11.783 1.00 82.12 468 GLU A CA 1
ATOM 3860 C C . GLU A 1 468 ? -11.708 -14.760 -11.362 1.00 82.12 468 GLU A C 1
ATOM 3862 O O . GLU A 1 468 ? -10.662 -14.866 -12.000 1.00 82.12 468 GLU A O 1
ATOM 3867 N N . GLY A 1 469 ? -11.952 -15.547 -10.307 1.00 85.31 469 GLY A N 1
ATOM 3868 C CA . GLY A 1 469 ? -10.992 -16.497 -9.744 1.00 85.31 469 GLY A CA 1
ATOM 3869 C C . GLY A 1 469 ? -9.925 -15.842 -8.859 1.00 85.31 469 GLY A C 1
ATOM 3870 O O . GLY A 1 469 ? -8.968 -16.506 -8.469 1.00 85.31 469 GLY A O 1
ATOM 3871 N N . ASN A 1 470 ? -10.052 -14.550 -8.541 1.00 86.94 470 ASN A N 1
ATOM 3872 C CA . ASN A 1 470 ? -9.095 -13.839 -7.695 1.00 86.94 470 ASN A CA 1
ATOM 3873 C C . ASN A 1 470 ? -9.187 -14.356 -6.257 1.00 86.94 470 ASN A C 1
ATOM 3875 O O . ASN A 1 470 ? -10.276 -14.344 -5.673 1.00 86.94 470 ASN A O 1
ATOM 3879 N N . CYS A 1 471 ? -8.058 -14.742 -5.660 1.00 87.50 471 CYS A N 1
ATOM 3880 C CA . CYS A 1 471 ? -8.010 -15.008 -4.225 1.00 87.50 471 CYS A CA 1
ATOM 3881 C C . CYS A 1 471 ? -7.868 -13.695 -3.435 1.00 87.50 471 CYS A C 1
ATOM 3883 O O . CYS A 1 471 ? -7.708 -12.610 -4.004 1.00 87.50 471 CYS A O 1
ATOM 3885 N N . ILE A 1 472 ? -7.915 -13.772 -2.101 1.00 81.25 472 ILE A N 1
ATOM 3886 C CA . ILE A 1 472 ? -7.858 -12.581 -1.234 1.00 81.25 472 ILE A CA 1
ATOM 3887 C C . ILE A 1 472 ? -6.607 -11.728 -1.483 1.00 81.25 472 ILE A C 1
ATOM 3889 O O . ILE A 1 472 ? -6.704 -10.507 -1.407 1.00 81.25 472 ILE A O 1
ATOM 3893 N N . LEU A 1 473 ? -5.467 -12.327 -1.844 1.00 89.12 473 LEU A N 1
ATOM 3894 C CA . LEU A 1 473 ? -4.226 -11.591 -2.112 1.00 89.12 473 LEU A CA 1
ATOM 3895 C C . LEU A 1 473 ? -4.368 -10.657 -3.323 1.00 89.12 473 LEU A C 1
ATOM 3897 O O . LEU A 1 473 ? -4.072 -9.471 -3.199 1.00 89.12 473 LEU A O 1
ATOM 3901 N N . HIS A 1 474 ? -4.895 -11.141 -4.456 1.00 88.56 474 HIS A N 1
ATOM 3902 C CA . HIS A 1 474 ? -5.179 -10.303 -5.633 1.00 88.56 474 HIS A CA 1
ATOM 3903 C C . HIS A 1 474 ? -6.055 -9.092 -5.261 1.00 88.56 474 HIS A C 1
ATOM 3905 O O . HIS A 1 474 ? -5.747 -7.959 -5.628 1.00 88.56 474 HIS A O 1
ATOM 3911 N N . ILE A 1 475 ? -7.123 -9.326 -4.489 1.00 80.44 475 ILE A N 1
ATOM 3912 C CA . ILE A 1 475 ? -8.109 -8.304 -4.094 1.00 80.44 475 ILE A CA 1
ATOM 3913 C C . ILE A 1 475 ? -7.512 -7.300 -3.094 1.00 80.44 475 ILE A C 1
ATOM 3915 O O . ILE A 1 475 ? -7.760 -6.099 -3.199 1.00 80.44 475 ILE A O 1
ATOM 3919 N N . LEU A 1 476 ? -6.717 -7.780 -2.136 1.00 79.88 476 LEU A N 1
ATOM 3920 C CA . LEU A 1 476 ? -6.001 -6.976 -1.145 1.00 79.88 476 LEU A CA 1
ATOM 3921 C C . LEU A 1 476 ? -5.026 -6.008 -1.828 1.00 79.88 476 LEU A C 1
ATOM 3923 O O . LEU A 1 476 ? -5.078 -4.802 -1.576 1.00 79.88 476 LEU A O 1
ATOM 3927 N N . ILE A 1 477 ? -4.190 -6.528 -2.727 1.00 85.25 477 ILE A N 1
ATOM 3928 C CA . ILE A 1 477 ? -3.146 -5.776 -3.437 1.00 85.25 477 ILE A CA 1
ATOM 3929 C C . ILE A 1 477 ? -3.767 -4.723 -4.366 1.00 85.25 477 ILE A C 1
ATOM 3931 O O . ILE A 1 477 ? -3.323 -3.572 -4.365 1.00 85.25 477 ILE A O 1
ATOM 3935 N N . ALA A 1 478 ? -4.836 -5.085 -5.086 1.00 82.94 478 ALA A N 1
ATOM 3936 C CA . ALA A 1 478 ? -5.592 -4.185 -5.962 1.00 82.94 478 ALA A CA 1
ATOM 3937 C C . ALA A 1 478 ? -6.518 -3.192 -5.222 1.00 82.94 478 ALA A C 1
ATOM 3939 O O . ALA A 1 478 ? -7.180 -2.359 -5.846 1.00 82.94 478 ALA A O 1
ATOM 3940 N N . SER A 1 479 ? -6.607 -3.263 -3.890 1.00 75.19 479 SER A N 1
ATOM 3941 C CA . SER A 1 479 ? -7.415 -2.328 -3.099 1.00 75.19 479 SER A CA 1
ATOM 3942 C C . SER A 1 479 ? -6.692 -0.998 -2.839 1.00 75.19 479 SER A C 1
ATOM 3944 O O . SER A 1 479 ? -5.482 -0.872 -3.002 1.00 75.19 479 SER A O 1
ATOM 3946 N N . LYS A 1 480 ? -7.420 0.017 -2.357 1.00 70.25 480 LYS A N 1
ATOM 3947 C CA . LYS A 1 480 ? -6.868 1.352 -2.037 1.00 70.25 480 LYS A CA 1
ATOM 3948 C C . LYS A 1 480 ? -6.157 1.446 -0.675 1.00 70.25 480 LYS A C 1
ATOM 3950 O O . LYS A 1 480 ? -5.987 2.545 -0.152 1.00 70.25 480 LYS A O 1
ATOM 3955 N N . CYS A 1 481 ? -5.801 0.322 -0.059 1.00 57.34 481 CYS A N 1
ATOM 3956 C CA . CYS A 1 481 ? -5.060 0.316 1.202 1.00 57.34 481 CYS A CA 1
ATOM 3957 C C . CYS A 1 481 ? -3.562 0.632 0.987 1.00 57.34 481 CYS A C 1
ATOM 3959 O O . CYS A 1 481 ? -3.053 0.457 -0.123 1.00 57.34 481 CYS A O 1
ATOM 3961 N N . SER A 1 482 ? -2.853 1.112 2.017 1.00 67.19 482 SER A N 1
ATOM 3962 C CA . SER A 1 482 ? -1.422 1.454 1.921 1.00 67.19 482 SER A CA 1
ATOM 3963 C C . SER A 1 482 ? -0.528 0.219 1.755 1.00 67.19 482 SER A C 1
ATOM 3965 O O . SER A 1 482 ? -0.953 -0.898 2.045 1.00 67.19 482 SER A O 1
ATOM 3967 N N . ASP A 1 483 ? 0.697 0.415 1.260 1.00 73.38 483 ASP A N 1
ATOM 3968 C CA . ASP A 1 483 ? 1.641 -0.671 0.959 1.00 73.38 483 ASP A CA 1
ATOM 3969 C C . ASP A 1 483 ? 2.043 -1.466 2.205 1.00 73.38 483 ASP A C 1
ATOM 3971 O O . ASP A 1 483 ? 1.645 -2.618 2.316 1.00 73.38 483 ASP A O 1
ATOM 3975 N N . TRP A 1 484 ? 2.653 -0.811 3.201 1.00 71.81 484 TRP A N 1
ATOM 3976 C CA . TRP A 1 484 ? 2.889 -1.340 4.556 1.00 71.81 484 TRP A CA 1
ATOM 3977 C C . TRP A 1 484 ? 1.734 -2.196 5.097 1.00 71.81 484 TRP A C 1
ATOM 3979 O O . TRP A 1 484 ? 1.927 -3.293 5.620 1.00 71.81 484 TRP A O 1
ATOM 3989 N N . PHE A 1 485 ? 0.503 -1.698 4.954 1.00 61.91 485 PHE A N 1
ATOM 3990 C CA . PHE A 1 485 ? -0.670 -2.397 5.448 1.00 61.91 485 PHE A CA 1
ATOM 3991 C C . PHE A 1 485 ? -0.955 -3.683 4.641 1.00 61.91 485 PHE A C 1
ATOM 3993 O O . PHE A 1 485 ? -1.194 -4.743 5.226 1.00 61.91 485 PHE A O 1
ATOM 4000 N N . ALA A 1 486 ? -0.924 -3.604 3.308 1.00 71.25 486 ALA A N 1
ATOM 4001 C CA . ALA A 1 486 ? -1.085 -4.769 2.445 1.00 71.25 486 ALA A CA 1
ATOM 4002 C C . ALA A 1 486 ? 0.046 -5.787 2.663 1.00 71.25 486 ALA A C 1
ATOM 4004 O O . ALA A 1 486 ? -0.217 -6.986 2.680 1.00 71.25 486 ALA A O 1
ATOM 4005 N N . ALA A 1 487 ? 1.274 -5.323 2.892 1.00 73.00 487 ALA A N 1
ATOM 4006 C CA . ALA A 1 487 ? 2.456 -6.148 3.101 1.00 73.00 487 ALA A CA 1
ATOM 4007 C C . ALA A 1 487 ? 2.376 -6.985 4.381 1.00 73.00 487 ALA A C 1
ATOM 4009 O O . ALA A 1 487 ? 2.688 -8.175 4.329 1.00 73.00 487 ALA A O 1
ATOM 4010 N N . ILE A 1 488 ? 1.890 -6.409 5.490 1.00 62.06 488 ILE A N 1
ATOM 4011 C CA . ILE A 1 488 ? 1.603 -7.153 6.730 1.00 62.06 488 ILE A CA 1
ATOM 4012 C C . ILE A 1 488 ? 0.559 -8.242 6.470 1.00 62.06 488 ILE A C 1
ATOM 4014 O O . ILE A 1 488 ? 0.758 -9.393 6.846 1.00 62.06 488 ILE A O 1
ATOM 4018 N N . ALA A 1 489 ? -0.548 -7.905 5.802 1.00 69.69 489 ALA A N 1
ATOM 4019 C CA . ALA A 1 489 ? -1.611 -8.874 5.540 1.00 69.69 489 ALA A CA 1
ATOM 4020 C C . ALA A 1 489 ? -1.172 -9.988 4.563 1.00 69.69 489 ALA A C 1
ATOM 4022 O O . ALA A 1 489 ? -1.552 -11.141 4.755 1.00 69.69 489 ALA A O 1
ATOM 4023 N N . VAL A 1 490 ? -0.332 -9.679 3.567 1.00 80.12 490 VAL A N 1
ATOM 4024 C CA . VAL A 1 490 ? 0.334 -10.670 2.699 1.00 80.12 490 VAL A CA 1
ATOM 4025 C C . VAL A 1 490 ? 1.267 -11.575 3.508 1.00 80.12 490 VAL A C 1
ATOM 4027 O O . VAL A 1 490 ? 1.277 -12.785 3.291 1.00 80.12 490 VAL A O 1
ATOM 4030 N N . GLU A 1 491 ? 2.034 -11.012 4.441 1.00 80.38 491 GLU A N 1
ATOM 4031 C CA . GLU A 1 491 ? 2.990 -11.756 5.261 1.00 80.38 491 GLU A CA 1
ATOM 4032 C C . GLU A 1 491 ? 2.309 -12.710 6.236 1.00 80.38 491 GLU A C 1
ATOM 4034 O O . GLU A 1 491 ? 2.625 -13.898 6.211 1.00 80.38 491 GLU A O 1
ATOM 4039 N N . THR A 1 492 ? 1.326 -12.247 7.017 1.00 71.69 492 THR A N 1
ATOM 4040 C CA . THR A 1 492 ? 0.579 -13.136 7.920 1.00 71.69 492 THR A CA 1
ATOM 4041 C C . THR A 1 492 ? -0.124 -14.247 7.141 1.00 71.69 492 THR A C 1
ATOM 4043 O O . THR A 1 492 ? -0.041 -15.399 7.545 1.00 71.69 492 THR A O 1
ATOM 4046 N N . LEU A 1 493 ? -0.749 -13.949 5.991 1.00 77.19 493 LEU A N 1
ATOM 4047 C CA . LEU A 1 493 ? -1.374 -14.979 5.147 1.00 77.19 493 LEU A CA 1
ATOM 4048 C C . LEU A 1 493 ? -0.354 -15.988 4.589 1.00 77.19 493 LEU A C 1
ATOM 4050 O O . LEU A 1 493 ? -0.677 -17.170 4.465 1.00 77.19 493 LEU A O 1
ATOM 4054 N N . GLY A 1 494 ? 0.866 -15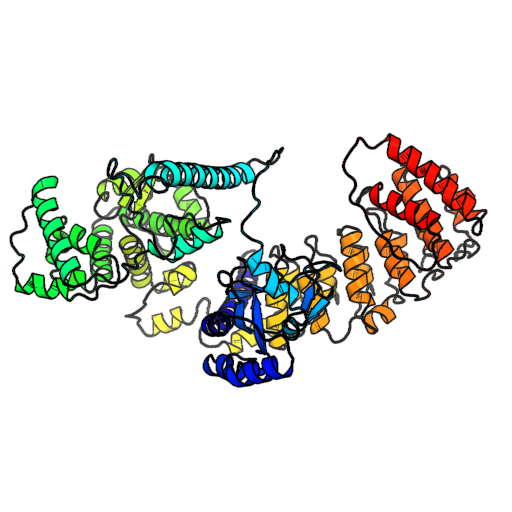.546 4.272 1.00 80.44 494 GLY A N 1
ATOM 4055 C CA . GLY A 1 494 ? 1.966 -16.410 3.838 1.00 80.44 494 GLY A CA 1
ATOM 4056 C C . GLY A 1 494 ? 2.502 -17.316 4.948 1.00 80.44 494 GLY A C 1
ATOM 4057 O O . GLY A 1 494 ? 2.693 -18.509 4.711 1.00 80.44 494 GLY A O 1
ATOM 4058 N N . GLU A 1 495 ? 2.688 -16.787 6.162 1.00 78.81 495 GLU A N 1
ATOM 4059 C CA . GLU A 1 495 ? 3.091 -17.584 7.333 1.00 78.81 495 GLU A CA 1
ATOM 4060 C C . GLU A 1 495 ? 1.968 -18.545 7.784 1.00 78.81 495 GLU A C 1
ATOM 4062 O O . GLU A 1 495 ? 2.263 -19.671 8.180 1.00 78.81 495 GLU A O 1
ATOM 4067 N N . ASP A 1 496 ? 0.693 -18.184 7.583 1.00 71.19 496 ASP A N 1
ATOM 4068 C CA . ASP A 1 496 ? -0.472 -19.070 7.762 1.00 71.19 496 ASP A CA 1
ATOM 4069 C C . ASP A 1 496 ? -0.626 -20.160 6.678 1.00 71.19 496 ASP A C 1
ATOM 4071 O O . ASP A 1 496 ? -1.541 -20.989 6.756 1.00 71.19 496 ASP A O 1
ATOM 4075 N N . GLY A 1 497 ? 0.251 -20.182 5.669 1.00 78.44 497 GLY A N 1
ATOM 4076 C CA . GLY A 1 497 ? 0.295 -21.215 4.631 1.00 78.44 497 GLY A CA 1
ATOM 4077 C C . GLY A 1 497 ? -0.618 -20.980 3.423 1.00 78.44 497 GLY A C 1
ATOM 4078 O O . GLY A 1 497 ? -0.806 -21.901 2.625 1.00 78.44 497 GLY A O 1
ATOM 4079 N N . MET A 1 498 ? -1.172 -19.773 3.243 1.00 84.19 498 MET A N 1
ATOM 4080 C CA . MET A 1 498 ? -1.971 -19.446 2.058 1.00 84.19 498 MET A CA 1
ATOM 4081 C C . MET A 1 498 ? -1.143 -19.598 0.771 1.00 84.19 498 MET A C 1
ATOM 4083 O O . MET A 1 498 ? 0.037 -19.250 0.708 1.00 84.19 498 MET A O 1
ATOM 4087 N N . SER A 1 499 ? -1.775 -20.085 -0.300 1.00 88.06 499 SER A N 1
ATOM 4088 C CA . SER A 1 499 ? -1.144 -20.208 -1.617 1.00 88.06 499 SER A CA 1
ATOM 4089 C C . SER A 1 499 ? -0.848 -18.828 -2.231 1.00 88.06 499 SER A C 1
ATOM 4091 O O . SER A 1 499 ? -1.694 -18.228 -2.898 1.00 88.06 499 SER A O 1
ATOM 4093 N N . ILE A 1 500 ? 0.373 -18.332 -2.016 1.00 90.88 500 ILE A N 1
ATOM 4094 C CA . ILE A 1 500 ? 0.877 -17.058 -2.562 1.00 90.88 500 ILE A CA 1
ATOM 4095 C C . ILE A 1 500 ? 0.913 -17.066 -4.098 1.00 90.88 500 ILE A C 1
ATOM 4097 O O . ILE A 1 500 ? 0.503 -16.101 -4.737 1.00 90.88 500 ILE A O 1
ATOM 4101 N N . ASP A 1 501 ? 1.313 -18.190 -4.693 1.00 92.25 501 ASP A N 1
ATOM 4102 C CA . ASP A 1 501 ? 1.419 -18.384 -6.147 1.00 92.25 501 ASP A CA 1
ATOM 4103 C C . ASP A 1 501 ? 0.062 -18.729 -6.817 1.00 92.25 501 ASP A C 1
ATOM 4105 O O . ASP A 1 501 ? 0.016 -19.298 -7.911 1.00 92.25 501 ASP A O 1
ATOM 4109 N N . SER A 1 502 ? -1.067 -18.428 -6.160 1.00 92.50 502 SER A N 1
ATOM 4110 C CA . SER A 1 502 ? -2.409 -18.683 -6.709 1.00 92.50 502 SER A CA 1
ATOM 4111 C C . SER A 1 502 ? -2.631 -17.943 -8.026 1.00 92.50 502 SER A C 1
ATOM 4113 O O . SER A 1 502 ? -2.178 -16.817 -8.202 1.00 92.50 502 SER A O 1
ATOM 4115 N N . ARG A 1 503 ? -3.381 -18.548 -8.949 1.00 95.25 503 ARG A N 1
ATOM 4116 C CA . ARG A 1 503 ? -3.683 -17.965 -10.262 1.00 95.25 503 ARG A CA 1
ATOM 4117 C C . ARG A 1 503 ? -5.184 -17.786 -10.431 1.00 95.25 503 ARG A C 1
ATOM 4119 O O . ARG A 1 503 ? -5.933 -18.708 -10.120 1.00 95.25 503 ARG A O 1
ATOM 4126 N N . ASN A 1 504 ? -5.599 -16.613 -10.907 1.00 95.44 504 ASN A N 1
ATOM 4127 C CA . ASN A 1 504 ? -7.001 -16.336 -11.220 1.00 95.44 504 ASN A CA 1
ATOM 4128 C C . ASN A 1 504 ? -7.415 -16.983 -12.560 1.00 95.44 504 ASN A C 1
ATOM 4130 O O . ASN A 1 504 ? -6.624 -17.708 -13.174 1.00 95.44 504 ASN A O 1
ATOM 4134 N N . ASN A 1 505 ? -8.642 -16.731 -13.033 1.00 96.38 505 ASN A N 1
ATOM 4135 C CA . ASN A 1 505 ? -9.144 -17.322 -14.280 1.00 96.38 505 ASN A CA 1
ATOM 4136 C C . ASN A 1 505 ? -8.220 -17.040 -15.479 1.00 96.38 505 ASN A C 1
ATOM 4138 O O . ASN A 1 505 ? -8.032 -17.917 -16.326 1.00 96.38 505 ASN A O 1
ATOM 4142 N N . ASP A 1 506 ? -7.624 -15.847 -15.530 1.00 96.12 506 ASP A N 1
ATOM 4143 C CA . ASP A 1 506 ? -6.717 -15.385 -16.584 1.00 96.12 506 ASP A CA 1
ATOM 4144 C C . ASP A 1 506 ? -5.245 -15.774 -16.346 1.00 96.12 506 ASP A C 1
ATOM 4146 O O . ASP A 1 506 ? -4.340 -15.260 -16.995 1.00 96.12 506 ASP A O 1
ATOM 4150 N N . ASN A 1 507 ? -5.006 -16.747 -15.457 1.00 96.81 507 ASN A N 1
ATOM 4151 C CA . ASN A 1 507 ? -3.699 -17.239 -15.010 1.00 96.81 507 ASN A CA 1
ATOM 4152 C C . ASN A 1 507 ? -2.822 -16.202 -14.264 1.00 96.81 507 ASN A C 1
ATOM 4154 O O . ASN A 1 507 ? -1.693 -16.528 -13.892 1.00 96.81 507 ASN A O 1
ATOM 4158 N N . VAL A 1 508 ? -3.330 -14.997 -13.986 1.00 96.94 508 VAL A N 1
ATOM 4159 C CA . VAL A 1 508 ? -2.591 -13.908 -13.326 1.00 96.94 508 VAL A CA 1
ATOM 4160 C C . VAL A 1 508 ? -2.362 -14.233 -11.844 1.00 96.94 508 VAL A C 1
ATOM 4162 O O . VAL A 1 508 ? -3.266 -14.705 -11.147 1.00 96.94 508 VAL A O 1
ATOM 4165 N N . THR A 1 509 ? -1.154 -13.968 -11.342 1.00 96.00 509 THR A N 1
ATOM 4166 C CA . THR A 1 509 ? -0.751 -14.168 -9.932 1.00 96.00 509 THR A CA 1
ATOM 4167 C C . THR A 1 509 ? -0.845 -12.872 -9.109 1.00 96.00 509 THR A C 1
ATOM 4169 O O . THR A 1 509 ? -0.767 -11.786 -9.687 1.00 96.00 509 THR A O 1
ATOM 4172 N N . PRO A 1 510 ? -0.910 -12.931 -7.762 1.00 95.50 510 PRO A N 1
ATOM 4173 C CA . PRO A 1 510 ? -0.786 -11.751 -6.902 1.00 95.50 510 PRO A CA 1
ATOM 4174 C C . PRO A 1 510 ? 0.477 -10.924 -7.187 1.00 95.50 510 PRO A C 1
ATOM 4176 O O . PRO A 1 510 ? 0.432 -9.699 -7.155 1.00 95.50 510 PRO A O 1
ATOM 4179 N N . LEU A 1 511 ? 1.590 -11.582 -7.534 1.00 95.50 511 LEU A N 1
ATOM 4180 C CA . LEU A 1 511 ? 2.855 -10.938 -7.904 1.00 95.50 511 LEU A CA 1
ATOM 4181 C C . LEU A 1 511 ? 2.760 -10.118 -9.202 1.00 95.50 511 LEU A C 1
ATOM 4183 O O . LEU A 1 511 ? 3.383 -9.064 -9.305 1.00 95.50 511 LEU A O 1
ATOM 4187 N N . MET A 1 512 ? 1.976 -10.577 -10.178 1.00 96.31 512 MET A N 1
ATOM 4188 C CA . MET A 1 512 ? 1.709 -9.824 -11.408 1.00 96.31 512 MET A CA 1
ATOM 4189 C C . MET A 1 512 ? 0.825 -8.606 -11.113 1.00 96.31 512 MET A C 1
ATOM 4191 O O . MET A 1 512 ? 1.170 -7.500 -11.517 1.00 96.31 512 MET A O 1
ATOM 4195 N N . VAL A 1 513 ? -0.232 -8.776 -10.307 1.00 95.38 513 VAL A N 1
ATOM 4196 C CA . VAL A 1 513 ? -1.100 -7.664 -9.870 1.00 95.38 513 VAL A CA 1
ATOM 4197 C C . VAL A 1 513 ? -0.299 -6.582 -9.134 1.00 95.38 513 VAL A C 1
ATOM 4199 O O . VAL A 1 513 ? -0.507 -5.399 -9.393 1.00 95.38 513 VAL A O 1
ATOM 4202 N N . THR A 1 514 ? 0.638 -6.966 -8.260 1.00 95.62 514 THR A N 1
ATOM 4203 C CA . THR A 1 514 ? 1.525 -6.064 -7.496 1.00 95.62 514 THR A CA 1
ATOM 4204 C C . THR A 1 514 ? 2.233 -5.029 -8.365 1.00 95.62 514 THR A C 1
ATOM 4206 O O . THR A 1 514 ? 2.163 -3.841 -8.059 1.00 95.62 514 THR A O 1
ATOM 4209 N N . VAL A 1 515 ? 2.876 -5.456 -9.456 1.00 95.50 515 VAL A N 1
ATOM 4210 C CA . VAL A 1 515 ? 3.697 -4.565 -10.300 1.00 95.50 515 VAL A CA 1
ATOM 4211 C C . VAL A 1 515 ? 2.878 -3.691 -11.261 1.00 95.50 515 VAL A C 1
ATOM 4213 O O . VAL A 1 515 ? 3.415 -2.745 -11.837 1.00 95.50 515 VAL A O 1
ATOM 4216 N N . GLU A 1 516 ? 1.579 -3.966 -11.417 1.00 93.25 516 GLU A N 1
ATOM 4217 C CA . GLU A 1 516 ? 0.657 -3.160 -12.232 1.00 93.25 516 GLU A CA 1
ATOM 4218 C C . GLU A 1 516 ? -0.041 -2.033 -11.460 1.00 93.25 516 GLU A C 1
ATOM 4220 O O . GLU A 1 516 ? -0.621 -1.140 -12.082 1.00 93.25 516 GLU A O 1
ATOM 4225 N N . GLN A 1 517 ? -0.016 -2.050 -10.122 1.00 87.88 517 GLN A N 1
ATOM 4226 C CA . GLN A 1 517 ? -0.803 -1.102 -9.330 1.00 87.88 517 GLN A CA 1
ATOM 4227 C C . GLN A 1 517 ? -0.334 0.344 -9.492 1.00 87.88 517 GLN A C 1
ATOM 4229 O O . GLN A 1 517 ? 0.855 0.634 -9.479 1.00 87.88 517 GLN A O 1
ATOM 4234 N N . THR A 1 518 ? -1.299 1.269 -9.549 1.00 80.12 518 THR A N 1
ATOM 4235 C CA . THR A 1 518 ? -1.075 2.728 -9.587 1.00 80.12 518 THR A CA 1
ATOM 4236 C C . THR A 1 518 ? -0.530 3.307 -8.278 1.00 80.12 518 THR A C 1
ATOM 4238 O O . THR A 1 518 ? -0.126 4.465 -8.236 1.00 80.12 518 THR A O 1
ATOM 4241 N N . LEU A 1 519 ? -0.609 2.540 -7.188 1.00 76.38 519 LEU A N 1
ATOM 4242 C CA . LEU A 1 519 ? 0.052 2.826 -5.919 1.00 76.38 519 LEU A CA 1
ATOM 4243 C C . LEU A 1 519 ? 1.221 1.843 -5.804 1.00 76.38 519 LEU A C 1
ATOM 4245 O O . LEU A 1 519 ? 0.943 0.642 -5.811 1.00 76.38 519 LEU A O 1
ATOM 4249 N N . PRO A 1 520 ? 2.480 2.302 -5.682 1.00 83.56 520 PRO A N 1
ATOM 4250 C CA . PRO A 1 520 ? 3.616 1.403 -5.547 1.00 83.56 520 PRO A CA 1
ATOM 4251 C C . PRO A 1 520 ? 3.456 0.410 -4.386 1.00 83.56 520 PRO A C 1
ATOM 4253 O O . PRO A 1 520 ? 3.076 0.773 -3.272 1.00 83.56 520 P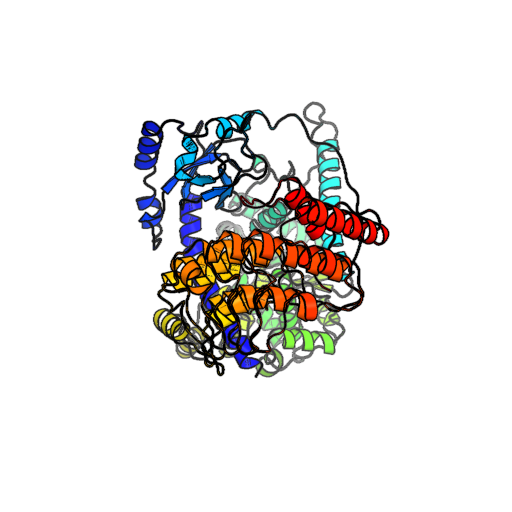RO A O 1
ATOM 4256 N N . ARG A 1 521 ? 3.728 -0.858 -4.697 1.00 86.31 521 ARG A N 1
ATOM 4257 C CA . ARG A 1 521 ? 3.647 -2.042 -3.836 1.00 86.31 521 ARG A CA 1
ATOM 4258 C C . ARG A 1 521 ? 5.026 -2.652 -3.512 1.00 86.31 521 ARG A C 1
ATOM 4260 O O . ARG A 1 521 ? 5.270 -3.814 -3.825 1.00 86.31 521 ARG A O 1
ATOM 4267 N N . MET A 1 522 ? 5.955 -1.867 -2.970 1.00 89.50 522 MET A N 1
ATOM 4268 C CA . MET A 1 522 ? 7.338 -2.285 -2.674 1.00 89.50 522 MET A CA 1
ATOM 4269 C C . MET A 1 522 ? 7.443 -3.269 -1.500 1.00 89.50 522 MET A C 1
ATOM 4271 O O . MET A 1 522 ? 8.118 -4.295 -1.618 1.00 89.50 522 MET A O 1
ATOM 4275 N N . ASP A 1 523 ? 6.765 -2.994 -0.386 1.00 87.62 523 ASP A N 1
ATOM 4276 C CA . ASP A 1 523 ? 6.761 -3.870 0.793 1.00 87.62 523 ASP A CA 1
ATOM 4277 C C . ASP A 1 523 ? 6.023 -5.180 0.467 1.00 87.62 523 ASP A C 1
ATOM 4279 O O . ASP A 1 523 ? 6.498 -6.283 0.755 1.00 87.62 523 ASP A O 1
ATOM 4283 N N . VAL A 1 524 ? 4.886 -5.068 -0.233 1.00 88.25 524 VAL A N 1
ATOM 4284 C CA . VAL A 1 524 ? 4.140 -6.213 -0.777 1.00 88.25 524 VAL A CA 1
ATOM 4285 C C . VAL A 1 524 ? 5.002 -7.046 -1.728 1.00 88.25 524 VAL A C 1
ATOM 4287 O O . VAL A 1 524 ? 4.981 -8.271 -1.628 1.00 88.25 524 VAL A O 1
ATOM 4290 N N . LEU A 1 525 ? 5.767 -6.426 -2.636 1.00 95.06 525 LEU A N 1
ATOM 4291 C CA . LEU A 1 525 ? 6.631 -7.148 -3.576 1.00 95.06 525 LEU A CA 1
ATOM 4292 C C . LEU A 1 525 ? 7.688 -7.978 -2.839 1.00 95.06 525 LEU A C 1
ATOM 4294 O O . LEU A 1 525 ? 7.858 -9.162 -3.140 1.00 95.06 525 LEU A O 1
ATOM 4298 N N . GLN A 1 526 ? 8.359 -7.383 -1.851 1.00 92.50 526 GLN A N 1
ATOM 4299 C CA . GLN A 1 526 ? 9.353 -8.074 -1.028 1.00 92.50 526 GLN A CA 1
ATOM 4300 C C . GLN A 1 526 ? 8.733 -9.253 -0.266 1.00 92.50 526 GLN A C 1
ATOM 4302 O O . GLN A 1 526 ? 9.278 -10.360 -0.305 1.00 92.50 526 GLN A O 1
ATOM 4307 N N . ASN A 1 527 ? 7.562 -9.057 0.349 1.00 90.44 527 ASN A N 1
ATOM 4308 C CA . ASN A 1 527 ? 6.875 -10.116 1.087 1.00 90.44 527 ASN A CA 1
ATOM 4309 C C . ASN A 1 527 ? 6.348 -11.231 0.165 1.00 90.44 527 ASN A C 1
ATOM 4311 O O . ASN A 1 527 ? 6.532 -12.405 0.477 1.00 90.44 527 ASN A O 1
ATOM 4315 N N . LEU A 1 528 ? 5.803 -10.926 -1.017 1.00 92.31 528 LEU A N 1
ATOM 4316 C CA . LEU A 1 528 ? 5.438 -11.963 -1.995 1.00 92.31 528 LEU A CA 1
ATOM 4317 C C . LEU A 1 528 ? 6.662 -12.768 -2.456 1.00 92.31 528 LEU A C 1
ATOM 4319 O O . LEU A 1 528 ? 6.601 -13.993 -2.507 1.00 92.31 528 LEU A O 1
ATOM 4323 N N . ILE A 1 529 ? 7.791 -12.110 -2.739 1.00 90.56 529 ILE A N 1
ATOM 4324 C CA . ILE A 1 529 ? 9.037 -12.770 -3.170 1.00 90.56 529 ILE A CA 1
ATOM 4325 C C . ILE A 1 529 ? 9.687 -13.594 -2.042 1.00 90.56 529 ILE A C 1
ATOM 4327 O O . ILE A 1 529 ? 10.386 -14.567 -2.324 1.00 90.56 529 ILE A O 1
ATOM 4331 N N . LYS A 1 530 ? 9.447 -13.249 -0.771 1.00 88.62 530 LYS A N 1
ATOM 4332 C CA . LYS A 1 530 ? 9.875 -14.027 0.406 1.00 88.62 530 LYS A CA 1
ATOM 4333 C C . LYS A 1 530 ? 9.175 -15.393 0.502 1.00 88.62 530 LYS A C 1
ATOM 4335 O O . LYS A 1 530 ? 9.797 -16.342 0.976 1.00 88.62 530 LYS A O 1
ATOM 4340 N N . PHE A 1 531 ? 7.918 -15.502 0.058 1.00 85.56 531 PHE A N 1
ATOM 4341 C CA . PHE A 1 531 ? 7.109 -16.729 0.169 1.00 85.56 531 PHE A CA 1
ATOM 4342 C C . PHE A 1 531 ? 6.852 -17.460 -1.164 1.00 85.56 531 PHE A C 1
ATOM 4344 O O . PHE A 1 531 ? 6.551 -18.657 -1.153 1.00 85.56 531 PHE A O 1
ATOM 4351 N N . SER A 1 532 ? 6.958 -16.772 -2.305 1.00 84.56 532 SER A N 1
ATOM 4352 C CA . SER A 1 532 ? 6.786 -17.360 -3.640 1.00 84.56 532 SER A CA 1
ATOM 4353 C C . SER A 1 532 ? 7.856 -18.413 -3.930 1.00 84.56 532 SER A C 1
ATOM 4355 O O . SER A 1 532 ? 9.034 -18.236 -3.613 1.00 84.56 532 SER A O 1
ATOM 4357 N N . ARG A 1 533 ? 7.456 -19.521 -4.564 1.00 77.31 533 ARG A N 1
ATOM 4358 C CA . ARG A 1 533 ? 8.363 -20.642 -4.879 1.00 77.31 533 ARG A CA 1
ATOM 4359 C C . ARG A 1 533 ? 8.880 -20.605 -6.313 1.00 77.31 533 ARG A C 1
ATOM 4361 O O . ARG A 1 533 ? 9.735 -21.413 -6.668 1.00 77.31 533 ARG A O 1
ATOM 4368 N N . LYS A 1 534 ? 8.323 -19.729 -7.152 1.00 85.88 534 LYS A N 1
ATOM 4369 C CA . LYS A 1 534 ? 8.558 -19.705 -8.596 1.00 85.88 534 LYS A CA 1
ATOM 4370 C C . LYS A 1 534 ? 8.140 -18.352 -9.163 1.00 85.88 534 LYS A C 1
ATOM 43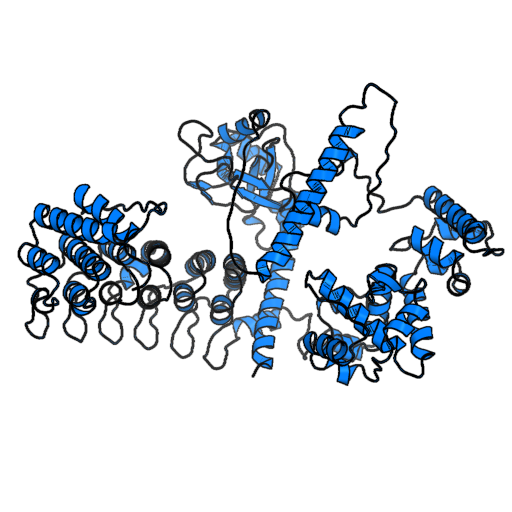72 O O . LYS A 1 534 ? 6.975 -17.992 -9.094 1.00 85.88 534 LYS A O 1
ATOM 4377 N N . LEU A 1 535 ? 9.061 -17.624 -9.788 1.00 85.62 535 LEU A N 1
ATOM 4378 C CA . LEU A 1 535 ? 8.722 -16.331 -10.394 1.00 85.62 535 LEU A CA 1
ATOM 4379 C C . LEU A 1 535 ? 8.164 -16.485 -11.818 1.00 85.62 535 LEU A C 1
ATOM 4381 O O . LEU A 1 535 ? 7.221 -15.793 -12.184 1.00 85.62 535 LEU A O 1
ATOM 4385 N N . ASN A 1 536 ? 8.688 -17.424 -12.612 1.00 88.25 536 ASN A N 1
ATOM 4386 C CA . ASN A 1 536 ? 8.439 -17.541 -14.057 1.00 88.25 536 ASN A CA 1
ATOM 4387 C C . ASN A 1 536 ? 7.057 -18.106 -14.471 1.00 88.25 536 ASN A C 1
ATOM 4389 O O . ASN A 1 536 ? 6.949 -18.838 -15.458 1.00 88.25 536 ASN A O 1
ATOM 4393 N N . TYR A 1 537 ? 5.995 -17.775 -13.733 1.00 92.81 537 TYR A N 1
ATOM 4394 C CA . TYR A 1 537 ? 4.617 -17.962 -14.191 1.00 92.81 537 TYR A CA 1
ATOM 4395 C C . TYR A 1 537 ? 4.302 -17.079 -15.408 1.00 92.81 537 TYR A C 1
ATOM 4397 O O . TYR A 1 537 ? 4.947 -16.056 -15.650 1.00 92.81 537 TYR A O 1
ATOM 4405 N N . LYS A 1 538 ? 3.278 -17.501 -16.152 1.00 94.88 538 LYS A N 1
ATOM 4406 C CA . LYS A 1 538 ? 2.702 -16.818 -17.309 1.00 94.88 538 LYS A CA 1
ATOM 4407 C C . LYS A 1 538 ? 1.186 -16.723 -17.137 1.00 94.88 538 LYS A C 1
ATOM 4409 O O . LYS A 1 538 ? 0.584 -17.656 -16.590 1.00 94.88 538 LYS A O 1
ATOM 4414 N N . ASP A 1 539 ? 0.608 -15.618 -17.589 1.00 96.50 539 ASP A N 1
ATOM 4415 C CA . ASP A 1 539 ? -0.839 -15.411 -17.678 1.00 96.50 539 ASP A CA 1
ATOM 4416 C C . ASP A 1 539 ? -1.431 -16.069 -18.956 1.00 96.50 539 ASP A C 1
ATOM 4418 O O . ASP A 1 539 ? -0.824 -16.972 -19.542 1.00 96.50 539 ASP A O 1
ATOM 4422 N N . ARG A 1 540 ? -2.642 -15.678 -19.384 1.00 96.62 540 ARG A N 1
ATOM 4423 C CA . ARG A 1 540 ? -3.234 -16.111 -20.670 1.00 96.62 540 ARG A CA 1
ATOM 4424 C C . ARG A 1 540 ? -2.609 -15.459 -21.911 1.00 96.62 540 ARG A C 1
ATOM 4426 O O . ARG A 1 540 ? -2.745 -16.025 -22.992 1.00 96.62 540 ARG A O 1
ATOM 4433 N N . GLU A 1 541 ? -1.925 -14.327 -21.775 1.00 95.69 541 GLU A N 1
ATOM 4434 C CA . GLU A 1 541 ? -1.181 -13.650 -22.846 1.00 95.69 541 GLU A CA 1
ATOM 4435 C C . GLU A 1 541 ? 0.296 -14.085 -22.891 1.00 95.69 541 GLU A C 1
ATOM 4437 O O . GLU A 1 541 ? 1.149 -13.370 -23.422 1.00 95.69 541 GLU A O 1
ATOM 4442 N N . ASP A 1 542 ? 0.627 -15.259 -22.334 1.00 96.06 542 ASP A N 1
ATOM 4443 C CA . ASP A 1 542 ? 2.000 -15.765 -22.193 1.00 96.06 542 ASP A CA 1
ATOM 4444 C C . ASP A 1 542 ? 2.933 -14.797 -21.416 1.00 96.06 542 ASP A C 1
ATOM 4446 O O . ASP A 1 542 ? 4.151 -14.990 -21.373 1.00 96.06 542 ASP A O 1
ATOM 4450 N N . SER A 1 543 ? 2.386 -13.765 -20.773 1.00 95.81 543 SER A N 1
ATOM 4451 C CA . SER A 1 543 ? 3.110 -12.642 -20.187 1.00 95.81 543 SER A CA 1
ATOM 4452 C C . SER A 1 543 ? 3.623 -12.988 -18.789 1.00 95.81 543 SER A C 1
ATOM 4454 O O . SER A 1 543 ? 2.916 -13.562 -17.962 1.00 95.81 543 SER A O 1
ATOM 4456 N N . THR A 1 544 ? 4.886 -12.653 -18.514 1.00 94.75 544 THR A N 1
ATOM 4457 C CA . THR A 1 544 ? 5.497 -12.763 -17.173 1.00 94.75 544 THR A CA 1
ATOM 4458 C C . THR A 1 544 ? 5.355 -11.451 -16.401 1.00 94.75 544 THR A C 1
ATOM 4460 O O . THR A 1 544 ? 5.064 -10.411 -16.992 1.00 94.75 544 THR A O 1
ATOM 4463 N N . MET A 1 545 ? 5.638 -11.448 -15.091 1.00 94.00 545 MET A N 1
ATOM 4464 C CA . MET A 1 545 ? 5.591 -10.229 -14.262 1.00 94.00 545 MET A CA 1
ATOM 4465 C C . MET A 1 545 ? 6.416 -9.054 -14.829 1.00 94.00 545 MET A C 1
ATOM 4467 O O . MET A 1 545 ? 6.050 -7.905 -14.618 1.00 94.00 545 MET A O 1
ATOM 4471 N N . PHE A 1 546 ? 7.475 -9.312 -15.603 1.00 95.50 546 PHE A N 1
ATOM 4472 C CA . PHE A 1 546 ? 8.241 -8.271 -16.292 1.00 95.50 546 PHE A CA 1
ATOM 4473 C C . PHE A 1 546 ? 7.422 -7.542 -17.364 1.00 95.50 546 PHE A C 1
ATOM 4475 O O . PHE A 1 546 ? 7.510 -6.324 -17.478 1.00 95.50 546 PHE A O 1
ATOM 4482 N N . HIS A 1 547 ? 6.582 -8.262 -18.109 1.00 96.44 547 HIS A N 1
ATOM 4483 C CA . HIS A 1 547 ? 5.703 -7.687 -19.128 1.00 96.44 547 HIS A CA 1
ATOM 4484 C C . HIS A 1 547 ? 4.641 -6.795 -18.471 1.00 96.44 547 HIS A C 1
ATOM 4486 O O . HIS A 1 547 ? 4.467 -5.649 -18.881 1.00 96.44 547 HIS A O 1
ATOM 4492 N N . HIS A 1 548 ? 4.014 -7.288 -17.397 1.00 96.19 548 HIS A N 1
ATOM 4493 C CA . HIS A 1 548 ? 3.080 -6.534 -16.553 1.00 96.19 548 HIS A CA 1
ATOM 4494 C C . HIS A 1 548 ? 3.730 -5.264 -15.967 1.00 96.19 548 HIS A C 1
ATOM 4496 O O . HIS A 1 548 ? 3.233 -4.157 -16.163 1.00 96.19 548 HIS A O 1
ATOM 4502 N N . CYS A 1 549 ? 4.904 -5.397 -15.338 1.00 95.88 549 CYS A N 1
ATOM 4503 C CA . CYS A 1 549 ? 5.676 -4.283 -14.777 1.00 95.88 549 CYS A CA 1
ATOM 4504 C C . CYS A 1 549 ? 5.960 -3.186 -15.815 1.00 95.88 549 CYS A C 1
ATOM 4506 O O . CYS A 1 549 ? 5.790 -2.002 -15.530 1.00 95.88 549 CYS A O 1
ATOM 4508 N N . LEU A 1 550 ? 6.365 -3.562 -17.030 1.00 96.19 550 LEU A N 1
ATOM 4509 C CA . LEU A 1 550 ? 6.750 -2.612 -18.076 1.00 96.19 550 LEU A CA 1
ATOM 4510 C C . LEU A 1 550 ? 5.550 -1.956 -18.774 1.00 96.19 550 LEU A C 1
ATOM 4512 O O . LEU A 1 550 ? 5.643 -0.779 -19.128 1.00 96.19 550 LEU A O 1
ATOM 4516 N N . ARG A 1 551 ? 4.422 -2.671 -18.905 1.00 94.00 551 ARG A N 1
ATOM 4517 C CA . ARG A 1 551 ? 3.125 -2.139 -19.381 1.00 94.00 551 ARG A CA 1
ATOM 4518 C C . ARG A 1 551 ? 2.399 -1.281 -18.334 1.00 94.00 551 ARG A C 1
ATOM 4520 O O . ARG A 1 551 ? 1.459 -0.567 -18.679 1.00 94.00 551 ARG A O 1
ATOM 4527 N N . SER A 1 552 ? 2.801 -1.366 -17.063 1.00 92.88 552 SER A N 1
ATOM 4528 C CA . SER A 1 552 ? 2.133 -0.686 -15.949 1.00 92.88 552 SER A CA 1
ATOM 4529 C C . SER A 1 552 ? 2.138 0.841 -16.073 1.00 92.88 552 SER A C 1
ATOM 4531 O O . SER A 1 552 ? 3.044 1.454 -16.644 1.00 92.88 552 SER A O 1
ATOM 4533 N N . SER A 1 553 ? 1.167 1.487 -15.427 1.00 90.12 553 SER A N 1
ATOM 4534 C CA . SER A 1 553 ? 1.119 2.945 -15.277 1.00 90.12 553 SER A CA 1
ATOM 4535 C C . SER A 1 553 ? 2.031 3.486 -14.161 1.00 90.12 553 SER A C 1
ATOM 4537 O O . SER A 1 553 ? 1.763 4.566 -13.631 1.00 90.12 553 SER A O 1
ATOM 4539 N N . ASN A 1 554 ? 3.089 2.763 -13.784 1.00 90.69 554 ASN A N 1
ATOM 4540 C CA . ASN A 1 554 ? 4.129 3.252 -12.876 1.00 90.69 554 ASN A CA 1
ATOM 4541 C C . ASN A 1 554 ? 5.177 4.089 -13.628 1.00 90.69 554 ASN A C 1
ATOM 4543 O O . ASN A 1 554 ? 5.266 4.036 -14.861 1.00 90.69 554 ASN A O 1
ATOM 4547 N N . ASN A 1 555 ? 5.902 4.961 -12.921 1.00 91.31 555 ASN A N 1
ATOM 4548 C CA . ASN A 1 555 ? 7.003 5.722 -13.524 1.00 91.31 555 ASN A CA 1
ATOM 4549 C C . ASN A 1 555 ? 8.252 4.836 -13.683 1.00 91.31 555 ASN A C 1
ATOM 4551 O O . ASN A 1 555 ? 8.247 3.670 -13.283 1.00 91.31 555 ASN A O 1
ATOM 4555 N N . ASP A 1 556 ? 9.290 5.349 -14.341 1.00 92.75 556 ASP A N 1
ATOM 4556 C CA . ASP A 1 556 ? 10.435 4.516 -14.711 1.00 92.75 556 ASP A CA 1
ATOM 4557 C C . ASP A 1 556 ? 11.315 4.146 -13.510 1.00 92.75 556 ASP A C 1
ATOM 4559 O O . ASP A 1 556 ? 11.810 3.024 -13.467 1.00 92.75 556 ASP A O 1
ATOM 4563 N N . GLU A 1 557 ? 11.440 5.005 -12.486 1.00 92.00 557 GLU A N 1
ATOM 4564 C CA . GLU A 1 557 ? 12.151 4.626 -11.254 1.00 92.00 557 GLU A CA 1
ATOM 4565 C C . GLU A 1 557 ? 11.451 3.471 -10.525 1.00 92.00 557 GLU A C 1
ATOM 4567 O O . GLU A 1 557 ? 12.094 2.471 -10.220 1.00 92.00 557 GLU A O 1
ATOM 4572 N N . THR A 1 558 ? 10.125 3.544 -10.334 1.00 92.75 558 THR A N 1
ATOM 4573 C CA . THR A 1 558 ? 9.352 2.466 -9.682 1.00 92.75 558 THR A CA 1
ATOM 4574 C C . THR A 1 558 ? 9.495 1.142 -10.445 1.00 92.75 558 THR A C 1
ATOM 4576 O O . THR A 1 558 ? 9.662 0.082 -9.840 1.00 92.75 558 THR A O 1
ATOM 4579 N N . CYS A 1 559 ? 9.468 1.182 -11.782 1.00 94.69 559 CYS A N 1
ATOM 4580 C CA . CYS A 1 559 ? 9.677 -0.008 -12.607 1.00 94.69 559 CYS A CA 1
ATOM 4581 C C . CYS A 1 559 ? 11.126 -0.519 -12.551 1.00 94.69 559 CYS A C 1
ATOM 4583 O O . CYS A 1 559 ? 11.326 -1.731 -12.492 1.00 94.69 559 CYS A O 1
ATOM 4585 N N . ALA A 1 560 ? 12.131 0.360 -12.523 1.00 94.19 560 ALA A N 1
ATOM 4586 C CA . ALA A 1 560 ? 13.533 -0.026 -12.374 1.00 94.19 560 ALA A CA 1
ATOM 4587 C C . ALA A 1 560 ? 13.825 -0.651 -10.994 1.00 94.19 560 ALA A C 1
ATOM 4589 O O . ALA A 1 560 ? 14.560 -1.636 -10.921 1.00 94.19 560 ALA A O 1
ATOM 4590 N N . GLU A 1 561 ? 13.198 -0.151 -9.926 1.00 93.75 561 GLU A N 1
ATOM 4591 C CA . GLU A 1 561 ? 13.251 -0.720 -8.571 1.00 93.75 561 GLU A CA 1
ATOM 4592 C C . GLU A 1 561 ? 12.558 -2.098 -8.499 1.00 93.75 561 GLU A C 1
ATOM 4594 O O . GLU A 1 561 ? 13.108 -3.046 -7.935 1.00 93.75 561 GLU A O 1
ATOM 4599 N N . TYR A 1 562 ? 11.402 -2.279 -9.151 1.00 94.94 562 TYR A N 1
ATOM 4600 C CA . TYR A 1 562 ? 10.792 -3.609 -9.303 1.00 94.94 562 TYR A CA 1
ATOM 4601 C C . TYR A 1 562 ? 11.689 -4.576 -10.083 1.00 94.94 562 TYR A C 1
ATOM 4603 O O . TYR A 1 562 ? 11.861 -5.727 -9.673 1.00 94.94 562 TYR A O 1
ATOM 4611 N N . LEU A 1 563 ? 12.286 -4.118 -11.187 1.00 94.62 563 LEU A N 1
ATOM 4612 C CA . LEU A 1 563 ? 13.218 -4.907 -11.991 1.00 94.62 563 LEU A CA 1
ATOM 4613 C C . LEU A 1 563 ? 14.455 -5.311 -11.182 1.00 94.62 563 LEU A C 1
ATOM 4615 O O . LEU A 1 563 ? 14.838 -6.473 -11.226 1.00 94.62 563 LEU A O 1
ATOM 4619 N N . GLU A 1 564 ? 15.034 -4.408 -10.391 1.00 91.88 564 GLU A N 1
ATOM 4620 C CA . GLU A 1 564 ? 16.125 -4.695 -9.452 1.00 91.88 564 GLU A CA 1
ATOM 4621 C C . GLU A 1 564 ? 15.768 -5.845 -8.497 1.00 91.88 564 GLU A C 1
ATOM 4623 O O . GLU A 1 564 ? 16.478 -6.853 -8.439 1.00 91.88 564 GLU A O 1
ATOM 4628 N N . ILE A 1 565 ? 14.644 -5.736 -7.785 1.00 91.44 565 ILE A N 1
ATOM 4629 C CA . ILE A 1 565 ? 14.219 -6.732 -6.789 1.00 91.44 565 ILE A CA 1
ATOM 4630 C C . ILE A 1 565 ? 13.943 -8.101 -7.447 1.00 91.44 565 ILE A C 1
ATOM 4632 O O . ILE A 1 565 ? 14.285 -9.144 -6.880 1.00 91.44 565 ILE A O 1
ATOM 4636 N N . LEU A 1 566 ? 13.357 -8.112 -8.651 1.00 91.94 566 LEU A N 1
ATOM 4637 C CA . LEU A 1 566 ? 12.996 -9.328 -9.390 1.00 91.94 566 LEU A CA 1
ATOM 4638 C C . LEU A 1 566 ? 14.191 -10.007 -10.086 1.00 91.94 566 LEU A C 1
ATOM 4640 O O . LEU A 1 566 ? 14.301 -11.234 -10.049 1.00 91.94 566 LEU A O 1
ATOM 4644 N N . ILE A 1 567 ? 15.087 -9.240 -10.716 1.00 90.81 567 ILE A N 1
ATOM 4645 C CA . ILE A 1 567 ? 16.260 -9.758 -11.448 1.00 90.81 567 ILE A CA 1
ATOM 4646 C C . ILE A 1 567 ? 17.297 -10.338 -10.476 1.00 90.81 567 ILE A C 1
ATOM 4648 O O . ILE A 1 567 ? 17.922 -11.353 -10.784 1.00 90.81 567 ILE A O 1
ATOM 4652 N N . ASN A 1 568 ? 17.396 -9.791 -9.259 1.00 85.44 568 ASN A N 1
ATOM 4653 C CA . ASN A 1 568 ? 18.236 -10.315 -8.174 1.00 85.44 568 ASN A CA 1
ATOM 4654 C C . ASN A 1 568 ? 17.798 -11.703 -7.636 1.00 85.44 568 ASN A C 1
ATOM 4656 O O . ASN A 1 568 ? 18.376 -12.213 -6.672 1.00 85.44 568 ASN A O 1
ATOM 4660 N N . LYS A 1 569 ? 16.796 -12.355 -8.248 1.00 83.88 569 LYS A N 1
ATOM 4661 C CA . LYS A 1 569 ? 16.424 -13.758 -8.006 1.00 83.88 569 LYS A CA 1
ATOM 4662 C C . LYS A 1 569 ? 16.714 -14.615 -9.240 1.00 83.88 569 LYS A C 1
ATOM 4664 O O . LYS A 1 569 ? 16.309 -14.287 -10.352 1.00 83.88 569 LYS A O 1
ATOM 4669 N N . LEU A 1 570 ? 17.342 -15.775 -9.028 1.00 71.69 570 LEU A N 1
ATOM 4670 C CA . LEU A 1 570 ? 17.819 -16.671 -10.093 1.00 71.69 570 LEU A CA 1
ATOM 4671 C C . LEU A 1 570 ? 16.730 -17.082 -11.106 1.00 71.69 570 LEU A C 1
ATOM 4673 O O . LEU A 1 570 ? 17.000 -17.145 -12.303 1.00 71.69 570 LEU A O 1
ATOM 4677 N N . ASP A 1 571 ? 15.504 -17.349 -10.651 1.00 76.06 571 ASP A N 1
ATOM 4678 C CA . ASP A 1 571 ? 14.384 -17.703 -11.540 1.00 76.06 571 ASP A CA 1
ATOM 4679 C C . ASP A 1 571 ? 13.679 -16.484 -12.153 1.00 76.06 571 ASP A C 1
ATOM 4681 O O . ASP A 1 571 ? 12.975 -16.625 -13.153 1.00 76.06 571 ASP A O 1
ATOM 4685 N N . GLY A 1 572 ? 13.917 -15.288 -11.604 1.00 76.94 572 GLY A N 1
ATOM 4686 C CA . GLY A 1 572 ? 13.592 -14.018 -12.246 1.00 76.94 572 GLY A CA 1
ATOM 4687 C C . GLY A 1 572 ? 14.469 -13.832 -13.479 1.00 76.94 572 GLY A C 1
ATOM 4688 O O . GLY A 1 572 ? 13.945 -13.815 -14.590 1.00 76.94 572 GLY A O 1
ATOM 4689 N N . LEU A 1 573 ? 15.797 -13.842 -13.305 1.00 84.94 573 LEU A N 1
ATOM 4690 C CA . LEU A 1 573 ? 16.789 -13.726 -14.386 1.00 84.94 573 LEU A CA 1
ATOM 4691 C C . LEU A 1 573 ? 16.501 -14.670 -15.575 1.00 84.94 573 LEU A C 1
ATOM 4693 O O . LEU A 1 573 ? 16.468 -14.230 -16.723 1.00 84.94 573 LEU A O 1
ATOM 4697 N N . LYS A 1 574 ? 16.193 -15.949 -15.305 1.00 83.38 574 LYS A N 1
ATOM 4698 C CA . LYS A 1 574 ? 15.825 -16.955 -16.330 1.00 83.38 574 LYS A CA 1
ATOM 4699 C C . LYS A 1 574 ? 14.562 -16.629 -17.137 1.00 83.38 574 LYS A C 1
ATOM 4701 O O . LYS A 1 574 ? 14.340 -17.255 -18.166 1.00 83.38 574 LYS A O 1
ATOM 4706 N N . SER A 1 575 ? 13.703 -15.729 -16.658 1.00 86.31 575 SER A N 1
ATOM 4707 C CA . SER A 1 575 ? 12.410 -15.401 -17.279 1.00 86.31 575 SER A CA 1
ATOM 4708 C C . SER A 1 575 ? 12.377 -14.051 -18.000 1.00 86.31 575 SER A C 1
ATOM 4710 O O . SER A 1 575 ? 11.330 -13.666 -18.519 1.00 86.31 575 SER A O 1
ATOM 4712 N N . LEU A 1 576 ? 13.527 -13.375 -18.108 1.00 89.12 576 LEU A N 1
ATOM 4713 C CA . LEU A 1 576 ? 13.719 -12.206 -18.977 1.00 89.12 576 LEU A CA 1
ATOM 4714 C C . LEU A 1 576 ? 13.659 -12.559 -20.474 1.00 89.12 576 LEU A C 1
ATOM 4716 O O . LEU A 1 576 ? 13.229 -11.739 -21.284 1.00 89.12 576 LEU A O 1
ATOM 4720 N N . SER A 1 577 ? 14.055 -13.786 -20.829 1.00 90.44 577 SER A N 1
ATOM 4721 C CA . SER A 1 577 ? 13.996 -14.356 -22.183 1.00 90.44 577 SER A CA 1
ATOM 4722 C C . SER A 1 577 ? 12.692 -15.105 -22.492 1.00 90.44 577 SER A C 1
ATOM 4724 O O . SER A 1 577 ? 12.577 -15.724 -23.548 1.00 90.44 577 SER A O 1
ATOM 4726 N N . ASN A 1 578 ? 11.700 -15.061 -21.595 1.00 92.06 578 ASN A N 1
ATOM 4727 C CA . ASN A 1 578 ? 10.353 -15.524 -21.920 1.00 92.06 578 ASN A CA 1
ATOM 4728 C C . ASN A 1 578 ? 9.667 -14.498 -22.829 1.00 92.06 578 ASN A C 1
ATOM 4730 O O . ASN A 1 578 ? 9.643 -13.314 -22.496 1.00 92.06 578 ASN A O 1
ATOM 4734 N N . ASN A 1 579 ? 9.035 -14.980 -23.898 1.00 94.31 579 ASN A N 1
ATOM 4735 C CA . ASN A 1 579 ? 8.214 -14.164 -24.791 1.00 94.31 579 ASN A CA 1
ATOM 4736 C C . ASN A 1 579 ? 6.727 -14.217 -24.405 1.00 94.31 579 ASN A C 1
ATOM 4738 O O . ASN A 1 579 ? 6.271 -15.250 -23.901 1.00 94.31 579 ASN A O 1
ATOM 4742 N N . ASP A 1 580 ? 5.975 -13.163 -24.720 1.00 95.75 580 ASP A N 1
ATOM 4743 C CA . ASP A 1 580 ? 4.504 -13.117 -24.666 1.00 95.75 580 ASP A CA 1
ATOM 4744 C C . ASP A 1 580 ? 3.819 -13.711 -25.929 1.00 95.75 580 ASP A C 1
ATOM 4746 O O . ASP A 1 580 ? 4.476 -14.235 -26.840 1.00 95.75 580 ASP A O 1
ATOM 4750 N N . VAL A 1 581 ? 2.485 -13.596 -26.032 1.00 96.56 581 VAL A N 1
ATOM 4751 C CA . VAL A 1 581 ? 1.717 -14.002 -27.233 1.00 96.56 581 VAL A CA 1
ATOM 4752 C C . VAL A 1 581 ? 2.103 -13.258 -28.517 1.00 96.56 581 VAL A C 1
ATOM 4754 O O . VAL A 1 581 ? 1.836 -13.783 -29.599 1.00 96.56 581 VAL A O 1
ATOM 4757 N N . ASN A 1 582 ? 2.765 -12.104 -28.441 1.00 95.50 582 ASN A N 1
ATOM 4758 C CA . ASN A 1 582 ? 3.274 -11.340 -29.584 1.00 95.50 582 ASN A CA 1
ATOM 4759 C C . ASN A 1 582 ? 4.734 -11.693 -29.923 1.00 95.50 582 ASN A C 1
ATOM 4761 O O . ASN A 1 582 ? 5.275 -11.211 -30.915 1.00 95.50 582 ASN A O 1
ATOM 4765 N N . GLY A 1 583 ? 5.378 -12.564 -29.140 1.00 95.38 583 GLY A N 1
ATOM 4766 C CA . GLY A 1 583 ? 6.801 -12.873 -29.280 1.00 95.38 583 GLY A CA 1
ATOM 4767 C C . GLY A 1 583 ? 7.726 -11.829 -28.651 1.00 95.38 583 GLY A C 1
ATOM 4768 O O . GLY A 1 583 ? 8.937 -11.952 -28.799 1.00 95.38 583 GLY A O 1
ATOM 4769 N N . ASP A 1 584 ? 7.191 -10.813 -27.975 1.00 96.81 584 ASP A N 1
ATOM 4770 C CA . ASP A 1 584 ? 7.992 -9.777 -27.334 1.00 96.81 584 ASP A CA 1
ATOM 4771 C C . ASP A 1 584 ? 8.644 -10.322 -26.060 1.00 96.81 584 ASP A C 1
ATOM 4773 O O . ASP A 1 584 ? 7.974 -10.936 -25.234 1.00 96.81 584 ASP A O 1
ATOM 4777 N N . THR A 1 585 ? 9.938 -10.054 -25.878 1.00 96.00 585 THR A N 1
ATOM 4778 C CA . THR A 1 585 ? 10.630 -10.182 -24.583 1.00 96.00 585 THR A CA 1
ATOM 4779 C C . THR A 1 585 ? 10.336 -8.979 -23.682 1.00 96.00 585 THR A C 1
ATOM 4781 O O . THR A 1 585 ? 9.882 -7.934 -24.155 1.00 96.00 585 THR A O 1
ATOM 4784 N N . ALA A 1 586 ? 10.725 -9.044 -22.403 1.00 95.94 586 ALA A N 1
ATOM 4785 C CA . ALA A 1 586 ? 10.696 -7.881 -21.508 1.00 95.94 586 ALA A CA 1
ATOM 4786 C C . ALA A 1 586 ? 11.389 -6.641 -22.126 1.00 95.94 586 ALA A C 1
ATOM 4788 O O . ALA A 1 586 ? 10.823 -5.550 -22.138 1.00 95.94 586 ALA A O 1
ATOM 4789 N N . LEU A 1 587 ? 12.569 -6.809 -22.736 1.00 97.44 587 LEU A N 1
ATOM 4790 C CA . LEU A 1 587 ? 13.271 -5.713 -23.416 1.00 97.44 587 LEU A CA 1
ATOM 4791 C C . LEU A 1 587 ? 12.506 -5.184 -24.643 1.00 97.44 587 LEU A C 1
ATOM 4793 O O . LEU A 1 587 ? 12.538 -3.985 -24.905 1.00 97.44 587 LEU A O 1
ATOM 4797 N N . SER A 1 588 ? 11.776 -6.046 -25.356 1.00 96.94 588 SER A N 1
ATOM 4798 C CA . SER A 1 588 ? 10.922 -5.647 -26.487 1.00 96.94 588 SER A CA 1
ATOM 4799 C C . SER A 1 588 ? 9.723 -4.807 -26.027 1.00 96.94 588 SER A C 1
ATOM 4801 O O . SER A 1 588 ? 9.415 -3.789 -26.647 1.00 96.94 588 SER A O 1
ATOM 4803 N N . ILE A 1 589 ? 9.100 -5.159 -24.892 1.00 97.25 589 ILE A N 1
ATOM 4804 C CA . ILE A 1 589 ? 8.040 -4.350 -24.266 1.00 97.25 589 ILE A CA 1
ATOM 4805 C C . ILE A 1 589 ? 8.575 -2.979 -23.837 1.00 97.25 589 ILE A C 1
ATOM 4807 O O . ILE A 1 589 ? 7.977 -1.962 -24.183 1.00 97.25 589 ILE A O 1
ATOM 4811 N N . ALA A 1 590 ? 9.714 -2.933 -23.139 1.00 96.81 590 ALA A N 1
ATOM 4812 C CA . ALA A 1 590 ? 10.320 -1.672 -22.708 1.00 96.81 590 ALA A CA 1
ATOM 4813 C C . ALA A 1 590 ? 10.702 -0.775 -23.902 1.00 96.81 590 ALA A C 1
ATOM 4815 O O . ALA A 1 590 ? 10.461 0.431 -23.880 1.00 96.81 590 ALA A O 1
ATOM 4816 N N . ALA A 1 591 ? 11.239 -1.372 -24.971 1.00 96.56 591 ALA A N 1
ATOM 4817 C CA . ALA A 1 591 ? 11.600 -0.676 -26.200 1.00 96.56 591 ALA A CA 1
ATOM 4818 C C . ALA A 1 591 ? 10.393 -0.109 -26.966 1.00 96.56 591 ALA A C 1
ATOM 4820 O O . ALA A 1 591 ? 10.522 0.962 -27.560 1.00 96.56 591 ALA A O 1
ATOM 4821 N N . LYS A 1 592 ? 9.239 -0.795 -26.957 1.00 94.94 592 LYS A N 1
ATOM 4822 C CA . LYS A 1 592 ? 8.036 -0.381 -27.705 1.00 94.94 592 LYS A CA 1
ATOM 4823 C C . LYS A 1 592 ? 7.046 0.490 -26.924 1.00 94.94 592 LYS A C 1
ATOM 4825 O O . LYS A 1 592 ? 6.061 0.931 -27.509 1.00 94.94 592 LYS A O 1
ATOM 4830 N N . GLU A 1 593 ? 7.269 0.735 -25.631 1.00 93.94 593 GLU A N 1
ATOM 4831 C CA . GLU A 1 593 ? 6.387 1.588 -24.823 1.00 93.94 593 GLU A CA 1
ATOM 4832 C C . GLU A 1 593 ? 6.505 3.064 -25.243 1.00 93.94 593 GLU A C 1
ATOM 4834 O O . GLU A 1 593 ? 7.606 3.620 -25.302 1.00 93.94 593 GLU A O 1
ATOM 4839 N N . THR A 1 594 ? 5.367 3.699 -25.534 1.00 91.38 594 THR A N 1
ATOM 4840 C CA . THR A 1 594 ? 5.271 5.062 -26.088 1.00 91.38 594 THR A CA 1
ATOM 4841 C C . THR A 1 594 ? 4.621 6.067 -25.147 1.00 91.38 594 THR A C 1
ATOM 4843 O O . THR A 1 594 ? 4.687 7.263 -25.409 1.00 91.38 594 THR A O 1
ATOM 4846 N N . LYS A 1 595 ? 3.937 5.615 -24.091 1.00 89.94 595 LYS A N 1
ATOM 4847 C CA . LYS A 1 595 ? 3.215 6.484 -23.150 1.00 89.94 595 LYS A CA 1
ATOM 4848 C C . LYS A 1 595 ? 4.122 7.012 -22.048 1.00 89.94 595 LYS A C 1
ATOM 4850 O O . LYS A 1 595 ? 3.801 8.034 -21.456 1.00 89.94 595 LYS A O 1
ATOM 4855 N N . ARG A 1 596 ? 5.210 6.302 -21.734 1.00 90.56 596 ARG A N 1
ATOM 4856 C CA . ARG A 1 596 ? 6.142 6.619 -20.643 1.00 90.56 596 ARG A CA 1
ATOM 4857 C C . ARG A 1 596 ? 7.585 6.353 -21.040 1.00 90.56 596 ARG A C 1
ATOM 4859 O O . ARG A 1 596 ? 7.844 5.517 -21.908 1.00 90.56 596 ARG A O 1
ATOM 4866 N N . SER A 1 597 ? 8.513 7.049 -20.384 1.00 92.31 597 SER A N 1
ATOM 4867 C CA . SER A 1 597 ? 9.936 6.716 -20.478 1.00 92.31 597 SER A CA 1
ATOM 4868 C C . SER A 1 597 ? 10.202 5.332 -19.876 1.00 92.31 597 SER A C 1
ATOM 4870 O O . SER A 1 597 ? 9.522 4.911 -18.932 1.00 92.31 597 SER A O 1
ATOM 4872 N N . ARG A 1 598 ? 11.168 4.614 -20.456 1.00 95.06 598 ARG A N 1
ATOM 4873 C CA . ARG A 1 598 ? 11.623 3.291 -19.990 1.00 95.06 598 ARG A CA 1
ATOM 4874 C C . ARG A 1 598 ? 13.151 3.151 -20.006 1.00 95.06 598 ARG A C 1
ATOM 4876 O O . ARG A 1 598 ? 13.660 2.036 -20.064 1.00 95.06 598 ARG A O 1
ATOM 4883 N N . ILE A 1 599 ? 13.895 4.258 -19.987 1.00 95.31 599 ILE A N 1
ATOM 4884 C CA . ILE A 1 599 ? 15.367 4.276 -20.073 1.00 95.31 599 ILE A CA 1
ATOM 4885 C C . ILE A 1 599 ? 16.023 3.505 -18.915 1.00 95.31 599 ILE A C 1
ATOM 4887 O O . ILE A 1 599 ? 16.886 2.660 -19.159 1.00 95.31 599 ILE A O 1
ATOM 4891 N N . LEU A 1 600 ? 15.613 3.755 -17.670 1.00 94.94 600 LEU A N 1
ATOM 4892 C CA . LEU A 1 600 ? 16.134 3.082 -16.476 1.00 94.94 600 LEU A CA 1
ATOM 4893 C C . LEU A 1 600 ? 15.732 1.605 -16.464 1.00 94.94 600 LEU A C 1
ATOM 4895 O O . LEU A 1 600 ? 16.565 0.742 -16.184 1.00 94.94 600 LEU A O 1
ATOM 4899 N N . SER A 1 601 ? 14.489 1.301 -16.852 1.00 95.88 601 SER A N 1
ATOM 4900 C CA . SER A 1 601 ? 14.032 -0.078 -17.041 1.00 95.88 601 SER A CA 1
ATOM 4901 C C . SER A 1 601 ? 14.867 -0.829 -18.092 1.00 95.88 601 SER A C 1
ATOM 4903 O O . SER A 1 601 ? 15.314 -1.948 -17.841 1.00 95.88 601 SER A O 1
ATOM 4905 N N . ILE A 1 602 ? 15.136 -0.212 -19.249 1.00 96.50 602 ILE A N 1
ATOM 4906 C CA . ILE A 1 602 ? 15.982 -0.763 -20.323 1.00 96.50 602 ILE A CA 1
ATOM 4907 C C . ILE A 1 602 ? 17.412 -0.990 -19.820 1.00 96.50 602 ILE A C 1
ATOM 4909 O O . ILE A 1 602 ? 17.956 -2.075 -20.022 1.00 96.50 602 ILE A O 1
ATOM 4913 N N . LEU A 1 603 ? 18.003 -0.022 -19.114 1.00 95.31 603 LEU A N 1
ATOM 4914 C CA . LEU A 1 603 ? 19.330 -0.169 -18.509 1.00 95.31 603 LEU A CA 1
ATOM 4915 C C . LEU A 1 603 ? 19.376 -1.348 -17.529 1.00 95.31 603 LEU A C 1
ATOM 4917 O O . LEU A 1 603 ? 20.274 -2.180 -17.640 1.00 95.31 603 LEU A O 1
ATOM 4921 N N . LYS A 1 604 ? 18.391 -1.493 -16.631 1.00 94.56 604 LYS A N 1
ATOM 4922 C CA . LYS A 1 604 ? 18.353 -2.604 -15.661 1.00 94.56 604 LYS A CA 1
ATOM 4923 C C . LYS A 1 604 ? 18.217 -3.975 -16.335 1.00 94.56 604 LYS A C 1
ATOM 4925 O O . LYS A 1 604 ? 18.863 -4.936 -15.918 1.00 94.56 604 LYS A O 1
ATOM 4930 N N . LEU A 1 605 ? 17.426 -4.061 -17.408 1.00 95.19 605 LEU A N 1
ATOM 4931 C CA . LEU A 1 605 ? 17.294 -5.269 -18.230 1.00 95.19 605 LEU A CA 1
ATOM 4932 C C . LEU A 1 605 ? 18.610 -5.630 -18.938 1.00 95.19 605 LEU A C 1
ATOM 4934 O O . LEU A 1 605 ? 18.954 -6.807 -19.018 1.00 95.19 605 LEU A O 1
ATOM 4938 N N . LEU A 1 606 ? 19.358 -4.640 -19.426 1.00 94.19 606 LEU A N 1
ATOM 4939 C CA . LEU A 1 606 ? 20.606 -4.841 -20.170 1.00 94.19 606 LEU A CA 1
ATOM 4940 C C . LEU A 1 606 ? 21.824 -5.109 -19.264 1.00 94.19 606 LEU A C 1
ATOM 4942 O O . LEU A 1 606 ? 22.673 -5.935 -19.606 1.00 94.19 606 LEU A O 1
ATOM 4946 N N . GLU A 1 607 ? 21.889 -4.475 -18.090 1.00 92.25 607 GLU A N 1
ATOM 4947 C CA . GLU A 1 607 ? 22.882 -4.751 -17.035 1.00 92.25 607 GLU A CA 1
ATOM 4948 C C . GLU A 1 607 ? 22.748 -6.181 -16.472 1.00 92.25 607 GLU A C 1
ATOM 4950 O O . GLU A 1 607 ? 23.726 -6.731 -15.972 1.00 92.25 607 GLU A O 1
ATOM 4955 N N . SER A 1 608 ? 21.583 -6.835 -16.619 1.00 90.69 608 SER A N 1
ATOM 4956 C CA . SER A 1 608 ? 21.377 -8.240 -16.213 1.00 90.69 608 SER A CA 1
ATOM 4957 C C . SER A 1 608 ? 22.249 -9.258 -16.969 1.00 90.69 608 SER A C 1
ATOM 4959 O O . SER A 1 608 ? 22.392 -10.399 -16.528 1.00 90.69 608 SER A O 1
ATOM 4961 N N . GLY A 1 609 ? 22.810 -8.873 -18.121 1.00 87.62 609 GLY A N 1
ATOM 4962 C CA . GLY A 1 609 ? 23.677 -9.723 -18.941 1.00 87.62 609 GLY A CA 1
ATOM 4963 C C . GLY A 1 609 ? 22.967 -10.810 -19.759 1.00 87.62 609 GLY A C 1
ATOM 4964 O O . GLY A 1 609 ? 23.643 -11.556 -20.466 1.00 87.62 609 GLY A O 1
ATOM 4965 N N . VAL A 1 610 ? 21.633 -10.912 -19.707 1.00 89.81 610 VAL A N 1
ATOM 4966 C CA . VAL A 1 610 ? 20.869 -11.858 -20.541 1.00 89.81 610 VAL A CA 1
ATOM 4967 C C . VAL A 1 610 ? 20.809 -11.351 -21.986 1.00 89.81 610 VAL A C 1
ATOM 4969 O O . VAL A 1 610 ? 20.357 -10.233 -22.236 1.00 89.81 610 VAL A O 1
ATOM 4972 N N . ASP A 1 611 ? 21.226 -12.170 -22.958 1.00 88.62 611 ASP A N 1
ATOM 4973 C CA . ASP A 1 611 ? 21.178 -11.776 -24.371 1.00 88.62 611 ASP A CA 1
ATOM 4974 C C . ASP A 1 611 ? 19.759 -11.867 -24.952 1.00 88.62 611 ASP A C 1
ATOM 4976 O O . ASP A 1 611 ? 19.334 -12.873 -25.518 1.00 88.62 611 ASP A O 1
ATOM 4980 N N . ILE A 1 612 ? 19.025 -10.767 -24.798 1.00 92.12 612 ILE A N 1
ATOM 4981 C CA . ILE A 1 612 ? 17.746 -10.501 -25.469 1.00 92.12 612 ILE A CA 1
ATOM 4982 C C . ILE A 1 612 ? 17.835 -9.325 -26.458 1.00 92.12 612 ILE A C 1
ATOM 4984 O O . ILE A 1 612 ? 16.839 -8.964 -27.085 1.00 92.12 612 ILE A O 1
ATOM 4988 N N . THR A 1 613 ? 19.031 -8.755 -26.653 1.00 93.94 613 THR A N 1
ATOM 4989 C CA . THR A 1 613 ? 19.279 -7.525 -27.436 1.00 93.94 613 THR A CA 1
ATOM 4990 C C . THR A 1 613 ? 18.900 -7.632 -28.915 1.00 93.94 613 THR A C 1
ATOM 4992 O O . THR A 1 613 ? 18.432 -6.662 -29.512 1.00 93.94 613 THR A O 1
ATOM 4995 N N . ASN A 1 614 ? 19.082 -8.821 -29.495 1.00 94.25 614 ASN A N 1
ATOM 4996 C CA . ASN A 1 614 ? 18.885 -9.112 -30.917 1.00 94.25 614 ASN A CA 1
ATOM 4997 C C . ASN A 1 614 ? 17.732 -10.102 -31.185 1.00 94.25 614 ASN A C 1
ATOM 4999 O O . ASN A 1 614 ? 17.589 -10.590 -32.309 1.00 94.25 614 ASN A O 1
ATOM 5003 N N . THR A 1 615 ? 16.916 -10.402 -30.165 1.00 94.25 615 THR A N 1
ATOM 5004 C CA . THR A 1 615 ? 15.698 -11.222 -30.314 1.00 94.25 615 THR A CA 1
ATOM 5005 C C . THR A 1 615 ? 14.702 -10.547 -31.257 1.00 94.25 615 THR A C 1
ATOM 5007 O O . THR A 1 615 ? 14.657 -9.321 -31.310 1.00 94.25 615 THR A O 1
ATOM 5010 N N . LEU A 1 616 ? 13.935 -11.336 -32.019 1.00 95.25 616 LEU A N 1
ATOM 5011 C CA . LEU A 1 616 ? 12.847 -10.848 -32.874 1.00 95.25 616 LEU A CA 1
ATOM 5012 C C . LEU A 1 616 ? 11.499 -11.298 -32.298 1.00 95.25 616 LEU A C 1
ATOM 5014 O O . LEU A 1 616 ? 11.373 -12.448 -31.869 1.00 95.25 616 LEU A O 1
ATOM 5018 N N . ASN A 1 617 ? 10.509 -10.406 -32.307 1.00 95.00 617 ASN A N 1
ATOM 5019 C CA . ASN A 1 617 ? 9.120 -10.735 -31.979 1.00 95.00 617 ASN A CA 1
ATOM 5020 C C . ASN A 1 617 ? 8.377 -11.343 -33.194 1.00 95.00 617 ASN A C 1
ATOM 5022 O O . ASN A 1 617 ? 8.969 -11.536 -34.255 1.00 95.00 617 ASN A O 1
ATOM 5026 N N . LYS A 1 618 ? 7.074 -11.647 -33.079 1.00 95.06 618 LYS A N 1
ATOM 5027 C CA . LYS A 1 618 ? 6.280 -12.245 -34.182 1.00 95.06 618 LYS A CA 1
ATOM 5028 C C . LYS A 1 618 ? 5.977 -11.282 -35.338 1.00 95.06 618 LYS A C 1
ATOM 5030 O O . LYS A 1 618 ? 5.501 -11.732 -36.375 1.00 95.06 618 LYS A O 1
ATOM 5035 N N . GLU A 1 619 ? 6.249 -9.988 -35.179 1.00 92.75 619 GLU A N 1
ATOM 5036 C CA . GLU A 1 619 ? 6.260 -9.012 -36.280 1.00 92.75 619 GLU A CA 1
ATOM 5037 C C . GLU A 1 619 ? 7.632 -8.958 -36.986 1.00 92.75 619 GLU A C 1
ATOM 5039 O O . GLU A 1 619 ? 7.816 -8.197 -37.934 1.00 92.75 619 GLU A O 1
ATOM 5044 N N . GLY A 1 620 ? 8.608 -9.747 -36.520 1.00 94.62 620 GLY A N 1
ATOM 5045 C CA . GLY A 1 620 ? 9.971 -9.785 -37.036 1.00 94.62 620 GLY A CA 1
ATOM 5046 C C . GLY A 1 620 ? 10.867 -8.652 -36.538 1.00 94.62 620 GLY A C 1
ATOM 5047 O O . GLY A 1 620 ? 11.953 -8.472 -37.084 1.00 94.62 620 GLY A O 1
ATOM 5048 N N . TYR A 1 621 ? 10.456 -7.869 -35.535 1.00 95.94 621 TYR A N 1
ATOM 5049 C CA . TYR A 1 621 ? 11.199 -6.697 -35.058 1.00 95.94 621 TYR A CA 1
ATOM 5050 C C . TYR A 1 621 ? 12.023 -6.982 -33.798 1.00 95.94 621 TYR A C 1
ATOM 5052 O O . TYR A 1 621 ? 11.570 -7.666 -32.883 1.00 95.94 621 TYR A O 1
ATOM 5060 N N . SER A 1 622 ? 13.231 -6.407 -33.736 1.00 96.31 622 SER A N 1
ATOM 5061 C CA . SER A 1 622 ? 14.078 -6.419 -32.531 1.00 96.31 622 SER A CA 1
ATOM 5062 C C . SER A 1 622 ? 13.831 -5.204 -31.629 1.00 96.31 622 SER A C 1
ATOM 5064 O O . SER A 1 622 ? 13.318 -4.195 -32.119 1.00 96.31 622 SER A O 1
ATOM 5066 N N . PRO A 1 623 ? 14.267 -5.208 -30.352 1.00 97.06 623 PRO A N 1
ATOM 5067 C CA . PRO A 1 623 ? 14.191 -4.034 -29.475 1.00 97.06 623 PRO A CA 1
ATOM 5068 C C . PRO A 1 623 ? 14.763 -2.739 -30.080 1.00 97.06 623 PRO A C 1
ATOM 5070 O O . PRO A 1 623 ? 14.249 -1.650 -29.819 1.00 97.06 623 PRO A O 1
ATOM 5073 N N . LEU A 1 624 ? 15.788 -2.836 -30.937 1.00 96.81 624 LEU A N 1
ATOM 5074 C CA . LEU A 1 624 ? 16.348 -1.679 -31.644 1.00 96.81 624 LEU A CA 1
ATOM 5075 C C . LEU A 1 624 ? 15.388 -1.139 -32.717 1.00 96.81 624 LEU A C 1
ATOM 5077 O O . LEU A 1 624 ? 15.168 0.069 -32.779 1.00 96.81 624 LEU A O 1
ATOM 5081 N N . HIS A 1 625 ? 14.751 -2.021 -33.496 1.00 95.62 625 HIS A N 1
ATOM 5082 C CA . HIS A 1 625 ? 13.681 -1.623 -34.417 1.00 95.62 625 HIS A CA 1
ATOM 5083 C C . HIS A 1 625 ? 12.493 -1.034 -33.657 1.00 95.62 625 HIS A C 1
ATOM 5085 O O . HIS A 1 625 ? 11.991 0.014 -34.038 1.00 95.62 625 HIS A O 1
ATOM 5091 N N . LEU A 1 626 ? 12.053 -1.678 -32.571 1.00 95.94 626 LEU A N 1
ATOM 5092 C CA . LEU A 1 626 ? 10.890 -1.263 -31.784 1.00 95.94 626 LEU A CA 1
ATOM 5093 C C . LEU A 1 626 ? 11.078 0.123 -31.152 1.00 95.94 626 LEU A C 1
ATOM 5095 O O . LEU A 1 626 ? 10.155 0.937 -31.208 1.00 95.94 626 LEU A O 1
ATOM 5099 N N . SER A 1 627 ? 12.277 0.426 -30.642 1.00 94.69 627 SER A N 1
ATOM 5100 C CA . SER A 1 627 ? 12.622 1.753 -30.101 1.00 94.69 627 SER A CA 1
ATOM 5101 C C . SER A 1 627 ? 12.438 2.865 -31.135 1.00 94.69 627 SER A C 1
ATOM 5103 O O . SER A 1 627 ? 11.890 3.918 -30.826 1.00 94.69 627 SER A O 1
ATOM 5105 N N . VAL A 1 628 ? 12.845 2.608 -32.380 1.00 93.56 628 VAL A N 1
ATOM 5106 C CA . VAL A 1 628 ? 12.741 3.554 -33.501 1.00 93.56 628 VAL A CA 1
ATOM 5107 C C . VAL A 1 628 ? 11.329 3.592 -34.105 1.00 93.56 628 VAL A C 1
ATOM 5109 O O . VAL A 1 628 ? 10.820 4.647 -34.487 1.00 93.56 628 VAL A O 1
ATOM 5112 N N . LYS A 1 629 ? 10.682 2.429 -34.217 1.00 92.00 629 LYS A N 1
ATOM 5113 C CA . LYS A 1 629 ? 9.389 2.245 -34.884 1.00 92.00 629 LYS A CA 1
ATOM 5114 C C . LYS A 1 629 ? 8.231 2.841 -34.086 1.00 92.00 629 LYS A C 1
ATOM 5116 O O . LYS A 1 629 ? 7.274 3.313 -34.701 1.00 92.00 629 LYS A O 1
ATOM 5121 N N . SER A 1 630 ? 8.316 2.797 -32.757 1.00 90.00 630 SER A N 1
ATOM 5122 C CA . SER A 1 630 ? 7.264 3.234 -31.831 1.00 90.00 630 SER A CA 1
ATOM 5123 C C . SER A 1 630 ? 7.311 4.742 -31.539 1.00 90.00 630 SER A C 1
ATOM 5125 O O . SER A 1 630 ? 6.280 5.418 -31.558 1.00 90.00 630 SER A O 1
ATOM 5127 N N . LEU A 1 631 ? 8.507 5.301 -31.342 1.00 87.19 631 LEU A N 1
ATOM 5128 C CA . LEU A 1 631 ? 8.724 6.704 -30.989 1.00 87.19 631 LEU A CA 1
ATOM 5129 C C . LEU A 1 631 ? 8.768 7.592 -32.246 1.00 87.19 631 LEU A C 1
ATOM 5131 O O . LEU A 1 631 ? 9.831 7.963 -32.726 1.00 87.19 631 LEU A O 1
ATOM 5135 N N . LYS A 1 632 ? 7.593 7.920 -32.806 1.00 80.00 632 LYS A N 1
ATOM 5136 C CA . LYS A 1 632 ? 7.459 8.698 -34.063 1.00 80.00 632 LYS A CA 1
ATOM 5137 C C . LYS A 1 632 ? 6.867 10.110 -33.903 1.00 80.00 632 LYS A C 1
ATOM 5139 O O . LYS A 1 632 ? 6.537 10.757 -34.895 1.00 80.00 632 LYS A O 1
ATOM 5144 N N . ALA A 1 633 ? 6.727 10.616 -32.675 1.00 70.88 633 ALA A N 1
ATOM 5145 C CA . ALA A 1 633 ? 6.169 11.948 -32.421 1.00 70.88 633 ALA A CA 1
ATOM 5146 C C . ALA A 1 633 ? 7.180 13.077 -32.709 1.00 70.88 633 ALA A C 1
ATOM 5148 O O . ALA A 1 633 ? 8.353 12.984 -32.354 1.00 70.88 633 ALA A O 1
ATOM 5149 N N . GLY A 1 634 ? 6.722 14.193 -33.286 1.00 70.25 634 GLY A N 1
ATOM 5150 C CA . GLY A 1 634 ? 7.555 15.358 -33.642 1.00 70.25 634 GLY A CA 1
ATOM 5151 C C . GLY A 1 634 ? 8.035 16.226 -32.466 1.00 70.25 634 GLY A C 1
ATOM 5152 O O . GLY A 1 634 ? 8.177 17.433 -32.626 1.00 70.25 634 GLY A O 1
ATOM 5153 N N . SER A 1 635 ? 8.232 15.640 -31.284 1.00 84.50 635 SER A N 1
ATOM 5154 C CA . SER A 1 635 ? 8.653 16.325 -30.058 1.00 84.50 635 SER A CA 1
ATOM 5155 C C . SER A 1 635 ? 10.127 16.052 -29.765 1.00 84.50 635 SER A C 1
ATOM 5157 O O . SER A 1 635 ? 10.549 14.896 -29.762 1.00 84.50 635 SER A O 1
ATOM 5159 N N . THR A 1 636 ? 10.888 17.098 -29.428 1.00 87.69 636 THR A N 1
ATOM 5160 C CA . THR A 1 636 ? 12.295 17.014 -28.989 1.00 87.69 636 THR A CA 1
ATOM 5161 C C . THR A 1 636 ? 12.500 15.988 -27.870 1.00 87.69 636 THR A C 1
ATOM 5163 O O . THR A 1 636 ? 13.520 15.307 -27.835 1.00 87.69 636 THR A O 1
ATOM 5166 N N . TRP A 1 637 ? 11.521 15.844 -26.971 1.00 89.06 637 TRP A N 1
ATOM 5167 C CA . TRP A 1 637 ? 11.561 14.883 -25.865 1.00 89.06 637 TRP A CA 1
ATOM 5168 C C . TRP A 1 637 ? 11.518 13.427 -26.335 1.00 89.06 637 TRP A C 1
ATOM 5170 O O . TRP A 1 637 ? 12.164 12.572 -25.739 1.00 89.06 637 TRP A O 1
ATOM 5180 N N . VAL A 1 638 ? 10.789 13.160 -27.420 1.00 90.06 638 VAL A N 1
ATOM 5181 C CA . VAL A 1 638 ? 10.606 11.817 -27.982 1.00 90.06 638 VAL A CA 1
ATOM 5182 C C . VAL A 1 638 ? 11.765 11.462 -28.924 1.00 90.06 638 VAL A C 1
ATOM 5184 O O . VAL A 1 638 ? 12.221 10.321 -28.910 1.00 90.06 638 VAL A O 1
ATOM 5187 N N . GLU A 1 639 ? 12.337 12.444 -29.638 1.00 91.38 639 GLU A N 1
ATOM 5188 C CA . GLU A 1 639 ? 13.623 12.268 -30.339 1.00 91.38 639 GLU A CA 1
ATOM 5189 C C . GLU A 1 639 ? 14.763 11.980 -29.339 1.00 91.38 639 GLU A C 1
ATOM 5191 O O . GLU A 1 639 ? 15.578 11.091 -29.583 1.00 91.38 639 GLU A O 1
ATOM 5196 N N . LEU A 1 640 ? 14.795 12.665 -28.185 1.00 93.25 640 LEU A N 1
ATOM 5197 C CA . LEU A 1 640 ? 15.782 12.436 -27.120 1.00 93.25 640 LEU A CA 1
ATOM 5198 C C . LEU A 1 640 ? 15.626 11.056 -26.451 1.00 93.25 640 LEU A C 1
ATOM 5200 O O . LEU A 1 640 ? 16.621 10.344 -26.330 1.00 93.25 640 LEU A O 1
ATOM 5204 N N . GLU A 1 641 ? 14.408 10.641 -26.082 1.00 94.12 641 GLU A N 1
ATOM 5205 C CA . GLU A 1 641 ? 14.123 9.277 -25.592 1.00 94.12 641 GLU A CA 1
ATOM 5206 C C . GLU A 1 641 ? 14.573 8.224 -26.619 1.00 94.12 641 GLU A C 1
ATOM 5208 O O . GLU A 1 641 ? 15.311 7.298 -26.278 1.00 94.12 641 GLU A O 1
ATOM 5213 N N . CYS A 1 642 ? 14.193 8.385 -27.893 1.00 94.44 642 CYS A N 1
ATOM 5214 C CA . CYS A 1 642 ? 14.568 7.464 -28.967 1.00 94.44 642 CYS A CA 1
ATOM 5215 C C . CYS A 1 642 ? 16.091 7.385 -29.150 1.00 94.44 642 CYS A C 1
ATOM 5217 O O . CYS A 1 642 ? 16.640 6.289 -29.275 1.00 94.44 642 CYS A O 1
ATOM 5219 N N . CYS A 1 643 ? 16.779 8.528 -29.126 1.00 94.62 643 CYS A N 1
ATOM 5220 C CA . CYS A 1 643 ? 18.235 8.619 -29.198 1.00 94.62 643 CYS A CA 1
ATOM 5221 C C . CYS A 1 643 ? 18.907 7.851 -28.045 1.00 94.62 643 CYS A C 1
ATOM 5223 O O . CYS A 1 643 ? 19.778 7.013 -28.286 1.00 94.62 643 CYS A O 1
ATOM 5225 N N . VAL A 1 644 ? 18.448 8.048 -26.802 1.00 95.81 644 VAL A N 1
ATOM 5226 C CA . VAL A 1 644 ? 18.980 7.344 -25.622 1.00 95.81 644 VAL A CA 1
ATOM 5227 C C . VAL A 1 644 ? 18.706 5.838 -25.669 1.00 95.81 644 VAL A C 1
ATOM 5229 O O . VAL A 1 644 ? 19.619 5.059 -25.375 1.00 95.81 644 VAL A O 1
ATOM 5232 N N . ARG A 1 645 ? 17.498 5.405 -26.070 1.00 96.12 645 ARG A N 1
ATOM 5233 C CA . ARG A 1 645 ? 17.174 3.973 -26.243 1.00 96.12 645 ARG A CA 1
ATOM 5234 C C . ARG A 1 645 ? 18.097 3.325 -27.280 1.00 96.12 645 ARG A C 1
ATOM 5236 O O . ARG A 1 645 ? 18.678 2.278 -27.004 1.00 96.12 645 ARG A O 1
ATOM 5243 N N . VAL A 1 646 ? 18.286 3.970 -28.435 1.00 96.00 646 VAL A N 1
ATOM 5244 C CA . VAL A 1 646 ? 19.154 3.491 -29.528 1.00 96.00 646 VAL A CA 1
ATOM 5245 C C . VAL A 1 646 ? 20.619 3.395 -29.093 1.00 96.00 646 VAL A C 1
ATOM 5247 O O . VAL A 1 646 ? 21.219 2.333 -29.245 1.00 96.00 646 VAL A O 1
ATOM 5250 N N . ILE A 1 647 ? 21.184 4.452 -28.495 1.00 96.31 647 ILE A N 1
ATOM 5251 C CA . ILE A 1 647 ? 22.572 4.460 -27.996 1.00 96.31 647 ILE A CA 1
ATOM 5252 C C . ILE A 1 647 ? 22.785 3.347 -26.964 1.00 96.31 647 ILE A C 1
ATOM 5254 O O . ILE A 1 647 ? 23.723 2.558 -27.086 1.00 96.31 647 ILE A O 1
ATOM 5258 N N . THR A 1 648 ? 21.897 3.251 -25.972 1.00 95.88 648 THR A N 1
ATOM 5259 C CA . THR A 1 648 ? 21.990 2.247 -24.905 1.00 95.88 648 THR A CA 1
ATOM 5260 C C . THR A 1 648 ? 21.930 0.825 -25.469 1.00 95.88 648 THR A C 1
ATOM 5262 O O . THR A 1 648 ? 22.769 -0.006 -25.127 1.00 95.88 648 THR A O 1
ATOM 5265 N N . LEU A 1 649 ? 21.003 0.539 -26.390 1.00 96.56 649 LEU A N 1
ATOM 5266 C CA . LEU A 1 649 ? 20.898 -0.778 -27.026 1.00 96.56 649 LEU A CA 1
ATOM 5267 C C . LEU A 1 649 ? 22.159 -1.143 -27.829 1.00 96.56 649 LEU A C 1
ATOM 5269 O O . LEU A 1 649 ? 22.658 -2.262 -27.695 1.00 96.56 649 LEU A O 1
ATOM 5273 N N . ILE A 1 650 ? 22.706 -0.207 -28.614 1.00 95.75 650 ILE A N 1
ATOM 5274 C CA . ILE A 1 650 ? 23.921 -0.430 -29.418 1.00 95.75 650 ILE A CA 1
ATOM 5275 C C . ILE A 1 650 ? 25.132 -0.711 -28.517 1.00 95.75 650 ILE A C 1
ATOM 5277 O O . ILE A 1 650 ? 25.821 -1.711 -28.717 1.00 95.75 650 ILE A O 1
ATOM 5281 N N . ILE A 1 651 ? 25.360 0.107 -27.480 1.00 94.81 651 ILE A N 1
ATOM 5282 C CA . ILE A 1 651 ? 26.478 -0.069 -26.533 1.00 94.81 651 ILE A CA 1
ATOM 5283 C C . ILE A 1 651 ? 26.421 -1.431 -25.820 1.00 94.81 651 ILE A C 1
ATOM 5285 O O . ILE A 1 651 ? 27.464 -1.998 -25.481 1.00 94.81 651 ILE A O 1
ATOM 5289 N N . PHE A 1 652 ? 25.226 -1.988 -25.605 1.00 94.81 652 PHE A N 1
ATOM 5290 C CA . PHE A 1 652 ? 25.076 -3.290 -24.957 1.00 94.81 652 PHE A CA 1
ATOM 5291 C C . PHE A 1 652 ? 25.143 -4.496 -25.902 1.00 94.81 652 PHE A C 1
ATOM 5293 O O . PHE A 1 652 ? 25.406 -5.590 -25.392 1.00 94.81 652 PHE A O 1
ATOM 5300 N N . GLY A 1 653 ? 25.008 -4.308 -27.222 1.00 93.69 653 GLY A N 1
ATOM 5301 C CA . GLY A 1 653 ? 25.218 -5.353 -28.235 1.00 93.69 653 GLY A CA 1
ATOM 5302 C C . GLY A 1 653 ? 24.128 -5.494 -29.306 1.00 93.69 653 GLY A C 1
ATOM 5303 O O . GLY A 1 653 ? 24.203 -6.416 -30.119 1.00 93.69 653 GLY A O 1
ATOM 5304 N N . ALA A 1 654 ? 23.115 -4.621 -29.344 1.00 95.62 654 ALA A N 1
ATOM 5305 C CA . ALA A 1 654 ? 22.115 -4.648 -30.412 1.00 95.62 654 ALA A CA 1
ATOM 5306 C C . ALA A 1 654 ? 22.745 -4.258 -31.762 1.00 95.62 654 ALA A C 1
ATOM 5308 O O . ALA A 1 654 ? 23.397 -3.221 -31.876 1.00 95.62 654 ALA A O 1
ATOM 5309 N N . ASN A 1 655 ? 22.534 -5.080 -32.790 1.00 93.50 655 ASN A N 1
ATOM 5310 C CA . ASN A 1 655 ? 23.121 -4.911 -34.116 1.00 93.50 655 ASN A CA 1
ATOM 5311 C C . ASN A 1 655 ? 22.207 -4.057 -35.030 1.00 93.50 655 ASN A C 1
ATOM 5313 O O . ASN A 1 655 ? 21.113 -4.515 -35.361 1.00 93.50 655 ASN A O 1
ATOM 5317 N N . PRO A 1 656 ? 22.630 -2.868 -35.506 1.00 92.00 656 PRO A N 1
ATOM 5318 C CA . PRO A 1 656 ? 21.842 -2.039 -36.434 1.00 92.00 656 PRO A CA 1
ATOM 5319 C C . PRO A 1 656 ? 21.647 -2.655 -37.823 1.00 92.00 656 PRO A C 1
ATOM 5321 O O . PRO A 1 656 ? 20.655 -2.369 -38.490 1.00 92.00 656 PRO A O 1
ATOM 5324 N N . GLU A 1 657 ? 22.574 -3.524 -38.238 1.00 91.50 657 GLU A N 1
ATOM 5325 C CA . GLU A 1 657 ? 22.536 -4.257 -39.508 1.00 91.50 657 GLU A CA 1
ATOM 5326 C C . GLU A 1 657 ? 21.709 -5.551 -39.414 1.00 91.50 657 GLU A C 1
ATOM 5328 O O . GLU A 1 657 ? 21.547 -6.262 -40.408 1.00 91.50 657 GLU A O 1
ATOM 5333 N N . LYS A 1 658 ? 21.168 -5.886 -38.232 1.00 90.75 658 LYS A N 1
ATOM 5334 C CA . LYS A 1 658 ? 20.212 -6.987 -38.079 1.00 90.75 658 LYS A CA 1
ATOM 5335 C C . LYS A 1 658 ? 18.953 -6.633 -38.864 1.00 90.75 658 LYS A C 1
ATOM 5337 O O . LYS A 1 658 ? 18.243 -5.704 -38.501 1.00 90.75 658 LYS A O 1
ATOM 5342 N N . LEU A 1 659 ? 18.660 -7.409 -39.902 1.00 90.62 659 LEU A N 1
ATOM 5343 C CA . LEU A 1 659 ? 17.379 -7.335 -40.594 1.00 90.62 659 LEU A CA 1
ATOM 5344 C C . LEU A 1 659 ? 16.251 -7.865 -39.701 1.00 90.62 659 LEU A C 1
ATOM 5346 O O . LEU A 1 659 ? 16.424 -8.855 -38.977 1.00 90.62 659 LEU A O 1
ATOM 5350 N N . SER A 1 660 ? 15.101 -7.205 -39.801 1.00 90.00 660 SER A N 1
ATOM 5351 C CA . SER A 1 660 ? 13.794 -7.767 -39.456 1.00 90.00 660 SER A CA 1
ATOM 5352 C C . SER A 1 660 ? 13.354 -8.830 -40.472 1.00 90.00 660 SER A C 1
ATOM 5354 O O . SER A 1 660 ? 13.896 -8.893 -41.577 1.00 90.00 660 SER A O 1
ATOM 5356 N N . ASP A 1 661 ? 12.332 -9.629 -40.149 1.00 86.62 661 ASP A N 1
ATOM 5357 C CA . ASP A 1 661 ? 11.804 -10.659 -41.069 1.00 86.62 661 ASP A CA 1
ATOM 5358 C C . ASP A 1 661 ? 11.243 -10.062 -42.380 1.00 86.62 661 ASP A C 1
ATOM 5360 O O . ASP A 1 661 ? 11.205 -10.729 -43.413 1.00 86.62 661 ASP A O 1
ATOM 5364 N N . GLY A 1 662 ? 10.877 -8.774 -42.372 1.00 83.31 662 GLY A N 1
ATOM 5365 C CA . GLY A 1 662 ? 10.519 -8.001 -43.568 1.00 83.31 662 GLY A CA 1
ATOM 5366 C C . GLY A 1 662 ? 11.707 -7.539 -44.429 1.00 83.31 662 GLY A C 1
ATOM 5367 O O . GLY A 1 662 ? 11.492 -6.825 -45.404 1.00 83.31 662 GLY A O 1
ATOM 5368 N N . ASN A 1 663 ? 12.946 -7.913 -44.085 1.00 87.62 663 ASN A N 1
ATOM 5369 C CA . ASN A 1 663 ? 14.206 -7.420 -44.669 1.00 87.62 663 ASN A CA 1
ATOM 5370 C C . ASN A 1 663 ? 14.435 -5.898 -44.532 1.00 87.62 663 ASN A C 1
ATOM 5372 O O . ASN A 1 663 ? 15.163 -5.301 -45.323 1.00 87.62 663 ASN A O 1
ATOM 5376 N N . VAL A 1 664 ? 13.845 -5.275 -43.510 1.00 89.62 664 VAL A N 1
ATOM 5377 C CA . VAL A 1 664 ? 13.999 -3.845 -43.175 1.00 89.62 664 VAL A CA 1
ATOM 5378 C C . VAL A 1 664 ? 15.013 -3.699 -42.031 1.00 89.62 664 VAL A C 1
ATOM 5380 O O . VAL A 1 664 ? 14.996 -4.534 -41.121 1.00 89.62 664 VAL A O 1
ATOM 5383 N N . LYS A 1 665 ? 15.880 -2.674 -42.048 1.00 91.38 665 LYS A N 1
ATOM 5384 C CA . LYS A 1 665 ? 16.797 -2.344 -40.935 1.00 91.38 665 LYS A CA 1
ATOM 5385 C C . LYS A 1 665 ? 16.157 -1.375 -39.938 1.00 91.38 665 LYS A C 1
ATOM 5387 O O . LYS A 1 665 ? 15.212 -0.654 -40.254 1.00 91.38 665 LYS A O 1
ATOM 5392 N N . ALA A 1 666 ? 16.759 -1.241 -38.755 1.00 90.19 666 ALA A N 1
ATOM 5393 C CA . ALA A 1 666 ? 16.319 -0.266 -37.753 1.00 90.19 666 ALA A CA 1
ATOM 5394 C C . ALA A 1 666 ? 16.354 1.195 -38.258 1.00 90.19 666 ALA A C 1
ATOM 5396 O O . ALA A 1 666 ? 15.482 1.977 -37.890 1.00 90.19 666 ALA A O 1
ATOM 5397 N N . ILE A 1 667 ? 17.311 1.561 -39.123 1.00 91.81 667 ILE A N 1
ATOM 5398 C CA . ILE A 1 667 ? 17.426 2.921 -39.687 1.00 91.81 667 ILE A CA 1
ATOM 5399 C C . ILE A 1 667 ? 16.316 3.267 -40.695 1.00 91.81 667 ILE A C 1
ATOM 5401 O O . ILE A 1 667 ? 15.930 4.431 -40.814 1.00 91.81 667 ILE A O 1
ATOM 5405 N N . ASP A 1 668 ? 15.758 2.267 -41.378 1.00 89.50 668 ASP A N 1
ATOM 5406 C CA . ASP A 1 668 ? 14.711 2.458 -42.389 1.00 89.50 668 ASP A CA 1
ATOM 5407 C C . ASP A 1 668 ? 13.344 2.754 -41.740 1.00 89.50 668 ASP A C 1
ATOM 5409 O O . ASP A 1 668 ? 12.506 3.449 -42.314 1.00 89.50 668 ASP A O 1
ATOM 5413 N N . GLU A 1 669 ? 13.130 2.281 -40.506 1.00 88.31 669 GLU A N 1
ATOM 5414 C CA . GLU A 1 669 ? 11.945 2.584 -39.689 1.00 88.31 669 GLU A CA 1
ATOM 5415 C C . GLU A 1 669 ? 11.979 3.990 -39.057 1.00 88.31 669 GLU A C 1
ATOM 5417 O O . GLU A 1 669 ? 10.956 4.436 -38.524 1.00 88.31 669 GLU A O 1
ATOM 5422 N N . CYS A 1 670 ? 13.119 4.698 -39.094 1.00 85.25 670 CYS A N 1
ATOM 5423 C CA . CYS A 1 670 ? 13.263 6.028 -38.497 1.00 85.25 670 CYS A CA 1
ATOM 5424 C C . CYS A 1 670 ? 12.334 7.062 -39.145 1.00 85.25 670 CYS A C 1
ATOM 5426 O O . CYS A 1 670 ? 12.356 7.273 -40.364 1.00 85.25 670 CYS A O 1
ATOM 5428 N N . ALA A 1 671 ? 11.627 7.824 -38.303 1.00 81.38 671 ALA A N 1
ATOM 5429 C CA . ALA A 1 671 ? 10.891 9.015 -38.720 1.00 81.38 671 ALA A CA 1
ATOM 5430 C C . ALA A 1 671 ? 11.760 9.935 -39.603 1.00 81.38 671 ALA A C 1
ATOM 5432 O O . ALA A 1 671 ? 12.964 10.098 -39.381 1.00 81.38 671 ALA A O 1
ATOM 5433 N N . SER A 1 672 ? 11.156 10.554 -40.620 1.00 78.62 672 SER A N 1
ATOM 5434 C CA . SER A 1 672 ? 11.864 11.438 -41.560 1.00 78.62 672 SER A CA 1
ATOM 5435 C C . SER A 1 672 ? 12.543 12.626 -40.870 1.00 78.62 672 SER A C 1
ATOM 5437 O O . SER A 1 672 ? 13.594 13.060 -41.329 1.00 78.62 672 SER A O 1
ATOM 5439 N N . SER A 1 673 ? 11.984 13.090 -39.751 1.00 79.00 673 SER A N 1
ATOM 5440 C CA . SER A 1 673 ? 12.483 14.187 -38.918 1.00 79.00 673 SER A CA 1
ATOM 5441 C C . SER A 1 673 ? 13.657 13.833 -37.995 1.00 79.00 673 SER A C 1
ATOM 5443 O O . SER A 1 673 ? 14.351 14.747 -37.558 1.00 79.00 673 SER A O 1
ATOM 5445 N N . TYR A 1 674 ? 13.892 12.554 -37.675 1.00 83.31 674 TYR A N 1
ATOM 5446 C CA . TYR A 1 674 ? 14.863 12.140 -36.647 1.00 83.31 674 TYR A CA 1
ATOM 5447 C C . TYR A 1 674 ? 16.279 12.015 -37.227 1.00 83.31 674 TYR A C 1
ATOM 5449 O O . TYR A 1 674 ? 16.838 10.919 -37.333 1.00 83.31 674 TYR A O 1
ATOM 5457 N N . GLY A 1 675 ? 16.858 13.148 -37.632 1.00 85.38 675 GLY A N 1
ATOM 5458 C CA . GLY A 1 675 ? 18.209 13.204 -38.202 1.00 85.38 675 GLY A CA 1
ATOM 5459 C C . GLY A 1 675 ? 19.263 12.635 -37.250 1.00 85.38 675 GLY A C 1
ATOM 5460 O O . GLY A 1 675 ? 20.013 11.742 -37.630 1.00 85.38 675 GLY A O 1
ATOM 5461 N N . CYS A 1 676 ? 19.231 13.047 -35.977 1.00 89.94 676 CYS A N 1
ATOM 5462 C CA . CYS A 1 676 ? 20.217 12.630 -34.976 1.00 89.94 676 CYS A CA 1
ATOM 5463 C C . CYS A 1 676 ? 20.258 11.102 -34.784 1.00 89.94 676 CYS A C 1
ATOM 5465 O O . CYS A 1 676 ? 21.329 10.514 -34.663 1.00 89.94 676 CYS A O 1
ATOM 5467 N N . VAL A 1 677 ? 19.093 10.445 -34.801 1.00 91.88 677 VAL A N 1
ATOM 5468 C CA . VAL A 1 677 ? 18.988 8.984 -34.644 1.00 91.88 677 VAL A CA 1
ATOM 5469 C C . VAL A 1 677 ? 19.511 8.251 -35.887 1.00 91.88 677 VAL A C 1
ATOM 5471 O O . VAL A 1 677 ? 20.180 7.225 -35.757 1.00 91.88 677 VAL A O 1
ATOM 5474 N N . LYS A 1 678 ? 19.273 8.795 -37.090 1.00 92.19 678 LYS A N 1
ATOM 5475 C CA . LYS A 1 678 ? 19.800 8.248 -38.354 1.00 92.19 678 LYS A CA 1
ATOM 5476 C C . LYS A 1 678 ? 21.317 8.377 -38.455 1.00 92.19 678 LYS A C 1
ATOM 5478 O O . LYS A 1 678 ? 21.971 7.422 -38.873 1.00 92.19 678 LYS A O 1
ATOM 5483 N N . ASP A 1 679 ? 21.879 9.506 -38.031 1.00 92.75 679 ASP A N 1
ATOM 5484 C CA . ASP A 1 679 ? 23.328 9.730 -38.020 1.00 92.75 679 ASP A CA 1
ATOM 5485 C C . ASP A 1 679 ? 24.040 8.747 -37.070 1.00 92.75 679 ASP A C 1
ATOM 5487 O O . ASP A 1 679 ? 25.060 8.160 -37.435 1.00 92.75 679 ASP A O 1
ATOM 5491 N N . ILE A 1 680 ? 23.464 8.485 -35.888 1.00 94.12 680 ILE A N 1
ATOM 5492 C CA . ILE A 1 680 ? 23.960 7.469 -34.939 1.00 94.12 680 ILE A CA 1
ATOM 5493 C C . ILE A 1 680 ? 23.868 6.056 -35.528 1.00 94.12 680 ILE A C 1
ATOM 5495 O O . ILE A 1 680 ? 24.847 5.312 -35.482 1.00 94.12 680 ILE A O 1
ATOM 5499 N N . LEU A 1 681 ? 22.723 5.675 -36.107 1.00 93.56 681 LEU A N 1
ATOM 5500 C CA . LEU A 1 681 ? 22.548 4.348 -36.717 1.00 93.56 681 LEU A CA 1
ATOM 5501 C C . LEU A 1 681 ? 23.445 4.136 -37.948 1.00 93.56 681 LEU A C 1
ATOM 5503 O O . LEU A 1 681 ? 23.809 3.000 -38.238 1.00 93.56 681 LEU A O 1
ATOM 5507 N N . SER A 1 682 ? 23.850 5.215 -38.625 1.00 93.38 682 SER A N 1
ATOM 5508 C CA . SER A 1 682 ? 24.823 5.189 -39.728 1.00 93.38 682 SER A CA 1
ATOM 5509 C C . SER A 1 682 ? 26.278 5.048 -39.256 1.00 93.38 682 SER A C 1
ATOM 5511 O O . SER A 1 682 ? 27.144 4.678 -40.049 1.00 93.38 682 SER A O 1
ATOM 5513 N N . LYS A 1 683 ? 26.568 5.342 -37.980 1.00 92.88 683 LYS A N 1
ATOM 5514 C CA . LYS A 1 683 ? 27.908 5.267 -37.369 1.00 92.88 683 LYS A CA 1
ATOM 5515 C C . LYS A 1 683 ? 27.870 4.616 -35.970 1.00 92.88 683 LYS A C 1
ATOM 5517 O O . LYS A 1 683 ? 28.281 5.230 -34.984 1.00 92.88 683 LYS A O 1
ATOM 5522 N N . PRO A 1 684 ? 27.411 3.364 -35.829 1.00 90.69 684 PRO A N 1
ATOM 5523 C CA . PRO A 1 684 ? 27.071 2.798 -34.520 1.00 90.69 684 PRO A CA 1
ATOM 5524 C C . PRO A 1 684 ? 28.265 2.514 -33.593 1.00 90.69 684 PRO A C 1
ATOM 5526 O O . PRO A 1 684 ? 28.072 2.178 -32.430 1.00 90.69 684 PRO A O 1
ATOM 5529 N N . THR A 1 685 ? 29.503 2.653 -34.071 1.00 90.94 685 THR A N 1
ATOM 5530 C CA . THR A 1 685 ? 30.725 2.558 -33.253 1.00 90.94 685 THR A CA 1
ATOM 5531 C C . THR A 1 685 ? 31.273 3.920 -32.808 1.00 90.94 685 THR A C 1
ATOM 5533 O O . THR A 1 685 ? 32.212 3.966 -32.015 1.00 90.94 685 THR A O 1
ATOM 5536 N N . ASP A 1 686 ? 30.727 5.025 -33.321 1.00 93.69 686 ASP A N 1
ATOM 5537 C CA . ASP A 1 686 ? 31.244 6.383 -33.134 1.00 93.69 686 ASP A CA 1
ATOM 5538 C C . ASP A 1 686 ? 30.663 7.026 -31.861 1.00 93.69 686 ASP A C 1
ATOM 5540 O O . ASP A 1 686 ? 29.596 7.648 -31.862 1.00 93.69 686 ASP A O 1
ATOM 5544 N N . LYS A 1 687 ? 31.368 6.836 -30.739 1.00 92.31 687 LYS A N 1
ATOM 5545 C CA . LYS A 1 687 ? 30.946 7.344 -29.424 1.00 92.31 687 LYS A CA 1
ATOM 5546 C C . LYS A 1 687 ? 30.979 8.872 -29.330 1.00 92.31 687 LYS A C 1
ATOM 5548 O O . LYS A 1 687 ? 30.168 9.435 -28.602 1.00 92.31 687 LYS A O 1
ATOM 5553 N N . GLU A 1 688 ? 31.863 9.543 -30.066 1.00 93.25 688 GLU A N 1
ATOM 5554 C CA . GLU A 1 688 ? 31.934 11.011 -30.079 1.00 93.25 688 GLU A CA 1
ATOM 5555 C C . GLU A 1 688 ? 30.716 11.597 -30.807 1.00 93.25 688 GLU A C 1
ATOM 5557 O O . GLU A 1 688 ? 30.077 12.521 -30.303 1.00 93.25 688 GLU A O 1
ATOM 5562 N N . ASN A 1 689 ? 30.306 10.983 -31.922 1.00 93.75 689 ASN A N 1
ATOM 5563 C CA . ASN A 1 689 ? 29.060 11.302 -32.623 1.00 93.75 689 ASN A CA 1
ATOM 5564 C C . ASN A 1 689 ? 27.824 11.055 -31.727 1.00 93.75 689 ASN A C 1
ATOM 5566 O O . ASN A 1 689 ? 26.926 11.896 -31.681 1.00 93.75 689 ASN A O 1
ATOM 5570 N N . MET A 1 690 ? 27.786 9.958 -30.956 1.00 95.62 690 MET A N 1
ATOM 5571 C CA . MET A 1 690 ? 26.721 9.711 -29.964 1.00 95.62 690 MET A CA 1
ATOM 5572 C C . MET A 1 690 ? 26.660 10.794 -28.872 1.00 95.62 690 MET A C 1
ATOM 5574 O O . MET A 1 690 ? 25.580 11.311 -28.582 1.00 95.62 690 MET A O 1
ATOM 5578 N N . GLU A 1 691 ? 27.802 11.156 -28.277 1.00 95.56 691 GLU A N 1
ATOM 5579 C CA . GLU A 1 691 ? 27.880 12.199 -27.244 1.00 95.56 691 GLU A CA 1
ATOM 5580 C C . GLU A 1 691 ? 27.460 13.579 -27.801 1.00 95.56 691 GLU A C 1
ATOM 5582 O O . GLU A 1 691 ? 26.654 14.269 -27.172 1.00 95.56 691 GLU A O 1
ATOM 5587 N N . TYR A 1 692 ? 27.889 13.929 -29.021 1.00 95.62 692 TYR A N 1
ATOM 5588 C CA . TYR A 1 692 ? 27.504 15.160 -29.728 1.00 95.62 692 TYR A CA 1
ATOM 5589 C C . TYR A 1 692 ? 25.991 15.270 -29.989 1.00 95.62 692 TYR A C 1
ATOM 5591 O O . TYR A 1 692 ? 25.379 16.306 -29.708 1.00 95.62 692 TYR A O 1
ATOM 5599 N N . HIS A 1 693 ? 25.355 14.214 -30.509 1.00 94.31 693 HIS A N 1
ATOM 5600 C CA . HIS A 1 693 ? 23.914 14.244 -30.784 1.00 94.31 693 HIS A CA 1
ATOM 5601 C C . HIS A 1 693 ? 23.070 14.281 -29.502 1.00 94.31 693 HIS A C 1
ATOM 5603 O O . HIS A 1 693 ? 22.004 14.905 -29.503 1.00 94.31 693 HIS A O 1
ATOM 5609 N N . LEU A 1 694 ? 23.539 13.676 -28.403 1.00 95.00 694 LEU A N 1
ATOM 5610 C CA . LEU A 1 694 ? 22.897 13.828 -27.096 1.00 95.00 694 LEU A CA 1
ATOM 5611 C C . LEU A 1 694 ? 22.981 15.275 -26.594 1.00 95.00 694 LEU A C 1
ATOM 5613 O O . LEU A 1 694 ? 21.949 15.815 -26.200 1.00 95.00 694 LEU A O 1
ATOM 5617 N N . ASP A 1 695 ? 24.142 15.934 -26.669 1.00 94.38 695 ASP A N 1
ATOM 5618 C CA . ASP A 1 695 ? 24.272 17.351 -26.285 1.00 94.38 695 ASP A CA 1
ATOM 5619 C C . ASP A 1 695 ? 23.345 18.256 -27.110 1.00 94.38 695 ASP A C 1
ATOM 5621 O O . ASP A 1 695 ? 22.603 19.068 -26.551 1.00 94.38 695 ASP A O 1
ATOM 5625 N N . LEU A 1 696 ? 23.305 18.062 -28.433 1.00 93.75 696 LEU A N 1
ATOM 5626 C CA . LEU A 1 696 ? 22.439 18.819 -29.341 1.00 93.75 696 LEU A CA 1
ATOM 5627 C C . LEU A 1 696 ? 20.945 18.678 -28.991 1.00 93.75 696 LEU A C 1
ATOM 5629 O O . LEU A 1 696 ? 20.189 19.652 -29.069 1.00 93.75 696 LEU A O 1
ATOM 5633 N N . LEU A 1 697 ? 20.500 17.479 -28.606 1.00 92.38 697 LEU A N 1
ATOM 5634 C CA . LEU A 1 697 ? 19.118 17.233 -28.184 1.00 92.38 697 LEU A CA 1
ATOM 5635 C C . LEU A 1 697 ? 18.847 17.764 -26.768 1.00 92.38 697 LEU A C 1
ATOM 5637 O O . LEU A 1 697 ? 17.793 18.362 -26.542 1.00 92.38 697 LEU A O 1
ATOM 5641 N N . LEU A 1 698 ? 19.808 17.643 -25.846 1.00 92.12 698 LEU A N 1
ATOM 5642 C CA . LEU A 1 698 ? 19.741 18.206 -24.494 1.00 92.12 698 LEU A CA 1
ATOM 5643 C C . LEU A 1 698 ? 19.673 19.742 -24.502 1.00 92.12 698 LEU A C 1
ATOM 5645 O O . LEU A 1 698 ? 18.945 20.321 -23.697 1.00 92.12 698 LEU A O 1
ATOM 5649 N N . GLU A 1 699 ? 20.368 20.426 -25.412 1.00 90.62 699 GLU A N 1
ATOM 5650 C CA . GLU A 1 699 ? 20.248 21.881 -25.571 1.00 90.62 699 GLU A CA 1
ATOM 5651 C C . GLU A 1 699 ? 18.881 22.316 -26.110 1.00 90.62 699 GLU A C 1
ATOM 5653 O O . GLU A 1 699 ? 18.295 23.277 -25.601 1.00 90.62 699 GLU A O 1
ATOM 5658 N N . LYS A 1 700 ? 18.360 21.625 -27.135 1.00 88.38 700 LYS A N 1
ATOM 5659 C CA . LYS A 1 700 ? 17.001 21.868 -27.651 1.00 88.38 700 LYS A CA 1
ATOM 5660 C C . LYS A 1 700 ? 15.969 21.661 -26.534 1.00 88.38 700 LYS A C 1
ATOM 5662 O O . LYS A 1 700 ? 15.095 22.500 -26.346 1.00 88.38 700 LYS A O 1
ATOM 5667 N N . ALA A 1 701 ? 16.111 20.585 -25.759 1.00 84.00 701 ALA A N 1
ATOM 5668 C CA . ALA A 1 701 ? 15.292 20.263 -24.593 1.00 84.00 701 ALA A CA 1
ATOM 5669 C C . ALA A 1 701 ? 15.311 21.366 -23.517 1.00 84.00 701 ALA A C 1
ATOM 5671 O O . ALA A 1 701 ? 14.254 21.845 -23.098 1.00 84.00 701 ALA A O 1
ATOM 5672 N N . LYS A 1 702 ? 16.505 21.814 -23.099 1.00 80.12 702 LYS A N 1
ATOM 5673 C CA . LYS A 1 702 ? 16.685 22.851 -22.064 1.00 80.12 702 LYS A CA 1
ATOM 5674 C C . LYS A 1 702 ? 15.962 24.159 -22.419 1.00 80.12 702 LYS A C 1
ATOM 5676 O O . LYS A 1 702 ? 15.346 24.759 -21.545 1.00 80.12 702 LYS A O 1
ATOM 5681 N N . LYS A 1 703 ? 15.917 24.545 -23.702 1.00 66.62 703 LYS A N 1
ATOM 5682 C CA . LYS A 1 703 ? 15.201 25.746 -24.195 1.00 66.62 703 LYS A CA 1
ATOM 5683 C C . LYS A 1 703 ? 13.673 25.714 -23.989 1.00 66.62 703 LYS A C 1
ATOM 5685 O O . LYS A 1 703 ? 13.036 26.754 -24.129 1.00 66.62 703 LYS A O 1
ATOM 5690 N N . HIS A 1 704 ? 13.084 24.568 -23.629 1.00 60.66 704 HIS A N 1
ATOM 5691 C CA . HIS A 1 704 ? 11.649 24.421 -23.346 1.00 60.66 704 HIS A CA 1
ATOM 5692 C C . HIS A 1 704 ? 11.297 24.246 -21.852 1.00 60.66 704 HIS A C 1
ATOM 5694 O O . HIS A 1 704 ? 10.111 24.185 -21.523 1.00 60.66 704 HIS A O 1
ATOM 5700 N N . LYS A 1 705 ? 12.276 24.175 -20.936 1.00 56.38 705 LYS A N 1
ATOM 5701 C CA . LYS A 1 705 ? 12.040 24.061 -19.482 1.00 56.38 705 LYS A CA 1
ATOM 5702 C C . LYS A 1 705 ? 12.500 25.329 -18.753 1.00 56.38 705 LYS A C 1
ATOM 5704 O O . LYS A 1 705 ? 13.678 25.661 -18.763 1.00 56.38 705 LYS A O 1
ATOM 5709 N N . GLY A 1 706 ? 11.570 26.001 -18.071 1.00 51.94 706 GLY A N 1
ATOM 5710 C CA . GLY A 1 706 ? 11.906 27.021 -17.071 1.00 51.94 706 GLY A CA 1
ATOM 5711 C C . GLY A 1 706 ? 12.549 26.401 -15.825 1.00 51.94 706 GLY A C 1
ATOM 5712 O O . GLY A 1 706 ? 12.355 25.214 -15.547 1.00 51.94 706 GLY A O 1
ATOM 5713 N N . GLU A 1 707 ? 13.306 27.199 -15.071 1.00 41.72 707 GLU A N 1
ATOM 5714 C CA . GLU A 1 707 ? 14.112 26.723 -13.942 1.00 41.72 707 GLU A CA 1
ATOM 5715 C C . GLU A 1 707 ? 13.268 26.049 -12.844 1.00 41.72 707 GLU A C 1
ATOM 5717 O O . GLU A 1 707 ? 12.488 26.678 -12.128 1.00 41.72 707 GLU A O 1
ATOM 5722 N N . LYS A 1 708 ? 13.470 24.739 -12.678 1.00 48.56 708 LYS A N 1
ATOM 5723 C CA . LYS A 1 708 ? 13.053 23.959 -11.508 1.00 48.56 708 LYS A CA 1
ATOM 5724 C C . LYS A 1 708 ? 14.228 23.098 -11.059 1.00 48.56 708 LYS A C 1
ATOM 5726 O O . LYS A 1 708 ? 14.962 22.579 -11.898 1.00 48.56 708 LYS A O 1
ATOM 5731 N N . LYS A 1 709 ? 14.393 22.929 -9.742 1.00 43.22 709 LYS A N 1
ATOM 5732 C CA . LYS A 1 709 ? 15.430 22.057 -9.165 1.00 43.22 709 LYS A CA 1
ATOM 5733 C C . LYS A 1 709 ? 15.283 20.640 -9.731 1.00 43.22 709 LYS A C 1
ATOM 5735 O O . LYS A 1 709 ? 14.237 20.019 -9.558 1.00 43.22 709 LYS A O 1
ATOM 5740 N N . GLN A 1 710 ? 16.318 20.152 -10.408 1.00 53.62 710 GLN A N 1
ATOM 5741 C CA . GLN A 1 710 ? 16.351 18.799 -10.959 1.00 53.62 710 GLN A CA 1
ATOM 5742 C C . GLN A 1 710 ? 16.674 17.795 -9.843 1.00 53.62 710 GLN A C 1
ATOM 5744 O O . GLN A 1 710 ? 17.571 18.025 -9.032 1.00 53.62 710 GLN A O 1
ATOM 5749 N N . LYS A 1 711 ? 15.932 16.683 -9.799 1.00 56.69 711 LYS A N 1
ATOM 5750 C CA . LYS A 1 711 ? 16.269 15.497 -9.000 1.00 56.69 711 LYS A CA 1
ATOM 5751 C C . LYS A 1 711 ? 17.457 14.823 -9.687 1.00 56.69 711 LYS A C 1
ATOM 5753 O O . LYS A 1 711 ? 17.338 14.475 -10.855 1.00 56.69 711 LYS A O 1
ATOM 5758 N N . GLN A 1 712 ? 18.586 14.665 -9.000 1.00 64.12 712 GLN A N 1
ATOM 5759 C CA . GLN A 1 712 ? 19.747 13.995 -9.585 1.00 64.12 712 GLN A CA 1
ATOM 5760 C C . GLN A 1 712 ? 19.524 12.478 -9.579 1.00 64.12 712 GLN A C 1
ATOM 5762 O O . GLN A 1 712 ? 19.408 11.870 -8.516 1.00 64.12 712 GLN A O 1
ATOM 5767 N N . VAL A 1 713 ? 19.459 11.880 -10.768 1.00 73.06 713 VAL A N 1
ATOM 5768 C CA . VAL A 1 713 ? 19.501 10.425 -10.956 1.00 73.06 713 VAL A CA 1
ATOM 5769 C C . VAL A 1 713 ? 20.963 10.016 -11.123 1.00 73.06 713 VAL A C 1
ATOM 5771 O O . VAL A 1 713 ? 21.696 10.677 -11.854 1.00 73.06 713 VAL A O 1
ATOM 5774 N N . CYS A 1 714 ? 21.379 8.955 -10.433 1.00 71.69 714 CYS A N 1
ATOM 5775 C CA . CYS A 1 714 ? 22.709 8.361 -10.554 1.00 71.69 714 CYS A CA 1
ATOM 5776 C C . CYS A 1 714 ? 22.567 6.986 -11.211 1.00 71.69 714 CYS A C 1
ATOM 5778 O O . CYS A 1 714 ? 21.804 6.151 -10.719 1.00 71.69 714 CYS A O 1
ATOM 5780 N N . ILE A 1 715 ? 23.271 6.757 -12.317 1.00 80.88 715 ILE A N 1
ATOM 5781 C CA . ILE A 1 715 ? 23.234 5.503 -13.072 1.00 80.88 715 ILE A CA 1
ATOM 5782 C C . ILE A 1 715 ? 24.601 4.830 -12.954 1.00 80.88 715 ILE A C 1
ATOM 5784 O O . ILE A 1 715 ? 25.626 5.393 -13.322 1.00 80.88 715 ILE A O 1
ATOM 5788 N N . SER A 1 716 ? 24.626 3.585 -12.488 1.00 78.12 716 SER A N 1
ATOM 5789 C CA . SER A 1 716 ? 25.804 2.723 -12.581 1.00 78.12 716 SER A CA 1
ATOM 5790 C C . SER A 1 716 ? 25.784 1.940 -13.896 1.00 78.12 716 SER A C 1
ATOM 5792 O O . SER A 1 716 ? 24.798 1.259 -14.171 1.00 78.12 716 SER A O 1
ATOM 5794 N N . SER A 1 717 ? 26.863 1.976 -14.682 1.00 83.75 717 SER A N 1
ATOM 5795 C CA . SER A 1 717 ? 27.070 1.011 -15.771 1.00 83.75 717 SER A CA 1
ATOM 5796 C C . SER A 1 717 ? 28.550 0.801 -16.070 1.00 83.75 717 SER A C 1
ATOM 5798 O O . SER A 1 717 ? 29.330 1.751 -16.102 1.00 83.75 717 SER A O 1
ATOM 5800 N N . ASN A 1 718 ? 28.919 -0.450 -16.353 1.00 81.31 718 ASN A N 1
ATOM 5801 C CA . ASN A 1 718 ? 30.289 -0.843 -16.700 1.00 81.31 718 ASN A CA 1
ATOM 5802 C C . ASN A 1 718 ? 30.582 -0.829 -18.218 1.00 81.31 718 ASN A C 1
ATOM 5804 O O . ASN A 1 718 ? 31.723 -1.065 -18.613 1.00 81.31 718 ASN A O 1
ATOM 5808 N N . LYS A 1 719 ? 29.579 -0.583 -19.083 1.00 87.31 719 LYS A N 1
ATOM 5809 C CA . LYS A 1 719 ? 29.750 -0.531 -20.557 1.00 87.31 719 LYS A CA 1
ATOM 5810 C C . LYS A 1 719 ? 29.741 0.886 -21.149 1.00 87.31 719 LYS A C 1
ATOM 5812 O O . LYS A 1 719 ? 30.323 1.108 -22.215 1.00 87.31 719 LYS A O 1
ATOM 5817 N N . LEU A 1 720 ? 29.069 1.837 -20.499 1.00 88.94 720 LEU A N 1
ATOM 5818 C CA . LEU A 1 720 ? 28.972 3.229 -20.953 1.00 88.94 720 LEU A CA 1
ATOM 5819 C C . LEU A 1 720 ? 30.261 4.013 -20.638 1.00 88.94 720 LEU A C 1
ATOM 5821 O O . LEU A 1 720 ? 30.925 3.759 -19.637 1.00 88.94 720 LEU A O 1
ATOM 5825 N N . SER A 1 721 ? 30.625 4.987 -21.485 1.00 90.44 721 SER A N 1
ATOM 5826 C CA . SER A 1 721 ? 31.636 5.992 -21.114 1.00 90.44 721 SER A CA 1
ATOM 5827 C C . SER A 1 721 ? 31.054 6.929 -20.054 1.00 90.44 721 SER A C 1
ATOM 5829 O O . SER A 1 721 ? 29.849 7.170 -20.047 1.00 90.44 721 SER A O 1
ATOM 5831 N N . ALA A 1 722 ? 31.893 7.534 -19.209 1.00 88.12 722 ALA A N 1
ATOM 5832 C CA . ALA A 1 722 ? 31.435 8.569 -18.273 1.00 88.12 722 ALA A CA 1
ATOM 5833 C C . ALA A 1 722 ? 30.745 9.752 -18.996 1.00 88.12 722 ALA A C 1
ATOM 5835 O O . ALA A 1 722 ? 29.778 10.317 -18.482 1.00 88.12 722 ALA A O 1
ATOM 5836 N N . GLY A 1 723 ? 31.203 10.080 -20.213 1.00 89.50 723 GLY A N 1
ATOM 5837 C CA . GLY A 1 723 ? 30.608 11.099 -21.081 1.00 89.50 723 GLY A CA 1
ATOM 5838 C C . GLY A 1 723 ? 29.208 10.739 -21.592 1.00 89.50 723 GLY A C 1
ATOM 5839 O O . GLY A 1 723 ? 28.323 11.596 -21.569 1.00 89.50 723 GLY A O 1
ATOM 5840 N N . LEU A 1 724 ? 28.963 9.486 -21.992 1.00 92.31 724 LEU A N 1
ATOM 5841 C CA . LEU A 1 724 ? 27.620 9.003 -22.335 1.00 92.31 724 LEU A CA 1
ATOM 5842 C C . LEU A 1 724 ? 26.737 8.894 -21.089 1.00 92.31 724 LEU A C 1
ATOM 5844 O O . LEU A 1 724 ? 25.596 9.344 -21.116 1.00 92.31 724 LEU A O 1
ATOM 5848 N N . LEU A 1 725 ? 27.268 8.352 -19.991 1.00 91.56 725 LEU A N 1
ATOM 5849 C CA . LEU A 1 725 ? 26.552 8.140 -18.732 1.00 91.56 725 LEU A CA 1
ATOM 5850 C C . LEU A 1 725 ? 25.964 9.453 -18.193 1.00 91.56 725 LEU A C 1
ATOM 5852 O O . LEU A 1 725 ? 24.752 9.558 -18.037 1.00 91.56 725 LEU A O 1
ATOM 5856 N N . THR A 1 726 ? 26.796 10.491 -18.066 1.00 91.19 726 THR A N 1
ATOM 5857 C CA . THR A 1 726 ? 26.385 11.834 -17.606 1.00 91.19 726 THR A CA 1
ATOM 5858 C C . THR A 1 726 ? 25.323 12.473 -18.515 1.00 91.19 726 THR A C 1
ATOM 5860 O O . THR A 1 726 ? 24.488 13.261 -18.064 1.00 91.19 726 THR A O 1
ATOM 5863 N N . ARG A 1 727 ? 25.329 12.153 -19.817 1.00 93.81 727 ARG A N 1
ATOM 5864 C CA . ARG A 1 727 ? 24.332 12.652 -20.781 1.00 93.81 727 ARG A CA 1
ATOM 5865 C C . ARG A 1 727 ? 23.027 11.863 -20.737 1.00 93.81 727 ARG A C 1
ATOM 5867 O O . ARG A 1 727 ? 21.967 12.462 -20.890 1.00 93.81 727 ARG A O 1
ATOM 5874 N N . ILE A 1 728 ? 23.086 10.559 -20.472 1.00 93.50 728 ILE A N 1
ATOM 5875 C CA . ILE A 1 728 ? 21.911 9.710 -20.240 1.00 93.50 728 ILE A CA 1
ATOM 5876 C C . ILE A 1 728 ? 21.238 10.095 -18.914 1.00 93.50 728 ILE A C 1
ATOM 5878 O O . ILE A 1 728 ? 20.025 10.285 -18.893 1.00 93.50 728 ILE A O 1
ATOM 5882 N N . GLU A 1 729 ? 22.005 10.332 -17.846 1.00 91.19 729 GLU A N 1
ATOM 5883 C CA . GLU A 1 729 ? 21.504 10.897 -16.582 1.00 91.19 729 GLU A CA 1
ATOM 5884 C C . GLU A 1 729 ? 20.812 12.250 -16.809 1.00 91.19 729 GLU A C 1
ATOM 5886 O O . GLU A 1 729 ? 19.667 12.441 -16.394 1.00 91.19 729 GLU A O 1
ATOM 5891 N N . GLN A 1 730 ? 21.453 13.173 -17.542 1.00 90.00 730 GLN A N 1
ATOM 5892 C CA . GLN A 1 730 ? 20.820 14.439 -17.930 1.00 90.00 730 GLN A CA 1
ATOM 5893 C C . GLN A 1 730 ? 19.552 14.233 -18.769 1.00 90.00 730 GLN A C 1
ATOM 5895 O O . GLN A 1 730 ? 18.589 14.974 -18.572 1.00 90.00 730 GLN A O 1
ATOM 5900 N N . ALA A 1 731 ? 19.520 13.262 -19.683 1.00 91.06 731 ALA A N 1
ATOM 5901 C CA . ALA A 1 731 ? 18.345 12.986 -20.501 1.00 91.06 731 ALA A CA 1
ATOM 5902 C C . ALA A 1 731 ? 17.177 12.487 -19.645 1.00 91.06 731 ALA A C 1
ATOM 5904 O O . ALA A 1 731 ? 16.105 13.083 -19.717 1.00 91.06 731 ALA A O 1
ATOM 5905 N N . VAL A 1 732 ? 17.398 11.507 -18.761 1.00 90.50 732 VAL A N 1
ATOM 5906 C CA . VAL A 1 732 ? 16.388 11.022 -17.800 1.00 90.50 732 VAL A CA 1
ATOM 5907 C C . VAL A 1 732 ? 15.866 12.166 -16.921 1.00 90.50 732 VAL A C 1
ATOM 5909 O O . VAL A 1 732 ? 14.661 12.321 -16.769 1.00 90.50 732 VAL A O 1
ATOM 5912 N N . CYS A 1 733 ? 16.741 13.046 -16.418 1.00 86.62 733 CYS A N 1
ATOM 5913 C CA . CYS A 1 733 ? 16.327 14.200 -15.604 1.00 86.62 733 CYS A CA 1
ATOM 5914 C C . CYS A 1 733 ? 15.543 15.281 -16.386 1.00 86.62 733 CYS A C 1
ATOM 5916 O O . CYS A 1 733 ? 14.929 16.169 -15.781 1.00 86.62 733 CYS A O 1
ATOM 5918 N N . ASN A 1 734 ? 15.595 15.273 -17.724 1.00 84.19 734 ASN A N 1
ATOM 5919 C CA . ASN A 1 734 ? 14.978 16.298 -18.568 1.00 84.19 734 ASN A CA 1
ATOM 5920 C C . ASN A 1 734 ? 13.764 15.798 -19.370 1.00 84.19 734 ASN A C 1
ATOM 5922 O O . ASN A 1 734 ? 12.842 16.591 -19.566 1.00 84.19 734 ASN A O 1
ATOM 5926 N N . ILE A 1 735 ? 13.699 14.525 -19.750 1.00 87.69 735 ILE A N 1
ATOM 5927 C CA . ILE A 1 735 ? 12.509 13.868 -20.315 1.00 87.69 735 ILE A CA 1
ATOM 5928 C C . ILE A 1 735 ? 11.345 13.910 -19.293 1.00 87.69 735 ILE A C 1
ATOM 5930 O O . ILE A 1 735 ? 11.592 13.916 -18.086 1.00 87.69 735 ILE A O 1
ATOM 5934 N N . PRO A 1 736 ? 10.074 14.029 -19.724 1.00 82.94 736 PRO A N 1
ATOM 5935 C CA . PRO A 1 736 ? 8.918 13.853 -18.842 1.00 82.94 736 PRO A CA 1
ATOM 5936 C C . PRO A 1 736 ? 8.549 12.367 -18.670 1.00 82.94 736 PRO A C 1
ATOM 5938 O O . PRO A 1 736 ? 8.584 11.606 -19.633 1.00 82.94 736 PRO A O 1
ATOM 5941 N N . ASP A 1 737 ? 8.103 11.967 -17.472 1.00 71.56 737 ASP A N 1
ATOM 5942 C CA . ASP A 1 737 ? 7.654 10.599 -17.141 1.00 71.56 737 ASP A CA 1
ATOM 5943 C C . ASP A 1 737 ? 6.585 10.040 -18.102 1.00 71.56 737 ASP A C 1
ATOM 5945 O O . ASP A 1 737 ? 6.441 8.824 -18.239 1.00 71.56 737 ASP A O 1
ATOM 5949 N N . GLN A 1 738 ? 5.811 10.930 -18.730 1.00 76.25 738 GLN A N 1
ATOM 5950 C CA . GLN A 1 738 ? 4.737 10.634 -19.670 1.00 76.25 738 GLN A CA 1
ATOM 5951 C C . GLN A 1 738 ? 4.812 11.574 -20.884 1.00 76.25 738 GLN A C 1
ATOM 5953 O O . GLN A 1 738 ? 5.070 12.772 -20.725 1.00 76.25 738 GLN A O 1
ATOM 5958 N N . PHE A 1 739 ? 4.572 11.012 -22.072 1.00 72.31 739 PHE A N 1
ATOM 5959 C CA . PHE A 1 739 ? 4.585 11.699 -23.371 1.00 72.31 739 PHE A CA 1
ATOM 5960 C C . PHE A 1 739 ? 3.186 12.142 -23.834 1.00 72.31 739 PHE A C 1
ATOM 5962 O O . PHE A 1 739 ? 2.186 11.524 -23.394 1.00 72.31 739 PHE A O 1
#

InterPro domains:
  IPR036770 Ankyrin repeat-containing domain superfamily [G3DSA:1.25.40.20] (425-629)
  IPR036770 Ankyrin repeat-containing domain superfamily [SSF48403] (454-630)

Sequence (739 aa):
MIIRVHFNLLLAVLLIQWCKNESKICQEAIVSSVKSVPKCPTLKENWDIAAKKKNCFDVASQKQCSMAEKFKYHCVINSYRNETLEVCAHNLLIFDVCTEFNVAGGVLQGQNDAVCNDKFPKCDKIYSSTDAYKYPDCYKLINNTRDNLITTMPSTETTSYQTEKITMELQLEKWWDEFEKIYAKYFAVNEETNSFRLRIIMTARQNAITRACSYMDKTPPILHDNFVKDVSRLTEAEKDQIFKTQIEFAKKEKNISVYDIDEAFRAKVKKSDGPIGFPLCAHLFVCGREYRKSGERFFTHPIQYLKLQIKDEIESDKTNRTKSLFFYLFFFEWYTKMGYLEKIDLRNESNCKRFLERISGNLLEKFDPFDFKDMEAEAQRLSGAFFKKFGKNAYRFVHDSVYEAVGTYFCETYVTEAAKYFPLDIIRNQNFDFLTQGQKEILSTTNGMFRDNYEKIKDHVQSFVDKEGNCILHILIASKCSDWFAAIAVETLGEDGMSIDSRNNDNVTPLMVTVEQTLPRMDVLQNLIKFSRKLNYKDREDSTMFHHCLRSSNNDETCAEYLEILINKLDGLKSLSNNDVNGDTALSIAAKETKRSRILSILKLLESGVDITNTLNKEGYSPLHLSVKSLKAGSTWVELECCVRVITLIIFGANPEKLSDGNVKAIDECASSYGCVKDILSKPTDKENMEYHLDLLLEKAKKHKGEKKQKQVCISSNKLSAGLLTRIEQAVCNIPDQF